Protein AF-A0A959PHL7-F1 (afdb_monomer)

Nearest PDB structures (foldseek):
  4g2v-assembly1_A  TM=7.981E-01  e=1.294E-05  Mus musculus
  4wne-assembly1_A  TM=5.535E-01  e=2.690E-06  Homo sapiens
  4jhr-assembly1_B  TM=7.362E-01  e=8.518E-05  Mus musculus
  3sf4-assembly1_A  TM=5.519E-01  e=1.548E-05  Homo sapiens
  6hc2-assembly1_C  TM=5.380E-01  e=1.183E-05  Homo sapiens

Foldseek 3Di:
DDDDDDPDDDPDQPPPPADKDKDKFKFWWDFDPDDDAQTKIKTPADFARPPFQWKFFKFFADDPPDPCRPDGQWMKTFDDTDDGITMIGIGGDPDPVSCVRVVVGIIMTITIHMAHPDDDQDLVNLCRRQQFFAAQPVVRHTLDGPVCCRPPDDPVSVLVSLVVLLVSLLVVLVVCVVVVHFADAQCAFQRHRDGLSVCSNPDDSLLSVQLSVVCSVVVSVRGPDHHHSNVSSSVCVSVHVDGDLVSLVVLLQVCLPPVPSVVVNLVRHDLVCLVVSLVSLLVVLVVQVVVLPRLVVSLSSLVVSLVSCVVSVPLQSVLSSLQSNLVSCVSVVVLVSSLVSLVSSLVSCVVNVPLVSNLLSLQVNLQSLLVVLDLVSLVVSLVSLVVSVVSLCSLPDDLVSLLSVLSSLQSNLSSCVSVVVLVVSLVSLVVSLVSLPDLDLSSLQSNLSSLQSNLVSCVVVVNNVSNVVSPVVSVVSVVSSVVVVVVVVVD

Solvent-accessible surface area (backbone atoms only — not comparable to full-atom values): 25732 Å² total; per-residue (Å²): 134,84,91,88,80,85,80,83,73,82,86,62,82,81,69,72,95,58,65,66,39,79,45,75,29,33,42,25,41,45,7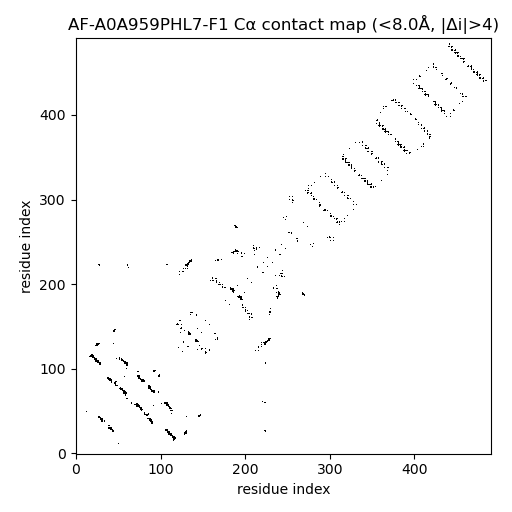5,49,97,61,93,55,84,62,31,43,27,37,54,77,72,60,52,72,65,88,87,58,80,27,62,26,47,24,29,60,51,78,48,100,86,51,92,63,68,84,52,70,40,26,40,34,34,48,76,46,74,53,99,74,43,29,35,32,38,36,44,66,43,92,49,77,60,38,54,56,50,55,77,76,38,60,32,33,36,43,30,60,41,81,40,69,59,73,77,69,74,56,76,63,48,60,29,41,33,44,26,37,43,46,28,37,83,88,76,77,42,55,73,65,51,53,67,55,46,76,75,61,48,40,75,69,52,54,51,51,45,38,48,51,52,49,51,49,32,26,49,52,27,52,52,41,51,72,72,66,54,84,63,62,61,17,80,33,40,68,50,45,77,32,41,44,44,58,41,45,57,69,56,53,58,67,55,48,51,34,50,51,51,41,46,62,75,42,42,70,83,47,36,59,44,89,41,46,42,52,61,58,50,49,51,39,43,55,71,14,50,67,72,42,73,65,50,53,47,50,53,45,66,76,24,50,91,36,62,71,65,40,49,61,56,54,70,34,48,56,71,86,50,37,64,57,52,32,50,54,34,47,52,52,26,53,58,30,52,75,66,67,84,33,52,70,60,22,48,30,36,27,54,49,22,27,53,45,16,59,75,53,70,35,43,55,50,30,11,49,19,26,39,51,43,13,53,47,28,44,78,68,68,38,52,74,59,13,49,55,27,23,52,51,13,38,53,24,14,58,75,51,66,40,55,53,60,32,30,51,33,24,35,52,42,18,42,60,27,36,72,63,77,37,71,69,29,22,58,52,14,46,57,33,33,51,53,20,59,78,46,53,76,61,52,52,98,46,71,70,31,26,39,51,51,23,50,43,24,39,46,50,13,50,24,30,40,75,69,66,38,42,74,58,12,47,59,33,30,55,56,16,48,72,42,32,77,57,88,44,59,66,22,23,50,52,38,17,54,41,25,42,55,47,13,57,45,25,49,77,67,72,35,59,70,60,14,53,52,25,41,51,52,11,54,55,34,40,52,54,26,53,59,51,52,64,54,63,78,76,111

Structure (mmCIF, N/CA/C/O backbone):
data_AF-A0A959PHL7-F1
#
_entry.id   AF-A0A959PHL7-F1
#
loop_
_atom_site.group_PDB
_atom_site.id
_atom_site.type_symbol
_atom_site.label_atom_id
_atom_site.label_alt_id
_atom_site.label_comp_id
_atom_site.label_asym_id
_atom_site.label_entity_id
_atom_site.label_seq_id
_atom_site.pdbx_PDB_ins_code
_atom_site.Cartn_x
_atom_site.Cartn_y
_atom_site.Cartn_z
_atom_site.occupancy
_atom_site.B_iso_or_equiv
_atom_site.auth_seq_id
_atom_site.auth_comp_id
_atom_site.auth_asym_id
_atom_site.auth_atom_id
_atom_site.pdbx_PDB_model_num
ATOM 1 N N . MET A 1 1 ? 60.013 35.811 -33.326 1.00 30.19 1 MET A N 1
ATOM 2 C CA . MET A 1 1 ? 59.634 37.235 -33.236 1.00 30.19 1 MET A CA 1
ATOM 3 C C . MET A 1 1 ? 58.129 37.274 -33.018 1.00 30.19 1 MET A C 1
ATOM 5 O O . MET A 1 1 ? 57.437 36.744 -33.868 1.00 30.19 1 MET A O 1
ATOM 9 N N . LEU A 1 2 ? 57.723 37.768 -31.841 1.00 27.52 2 LEU A N 1
ATOM 10 C CA . LEU A 1 2 ? 56.394 38.168 -31.330 1.00 27.52 2 LEU A CA 1
ATOM 11 C C . LEU A 1 2 ? 55.120 37.385 -31.741 1.00 27.52 2 LEU A C 1
ATOM 13 O O . LEU A 1 2 ? 54.817 37.285 -32.918 1.00 27.52 2 LEU A O 1
ATOM 17 N N . THR A 1 3 ? 54.388 36.736 -30.821 1.00 27.31 3 THR A N 1
ATOM 18 C CA . THR A 1 3 ? 53.443 37.237 -29.776 1.00 27.31 3 THR A CA 1
ATOM 19 C C . THR A 1 3 ? 52.013 37.435 -30.292 1.00 27.31 3 THR A C 1
ATOM 21 O O . THR A 1 3 ? 51.805 38.267 -31.162 1.00 27.31 3 THR A O 1
ATOM 24 N N . LEU A 1 4 ? 51.060 36.712 -29.683 1.00 25.81 4 LEU A N 1
ATOM 25 C CA . LEU A 1 4 ? 49.713 37.096 -29.191 1.00 25.81 4 LEU A CA 1
ATOM 26 C C . LEU A 1 4 ? 48.866 35.797 -29.125 1.00 25.81 4 LEU A C 1
ATOM 28 O O . LEU A 1 4 ? 48.901 35.022 -30.068 1.00 25.81 4 LEU A O 1
ATOM 32 N N . LEU A 1 5 ? 48.055 35.456 -28.124 1.00 24.77 5 LEU A N 1
ATOM 33 C CA . LEU A 1 5 ? 47.766 35.980 -26.788 1.00 24.77 5 LEU A CA 1
ATOM 34 C C . LEU A 1 5 ? 46.795 34.929 -26.193 1.00 24.77 5 LEU A C 1
ATOM 36 O O . LEU A 1 5 ? 45.617 34.921 -26.540 1.00 24.77 5 LEU A O 1
ATOM 40 N N . LEU A 1 6 ? 47.285 33.970 -25.397 1.00 25.75 6 LEU A N 1
ATOM 41 C CA . LEU A 1 6 ? 46.413 33.054 -24.652 1.00 25.75 6 LEU A CA 1
ATOM 42 C C . LEU A 1 6 ? 45.752 33.868 -23.538 1.00 25.75 6 LEU A C 1
ATOM 44 O O . LEU A 1 6 ? 46.428 34.323 -22.614 1.00 25.75 6 LEU A O 1
ATOM 48 N N . ILE A 1 7 ? 44.444 34.086 -23.651 1.00 26.94 7 ILE A N 1
ATOM 49 C CA . ILE A 1 7 ? 43.637 34.575 -22.537 1.00 26.94 7 ILE A CA 1
ATOM 50 C C . ILE A 1 7 ? 43.532 33.407 -21.559 1.00 26.94 7 ILE A C 1
ATOM 52 O O . ILE A 1 7 ? 42.797 32.449 -21.782 1.00 26.94 7 ILE A O 1
ATOM 56 N N . PHE A 1 8 ? 44.322 33.491 -20.493 1.00 31.22 8 PHE A N 1
ATOM 57 C CA . PHE A 1 8 ? 44.069 32.766 -19.261 1.00 31.22 8 PHE A CA 1
ATOM 58 C C . PHE A 1 8 ? 42.667 33.138 -18.775 1.00 31.22 8 PHE A C 1
ATOM 60 O O . PHE A 1 8 ? 42.375 34.314 -18.554 1.00 31.22 8 PHE A O 1
ATOM 67 N N . SER A 1 9 ? 41.819 32.136 -18.578 1.00 27.30 9 SER A N 1
ATOM 68 C CA . SER A 1 9 ? 40.786 32.225 -17.556 1.00 27.30 9 SER A CA 1
ATOM 69 C C . SER A 1 9 ? 41.048 31.101 -16.568 1.00 27.30 9 SER A C 1
ATOM 71 O O . SER A 1 9 ? 41.059 29.926 -16.927 1.00 27.30 9 SER A O 1
ATOM 73 N N . ASP A 1 10 ? 41.371 31.519 -15.347 1.00 27.66 10 ASP A N 1
ATOM 74 C CA . ASP A 1 10 ? 41.341 30.715 -14.137 1.00 27.66 10 ASP A CA 1
ATOM 75 C C . ASP A 1 10 ? 40.086 29.838 -14.136 1.00 27.66 10 ASP A C 1
ATOM 77 O O . ASP A 1 10 ? 38.976 30.337 -13.927 1.00 27.66 10 ASP A O 1
ATOM 81 N N . VAL A 1 11 ? 40.250 28.520 -14.264 1.00 35.59 11 VAL A N 1
ATOM 82 C CA . VAL A 1 11 ? 39.269 27.577 -13.712 1.00 35.59 11 VAL A CA 1
ATOM 83 C C . VAL A 1 11 ? 39.518 27.537 -12.206 1.00 35.59 11 VAL A C 1
ATOM 85 O O . VAL A 1 11 ? 40.033 26.582 -11.634 1.00 35.59 11 VAL A O 1
ATOM 88 N N . SER A 1 12 ? 39.226 28.672 -11.574 1.00 30.95 12 SER A N 1
ATOM 89 C CA . SER A 1 12 ? 39.033 28.750 -10.138 1.00 30.95 12 SER A CA 1
ATOM 90 C C . SER A 1 12 ? 37.903 27.793 -9.772 1.00 30.95 12 SER A C 1
ATOM 92 O O . SER A 1 12 ? 36.880 27.738 -10.455 1.00 30.95 12 SER A O 1
ATOM 94 N N . ALA A 1 13 ? 38.132 27.011 -8.719 1.00 36.06 13 ALA A N 1
ATOM 95 C CA . ALA A 1 13 ? 37.160 26.143 -8.080 1.00 36.06 13 ALA A CA 1
ATOM 96 C C . ALA A 1 13 ? 35.750 26.752 -8.122 1.00 36.06 13 ALA A C 1
ATOM 98 O O . ALA A 1 13 ? 35.489 27.775 -7.477 1.00 36.06 13 ALA A O 1
ATOM 99 N N . GLN A 1 14 ? 34.837 26.131 -8.874 1.00 36.97 14 GLN A N 1
ATOM 100 C CA . GLN A 1 14 ? 33.417 26.432 -8.754 1.00 36.97 14 GLN A CA 1
ATOM 101 C C . GLN A 1 14 ? 32.965 25.938 -7.379 1.00 36.97 14 GLN A C 1
ATOM 103 O O . GLN A 1 14 ? 32.484 24.823 -7.209 1.00 36.97 14 GLN A O 1
ATOM 108 N N . ARG A 1 15 ? 33.119 26.797 -6.368 1.00 41.12 15 ARG A N 1
ATOM 109 C CA . ARG A 1 15 ? 32.323 26.700 -5.149 1.00 41.12 15 ARG A CA 1
ATOM 110 C C . ARG A 1 15 ? 30.870 26.762 -5.593 1.00 41.12 15 ARG A C 1
ATOM 112 O O . ARG A 1 15 ? 30.446 27.803 -6.089 1.00 41.12 15 ARG A O 1
ATOM 119 N N . TYR A 1 16 ? 30.126 25.671 -5.426 1.00 45.06 16 TYR A N 1
ATOM 120 C CA . TYR A 1 16 ? 28.675 25.703 -5.573 1.00 45.06 16 TYR A CA 1
ATOM 121 C C . TYR A 1 16 ? 28.141 26.860 -4.707 1.00 45.06 16 TYR A C 1
ATOM 123 O O . TYR A 1 16 ? 28.350 26.843 -3.493 1.00 45.06 16 TYR A O 1
ATOM 131 N N . PRO A 1 17 ? 27.488 27.887 -5.281 1.00 48.91 17 PRO A N 1
ATOM 132 C CA . PRO A 1 17 ? 26.965 29.020 -4.514 1.00 48.91 17 PRO A CA 1
ATOM 133 C C . PRO A 1 17 ? 25.668 28.677 -3.753 1.00 48.91 17 PRO A C 1
ATOM 135 O O . PRO A 1 17 ? 24.985 29.572 -3.262 1.00 48.91 17 PRO A O 1
ATOM 138 N N . TYR A 1 18 ? 25.335 27.387 -3.651 1.00 58.44 18 TYR A N 1
ATOM 139 C CA . TYR A 1 18 ? 24.098 26.839 -3.101 1.00 58.44 18 TYR A CA 1
ATOM 140 C C . TYR A 1 18 ? 24.404 25.733 -2.085 1.00 58.44 18 TYR A C 1
ATOM 142 O O . TYR A 1 18 ? 25.513 25.193 -2.057 1.00 58.44 18 TYR A O 1
ATOM 150 N N . GLU A 1 19 ? 23.415 25.377 -1.261 1.00 75.94 19 GLU A N 1
ATOM 151 C CA . GLU A 1 19 ? 23.518 24.217 -0.374 1.00 75.94 19 GLU A CA 1
ATOM 152 C C . GLU A 1 19 ? 23.836 22.948 -1.178 1.00 75.94 19 GLU A C 1
ATOM 154 O O . GLU A 1 19 ? 23.318 22.732 -2.276 1.00 75.94 19 GLU A O 1
ATOM 159 N N . THR A 1 20 ? 24.707 22.103 -0.626 1.00 78.94 20 THR A N 1
ATOM 160 C CA . THR A 1 20 ? 25.135 20.848 -1.253 1.00 78.94 20 THR A CA 1
ATOM 161 C C . THR A 1 20 ? 24.792 19.669 -0.359 1.00 78.94 20 THR A C 1
ATOM 163 O O . THR A 1 20 ? 24.777 19.785 0.867 1.00 78.94 20 THR A O 1
ATOM 166 N N . ARG A 1 21 ? 24.532 18.519 -0.979 1.00 81.62 21 ARG A N 1
ATOM 167 C CA . ARG A 1 21 ? 24.384 17.228 -0.302 1.00 81.62 21 ARG A CA 1
ATOM 168 C C . ARG A 1 21 ? 25.355 16.214 -0.899 1.00 81.62 21 ARG A C 1
ATOM 170 O O . ARG A 1 21 ? 25.849 16.406 -2.009 1.00 81.62 21 ARG A O 1
ATOM 177 N N . THR A 1 22 ? 25.612 15.139 -0.165 1.00 82.31 22 THR A N 1
ATOM 178 C CA . THR A 1 22 ? 26.474 14.047 -0.627 1.00 82.31 22 THR A CA 1
ATOM 179 C C . THR A 1 22 ? 25.626 12.852 -1.026 1.00 82.31 22 THR A C 1
ATOM 181 O O . THR A 1 22 ? 24.906 12.299 -0.195 1.00 82.31 22 THR A O 1
ATOM 184 N N . ASP A 1 23 ? 25.772 12.422 -2.272 1.00 84.31 23 ASP A N 1
ATOM 185 C CA . ASP A 1 23 ? 25.140 11.228 -2.822 1.00 84.31 23 ASP A CA 1
ATOM 186 C C . ASP A 1 23 ? 26.223 10.209 -3.200 1.00 84.31 23 ASP A C 1
ATOM 188 O O . ASP A 1 23 ? 27.327 10.581 -3.587 1.00 84.31 23 ASP A O 1
ATOM 192 N N . THR A 1 24 ? 25.925 8.914 -3.106 1.00 86.88 24 THR A N 1
ATOM 193 C CA . THR A 1 24 ? 26.836 7.862 -3.583 1.00 86.88 24 THR A CA 1
ATOM 194 C C . THR A 1 24 ? 26.595 7.596 -5.063 1.00 86.88 24 THR A C 1
ATOM 196 O O . THR A 1 24 ? 25.495 7.187 -5.428 1.00 86.88 24 THR A O 1
ATOM 199 N N . PHE A 1 25 ? 27.616 7.813 -5.886 1.00 85.69 25 PHE A N 1
ATOM 200 C CA . PHE A 1 25 ? 27.623 7.516 -7.316 1.00 85.69 25 PHE A CA 1
ATOM 201 C C . PHE A 1 25 ? 28.501 6.304 -7.589 1.00 85.69 25 PHE A C 1
ATOM 203 O O . PHE A 1 25 ? 29.497 6.088 -6.904 1.00 85.69 25 PHE A O 1
ATOM 210 N N . PHE A 1 26 ? 28.146 5.526 -8.597 1.00 85.56 26 PHE A N 1
ATOM 211 C CA . PHE A 1 26 ? 28.964 4.437 -9.094 1.00 85.56 26 PHE A CA 1
ATOM 212 C C . PHE A 1 26 ? 29.670 4.860 -10.374 1.00 85.56 26 PHE A C 1
ATOM 214 O O . PHE A 1 26 ? 29.129 5.653 -11.137 1.00 85.56 26 PHE A O 1
ATOM 221 N N . PHE A 1 27 ? 30.860 4.311 -10.599 1.00 82.81 27 PHE A N 1
ATOM 222 C CA . PHE A 1 27 ? 31.646 4.561 -11.802 1.00 82.81 27 PHE A CA 1
ATOM 223 C C . PHE A 1 27 ? 32.381 3.295 -12.218 1.00 82.81 27 PHE A C 1
ATOM 225 O O . PHE A 1 27 ? 33.149 2.741 -11.422 1.00 82.81 27 PHE A O 1
ATOM 232 N N . ARG A 1 28 ? 32.195 2.840 -13.457 1.00 81.12 28 ARG A N 1
ATOM 233 C CA . ARG A 1 28 ? 33.030 1.791 -14.047 1.00 81.12 28 ARG A CA 1
ATOM 234 C C . ARG A 1 28 ? 34.412 2.347 -14.324 1.00 81.12 28 ARG A C 1
ATOM 236 O O . ARG A 1 28 ? 34.549 3.440 -14.885 1.00 81.12 28 ARG A O 1
ATOM 243 N N . PHE A 1 29 ? 35.421 1.568 -13.965 1.00 76.94 29 PHE A N 1
ATOM 244 C CA . PHE A 1 29 ? 36.816 1.908 -14.187 1.00 76.94 29 PHE A CA 1
ATOM 245 C C . PHE A 1 29 ? 37.544 0.839 -15.003 1.00 76.94 29 PHE A C 1
ATOM 247 O O . PHE A 1 29 ? 37.173 -0.335 -14.993 1.00 76.94 29 PHE A O 1
ATOM 254 N N . PHE A 1 30 ? 38.629 1.259 -15.651 1.00 73.12 30 PHE A N 1
ATOM 255 C CA . PHE A 1 30 ? 39.590 0.386 -16.323 1.00 73.12 30 PHE A CA 1
ATOM 256 C C . PHE A 1 30 ? 40.961 0.520 -15.673 1.00 73.12 30 PHE A C 1
ATOM 258 O O . PHE A 1 30 ? 41.331 1.617 -15.258 1.00 73.12 30 PHE A O 1
ATOM 265 N N . PHE A 1 31 ? 41.722 -0.572 -15.614 1.00 70.38 31 PHE A N 1
ATOM 266 C CA . PHE A 1 31 ? 43.120 -0.530 -15.193 1.00 70.38 31 PHE A CA 1
ATOM 267 C C . PHE A 1 31 ? 44.005 0.060 -16.297 1.00 70.38 31 PHE A C 1
ATOM 269 O O . PHE A 1 31 ? 43.807 -0.229 -17.477 1.00 70.38 31 PHE A O 1
ATOM 276 N N . SER A 1 32 ? 45.006 0.854 -15.917 1.00 65.62 32 SER A N 1
ATOM 277 C CA . SER A 1 32 ? 46.165 1.088 -16.778 1.00 65.62 32 SER A CA 1
ATOM 278 C C . SER A 1 32 ? 47.000 -0.198 -16.848 1.00 65.62 32 SER A C 1
ATOM 280 O O . SER A 1 32 ? 46.929 -1.039 -15.953 1.00 65.62 32 SER A O 1
ATOM 282 N N . GLU A 1 33 ? 47.813 -0.374 -17.891 1.00 59.50 33 GLU A N 1
ATOM 283 C CA . GLU A 1 33 ? 48.640 -1.579 -18.101 1.00 59.50 33 GLU A CA 1
ATOM 284 C C . GLU A 1 33 ? 49.724 -1.826 -17.013 1.00 59.50 33 GLU A C 1
ATOM 286 O O . GLU A 1 33 ? 50.586 -2.693 -17.168 1.00 59.50 33 GLU A O 1
ATOM 291 N N . GLU A 1 34 ? 49.719 -1.092 -15.895 1.00 56.88 34 GLU A N 1
ATOM 292 C CA . GLU A 1 34 ? 50.729 -1.185 -14.840 1.00 56.88 34 GLU A CA 1
ATOM 293 C C . GLU A 1 34 ? 50.478 -2.350 -13.862 1.00 56.88 34 GLU A C 1
ATOM 295 O O . GLU A 1 34 ? 49.425 -2.490 -13.241 1.00 56.88 34 GLU A O 1
ATOM 300 N N . ALA A 1 35 ? 51.501 -3.191 -13.683 1.00 53.06 35 ALA A N 1
ATOM 301 C CA . ALA A 1 35 ? 51.399 -4.498 -13.031 1.00 53.06 35 ALA A CA 1
ATOM 302 C C . ALA A 1 35 ? 51.577 -4.508 -11.492 1.00 53.06 35 ALA A C 1
ATOM 304 O O . ALA A 1 35 ? 51.733 -5.588 -10.914 1.00 53.06 35 ALA A O 1
ATOM 305 N N . SER A 1 36 ? 51.577 -3.361 -10.802 1.00 62.41 36 SER A N 1
ATOM 306 C CA . SER A 1 36 ? 51.836 -3.308 -9.349 1.00 62.41 36 SER A CA 1
ATOM 307 C C . SER A 1 36 ? 50.868 -2.418 -8.570 1.00 62.41 36 SER A C 1
ATOM 309 O O . SER A 1 36 ? 50.607 -1.288 -8.962 1.00 62.41 36 SER A O 1
ATOM 311 N N . GLU A 1 37 ? 50.391 -2.920 -7.425 1.00 61.16 37 GLU A N 1
ATOM 312 C CA . GLU A 1 37 ? 49.524 -2.191 -6.488 1.00 61.16 37 GLU A CA 1
ATOM 313 C C . GLU A 1 37 ? 50.210 -0.934 -5.893 1.00 61.16 37 GLU A C 1
ATOM 315 O O . GLU A 1 37 ? 51.387 -1.009 -5.527 1.00 61.16 37 GLU A O 1
ATOM 320 N N . PRO A 1 38 ? 49.479 0.190 -5.698 1.00 60.88 38 PRO A N 1
ATOM 321 C CA . PRO A 1 38 ? 48.072 0.394 -6.050 1.00 60.88 38 PRO A CA 1
ATOM 322 C C . PRO A 1 38 ? 47.892 0.540 -7.566 1.00 60.88 38 PRO A C 1
ATOM 324 O O . PRO A 1 38 ? 48.576 1.341 -8.203 1.00 60.88 38 PRO A O 1
ATOM 327 N N . TYR A 1 39 ? 46.952 -0.222 -8.124 1.00 69.19 39 TYR A N 1
ATOM 328 C CA . TYR A 1 39 ? 46.688 -0.195 -9.557 1.00 69.19 39 TYR A CA 1
ATOM 329 C C . TYR A 1 39 ? 46.153 1.177 -9.960 1.00 69.19 39 TYR A C 1
ATOM 331 O O . TYR A 1 39 ? 45.297 1.725 -9.258 1.00 69.19 39 TYR A O 1
ATOM 339 N N . GLN A 1 40 ? 46.634 1.719 -11.076 1.00 69.88 40 GLN A N 1
ATOM 340 C CA . GLN A 1 40 ? 46.086 2.955 -11.626 1.00 69.88 40 GLN A CA 1
ATOM 341 C C . GLN A 1 40 ? 44.913 2.643 -12.551 1.00 69.88 40 GLN A C 1
ATOM 343 O O . GLN A 1 40 ? 44.882 1.595 -13.197 1.00 69.88 40 GLN A O 1
ATOM 348 N N . GLY A 1 41 ? 43.938 3.543 -12.612 1.00 69.19 41 GLY A N 1
ATOM 349 C CA . GLY A 1 41 ? 42.801 3.387 -13.508 1.00 69.19 41 GLY A CA 1
ATOM 350 C C . GLY A 1 41 ? 42.092 4.687 -13.842 1.00 69.19 41 GLY A C 1
ATOM 351 O O . GLY A 1 41 ? 42.405 5.735 -13.279 1.00 69.19 41 GLY A O 1
ATOM 352 N N . TYR A 1 42 ? 41.130 4.603 -14.755 1.00 70.00 42 TYR A N 1
ATOM 353 C CA . TYR A 1 42 ? 40.349 5.744 -15.240 1.00 70.00 42 TYR A CA 1
ATOM 354 C C . TYR A 1 42 ? 38.872 5.382 -15.329 1.00 70.00 42 TYR A C 1
ATOM 356 O O . TYR A 1 42 ? 38.539 4.222 -15.582 1.00 70.00 42 TYR A O 1
ATOM 364 N N . PHE A 1 43 ? 37.989 6.365 -15.151 1.00 72.94 43 PHE A N 1
ATOM 365 C CA . PHE A 1 43 ? 36.560 6.158 -15.381 1.00 72.94 43 PHE A CA 1
ATOM 366 C C . PHE A 1 43 ? 36.226 6.029 -16.862 1.00 72.94 43 PHE A C 1
ATOM 368 O O . PHE A 1 43 ? 36.820 6.683 -17.716 1.00 72.94 43 PHE A O 1
ATOM 375 N N . SER A 1 44 ? 35.231 5.193 -17.136 1.00 62.62 44 SER A N 1
ATOM 376 C CA . SER A 1 44 ? 34.676 4.982 -18.473 1.00 62.62 44 SER A CA 1
ATOM 377 C C . SER A 1 44 ? 33.797 6.137 -18.961 1.00 62.62 44 SER A C 1
ATOM 379 O O . SER A 1 44 ? 33.766 6.415 -20.158 1.00 62.62 44 SER A O 1
ATOM 381 N N . HIS A 1 45 ? 33.106 6.818 -18.041 1.00 64.06 45 HIS A N 1
ATOM 382 C CA . HIS A 1 45 ? 32.145 7.869 -18.350 1.00 64.06 45 HIS A CA 1
ATOM 383 C C . HIS A 1 45 ? 32.246 9.021 -17.346 1.00 64.06 45 HIS A C 1
ATOM 385 O O . HIS A 1 45 ? 32.261 8.804 -16.135 1.00 64.06 45 HIS A O 1
ATOM 391 N N . GLY A 1 46 ? 32.249 10.251 -17.868 1.00 58.59 46 GLY A N 1
ATOM 392 C CA . GLY A 1 46 ? 32.254 11.479 -17.074 1.00 58.59 46 GLY A CA 1
ATOM 393 C C . GLY A 1 46 ? 33.589 11.786 -16.388 1.00 58.59 46 GLY A C 1
ATOM 394 O O . GLY A 1 46 ? 34.469 10.940 -16.240 1.00 58.59 46 GLY A O 1
ATOM 395 N N . SER A 1 47 ? 33.744 13.040 -15.968 1.00 58.06 47 SER A N 1
ATOM 396 C CA . SER A 1 47 ? 34.792 13.457 -15.033 1.00 58.06 47 SER A CA 1
ATOM 397 C C . SER A 1 47 ? 34.155 13.791 -13.697 1.00 58.06 47 SER A C 1
ATOM 399 O O . SER A 1 47 ? 33.088 14.399 -13.653 1.00 58.06 47 SER A O 1
ATOM 401 N N . LEU A 1 48 ? 34.800 13.414 -12.595 1.00 60.91 48 LEU A N 1
ATOM 402 C CA . LEU A 1 48 ? 34.361 13.904 -11.294 1.00 60.91 48 LEU A CA 1
ATOM 403 C C . LEU A 1 48 ? 34.571 15.416 -11.212 1.00 60.91 48 LEU A C 1
ATOM 405 O O . LEU A 1 48 ? 35.537 15.958 -11.751 1.00 60.91 48 LEU A O 1
ATOM 409 N N . VAL A 1 49 ? 33.681 16.089 -10.484 1.00 55.97 49 VAL A N 1
ATOM 410 C CA . VAL A 1 49 ? 33.829 17.517 -10.193 1.00 55.97 49 VAL A CA 1
ATOM 411 C C . VAL A 1 49 ? 35.163 17.712 -9.443 1.00 55.97 49 VAL A C 1
ATOM 413 O O . VAL A 1 49 ? 35.454 16.945 -8.510 1.00 55.97 49 VAL A O 1
ATOM 416 N N . PRO A 1 50 ? 35.987 18.710 -9.818 1.00 43.78 50 PRO A N 1
ATOM 417 C CA . PRO A 1 50 ? 37.187 19.067 -9.067 1.00 43.78 50 PRO A CA 1
ATOM 418 C C . PRO A 1 50 ? 36.819 19.307 -7.595 1.00 43.78 50 PRO A C 1
ATOM 420 O O . PRO A 1 50 ? 35.823 19.970 -7.339 1.00 43.78 50 PRO A O 1
ATOM 423 N N . GLU A 1 51 ? 37.608 18.771 -6.653 1.00 51.31 51 GLU A N 1
ATOM 424 C CA . GLU A 1 51 ? 37.396 18.720 -5.179 1.00 51.31 51 GLU A CA 1
ATOM 425 C C . GLU A 1 51 ? 36.866 17.391 -4.602 1.00 51.31 51 GLU A C 1
ATOM 427 O O . GLU A 1 51 ? 36.788 17.241 -3.379 1.00 51.31 51 GLU A O 1
ATOM 432 N N . THR A 1 52 ? 36.587 16.383 -5.432 1.00 54.09 52 THR A N 1
ATOM 433 C CA . THR A 1 52 ? 36.158 15.060 -4.943 1.00 54.09 52 THR A CA 1
ATOM 434 C C . THR A 1 52 ? 37.360 14.146 -4.646 1.00 54.09 52 THR A C 1
ATOM 436 O O . THR A 1 52 ? 37.641 13.211 -5.389 1.00 54.09 52 THR A O 1
ATOM 439 N N . PHE A 1 53 ? 38.091 14.389 -3.549 1.00 57.69 53 PHE A N 1
ATOM 440 C CA . PHE A 1 53 ? 39.002 13.376 -2.982 1.00 57.69 53 PHE A CA 1
ATOM 441 C C . PHE A 1 53 ? 38.161 12.317 -2.262 1.00 57.69 53 PHE A C 1
ATOM 443 O O . PHE A 1 53 ? 37.970 12.366 -1.046 1.00 57.69 53 PHE A O 1
ATOM 450 N N . ALA A 1 54 ? 37.571 11.418 -3.043 1.00 66.12 54 ALA A N 1
ATOM 451 C CA . ALA A 1 54 ? 36.687 10.372 -2.559 1.00 66.12 54 ALA A CA 1
ATOM 452 C C . ALA A 1 54 ? 37.416 9.027 -2.509 1.00 66.12 54 ALA A C 1
ATOM 454 O O . ALA A 1 54 ? 38.119 8.655 -3.449 1.00 66.12 54 ALA A O 1
ATOM 455 N N . GLU A 1 55 ? 37.213 8.297 -1.413 1.00 77.88 55 GLU A N 1
ATOM 456 C CA . GLU A 1 55 ? 37.522 6.873 -1.307 1.00 77.88 55 GLU A CA 1
ATOM 457 C C . GLU A 1 55 ? 36.210 6.102 -1.187 1.00 77.88 55 GLU A C 1
ATOM 459 O O . GLU A 1 55 ? 35.269 6.557 -0.527 1.00 77.88 55 GLU A O 1
ATOM 464 N N . GLY A 1 56 ? 36.147 4.930 -1.805 1.00 79.94 56 GLY A N 1
ATOM 465 C CA . GLY A 1 56 ? 34.991 4.070 -1.652 1.00 79.94 56 GLY A CA 1
ATOM 466 C C . GLY A 1 56 ? 35.217 2.622 -2.066 1.00 79.94 56 GLY A C 1
ATOM 467 O O . GLY A 1 56 ? 36.280 2.276 -2.591 1.00 79.94 56 GLY A O 1
ATOM 468 N N . PRO A 1 57 ? 34.244 1.747 -1.762 1.00 80.62 57 PRO A N 1
ATOM 469 C CA . PRO A 1 57 ? 34.349 0.321 -2.022 1.00 80.62 57 PRO A CA 1
ATOM 470 C C . PRO A 1 57 ? 34.286 0.004 -3.519 1.00 80.62 57 PRO A C 1
ATOM 472 O O . PRO A 1 57 ? 33.593 0.670 -4.292 1.00 80.62 57 PRO A O 1
ATOM 475 N N . VAL A 1 58 ? 34.998 -1.056 -3.895 1.00 76.81 58 VAL A N 1
ATOM 476 C CA . VAL A 1 58 ? 35.070 -1.578 -5.260 1.00 76.81 58 VAL A CA 1
ATOM 477 C C . VAL A 1 58 ? 34.284 -2.881 -5.359 1.00 76.81 58 VAL A C 1
ATOM 479 O O . VAL A 1 58 ? 34.469 -3.796 -4.549 1.00 76.81 58 VAL A O 1
ATOM 482 N N . TYR A 1 59 ? 33.439 -2.971 -6.382 1.00 77.31 59 TYR A N 1
ATOM 483 C CA . TYR A 1 59 ? 32.583 -4.119 -6.658 1.00 77.31 59 TYR A CA 1
ATOM 484 C C . TYR A 1 59 ? 32.871 -4.695 -8.052 1.00 77.31 59 TYR A C 1
ATOM 486 O O . TYR A 1 59 ? 33.133 -3.932 -8.988 1.00 77.31 59 TYR A O 1
ATOM 494 N N . PRO A 1 60 ? 32.824 -6.027 -8.216 1.00 71.81 60 PRO A N 1
ATOM 495 C CA . PRO A 1 60 ? 32.912 -6.654 -9.529 1.00 71.81 60 PRO A CA 1
ATOM 496 C C . PRO A 1 60 ? 31.636 -6.391 -10.341 1.00 71.81 60 PRO A C 1
ATOM 498 O O . PRO A 1 60 ? 30.544 -6.292 -9.772 1.00 71.81 60 PRO A O 1
ATOM 501 N N . LEU A 1 61 ? 31.758 -6.319 -11.670 1.00 69.69 61 LEU A N 1
ATOM 502 C CA . LEU A 1 61 ? 30.591 -6.311 -12.557 1.00 69.69 61 LEU A CA 1
ATOM 503 C C . LEU A 1 61 ? 29.848 -7.654 -12.509 1.00 69.69 61 LEU A C 1
ATOM 505 O O . LEU A 1 61 ? 30.440 -8.716 -12.292 1.00 69.69 61 LEU A O 1
ATOM 509 N N . TYR A 1 62 ? 28.534 -7.612 -12.738 1.00 65.94 62 TYR A N 1
ATOM 510 C CA . TYR A 1 62 ? 27.728 -8.823 -12.857 1.00 65.94 62 TYR A CA 1
ATOM 511 C C . TYR A 1 62 ? 28.155 -9.624 -14.096 1.00 65.94 62 TYR A C 1
ATOM 513 O O . TYR A 1 62 ? 28.189 -9.097 -15.205 1.00 65.94 62 TYR A O 1
ATOM 521 N N . SER A 1 63 ? 28.470 -10.906 -13.912 1.00 63.78 63 SER A N 1
ATOM 522 C CA . SER A 1 63 ? 28.775 -11.840 -14.999 1.00 63.78 63 SER A CA 1
ATOM 523 C C . SER A 1 63 ? 28.445 -13.271 -14.577 1.00 63.78 63 SER A C 1
ATOM 525 O O . SER A 1 63 ? 28.287 -13.552 -13.388 1.00 63.78 63 SER A O 1
ATOM 527 N N . GLU A 1 64 ? 28.401 -14.193 -15.539 1.00 54.94 64 GLU A N 1
ATOM 528 C CA . GLU A 1 64 ? 28.179 -15.629 -15.294 1.00 54.94 64 GLU A CA 1
ATOM 529 C C . GLU A 1 64 ? 29.219 -16.251 -14.340 1.00 54.94 64 GLU A C 1
ATOM 531 O O . GLU A 1 64 ? 28.982 -17.307 -13.756 1.00 54.94 64 GLU A O 1
ATOM 536 N N . PHE A 1 65 ? 30.361 -15.581 -14.151 1.00 51.41 65 PHE A N 1
ATOM 537 C CA . PHE A 1 65 ? 31.483 -16.029 -13.326 1.00 51.41 65 PHE A CA 1
ATOM 538 C C . PHE A 1 65 ? 31.517 -15.398 -11.924 1.00 51.41 65 PHE A C 1
ATOM 540 O O . PHE A 1 65 ? 32.379 -15.754 -11.121 1.00 51.41 65 PHE A O 1
ATOM 547 N N . VAL A 1 66 ? 30.601 -14.474 -11.605 1.00 58.38 66 VAL A N 1
ATOM 548 C CA . VAL A 1 66 ? 30.558 -13.759 -10.318 1.00 58.38 66 VAL A CA 1
ATOM 549 C C . VAL A 1 66 ? 29.334 -14.209 -9.522 1.00 58.38 66 VAL A C 1
ATOM 551 O O . VAL A 1 66 ? 28.214 -13.761 -9.754 1.00 58.38 66 VAL A O 1
ATOM 554 N N . THR A 1 67 ? 29.551 -15.100 -8.552 1.00 49.59 67 THR A N 1
ATOM 555 C CA . THR A 1 67 ? 28.482 -15.685 -7.722 1.00 49.59 67 THR A CA 1
ATOM 556 C C . THR A 1 67 ? 28.076 -14.814 -6.528 1.00 49.59 67 THR A C 1
ATOM 558 O O . THR A 1 67 ? 26.993 -15.011 -5.984 1.00 49.59 67 THR A O 1
ATOM 561 N N . GLU A 1 68 ? 28.901 -13.833 -6.132 1.00 53.47 68 GLU A N 1
ATOM 562 C CA . GLU A 1 68 ? 28.652 -12.951 -4.975 1.00 53.47 68 GLU A CA 1
ATOM 563 C C . GLU A 1 68 ? 28.902 -11.454 -5.284 1.00 53.47 68 GLU A C 1
ATOM 565 O O . GLU A 1 68 ? 29.786 -10.825 -4.708 1.00 53.47 68 GLU A O 1
ATOM 570 N N . PRO A 1 69 ? 28.096 -10.811 -6.150 1.00 52.78 69 PRO A N 1
ATOM 571 C CA . PRO A 1 69 ? 28.275 -9.402 -6.541 1.00 52.78 69 PRO A CA 1
ATOM 572 C C . PRO A 1 69 ? 27.983 -8.384 -5.413 1.00 52.78 69 PRO A C 1
ATOM 574 O O . PRO A 1 69 ? 27.963 -7.174 -5.641 1.00 52.78 69 PRO A O 1
ATOM 577 N N . PHE A 1 70 ? 27.681 -8.842 -4.194 1.00 56.88 70 PHE A N 1
ATOM 578 C CA . PHE A 1 70 ? 27.318 -7.999 -3.046 1.00 56.88 70 PHE A CA 1
ATOM 579 C C . PHE A 1 70 ? 28.482 -7.743 -2.086 1.00 56.88 70 PHE A C 1
ATOM 581 O O . PHE A 1 70 ? 28.336 -6.943 -1.160 1.00 56.88 70 PHE A O 1
ATOM 588 N N . GLN A 1 71 ? 29.627 -8.391 -2.297 1.00 69.31 71 GLN A N 1
ATOM 589 C CA . GLN A 1 71 ? 30.797 -8.221 -1.453 1.00 69.31 71 GLN A CA 1
ATOM 590 C C . GLN A 1 71 ? 31.749 -7.188 -2.064 1.00 69.31 71 GLN A C 1
ATOM 592 O O . GLN A 1 71 ? 32.027 -7.207 -3.260 1.00 69.31 71 GLN A O 1
ATOM 597 N N . SER A 1 72 ? 32.238 -6.258 -1.241 1.00 75.69 72 SER A N 1
ATOM 598 C CA . SER A 1 72 ? 33.341 -5.386 -1.650 1.00 75.69 72 SER A CA 1
ATOM 599 C C . SER A 1 72 ? 34.633 -6.197 -1.697 1.00 75.69 72 SER A C 1
ATOM 601 O O . SER A 1 72 ? 34.955 -6.921 -0.751 1.00 75.69 72 SER A O 1
ATOM 603 N N . HIS A 1 73 ? 35.387 -6.040 -2.778 1.00 73.12 73 HIS A N 1
ATOM 604 C CA . HIS A 1 73 ? 36.659 -6.730 -3.000 1.00 73.12 73 HIS A CA 1
ATOM 605 C C . HIS A 1 73 ? 37.860 -5.774 -2.974 1.00 73.12 73 HIS A C 1
ATOM 607 O O . HIS A 1 73 ? 38.976 -6.172 -3.303 1.00 73.12 73 HIS A O 1
ATOM 613 N N . GLY A 1 74 ? 37.661 -4.523 -2.550 1.00 76.06 74 GLY A N 1
ATOM 614 C CA . GLY A 1 74 ? 38.725 -3.530 -2.446 1.00 76.06 74 GLY A CA 1
ATOM 615 C C . GLY A 1 74 ? 38.219 -2.126 -2.130 1.00 76.06 74 GLY A C 1
ATOM 616 O O . GLY A 1 74 ? 37.022 -1.906 -1.939 1.00 76.06 74 GLY A O 1
ATOM 617 N N . THR A 1 75 ? 39.141 -1.171 -2.100 1.00 78.06 75 THR A N 1
ATOM 618 C CA . THR A 1 75 ? 38.845 0.263 -2.069 1.00 78.06 75 THR A CA 1
ATOM 619 C C . THR A 1 75 ? 39.536 0.968 -3.227 1.00 78.06 75 THR A C 1
ATOM 621 O O . THR A 1 75 ? 40.579 0.523 -3.709 1.00 78.06 75 THR A O 1
ATOM 624 N N . ALA A 1 76 ? 38.953 2.060 -3.705 1.00 76.50 76 ALA A N 1
ATOM 625 C CA . ALA A 1 76 ? 39.589 2.931 -4.680 1.00 76.50 76 ALA A CA 1
ATOM 626 C C . ALA A 1 76 ? 39.507 4.382 -4.219 1.00 76.50 76 ALA A C 1
ATOM 628 O O . ALA A 1 76 ? 38.483 4.808 -3.683 1.00 76.50 76 ALA A O 1
ATOM 629 N N . SER A 1 77 ? 40.597 5.117 -4.425 1.00 75.44 77 SER A N 1
ATOM 630 C CA . SER A 1 77 ? 40.719 6.539 -4.124 1.00 75.44 77 SER A CA 1
ATOM 631 C C . SER A 1 77 ? 40.953 7.336 -5.401 1.00 75.44 77 SER A C 1
ATOM 633 O O . SER A 1 77 ? 41.727 6.928 -6.269 1.00 75.44 77 SER A O 1
ATOM 635 N N . VAL A 1 78 ? 40.294 8.485 -5.516 1.00 70.81 78 VAL A N 1
ATOM 636 C CA . VAL A 1 78 ? 40.519 9.433 -6.615 1.00 70.81 78 VAL A CA 1
ATOM 637 C C . VAL A 1 78 ? 41.797 10.218 -6.332 1.00 70.81 78 VAL A C 1
ATOM 639 O O . VAL A 1 78 ? 41.886 10.915 -5.320 1.00 70.81 78 VAL A O 1
ATOM 642 N N . ASN A 1 79 ? 42.785 10.106 -7.219 1.00 70.25 79 ASN A N 1
ATOM 643 C CA . ASN A 1 79 ? 44.125 10.657 -7.002 1.00 70.25 79 ASN A CA 1
ATOM 644 C C . ASN A 1 79 ? 44.476 11.805 -7.959 1.00 70.25 79 ASN A C 1
ATOM 646 O O . ASN A 1 79 ? 45.372 12.593 -7.654 1.00 70.25 79 ASN A O 1
ATOM 650 N N . SER A 1 80 ? 43.772 11.933 -9.087 1.00 65.38 80 SER A N 1
ATOM 651 C CA . SER A 1 80 ? 43.878 13.079 -9.994 1.00 65.38 80 SER A CA 1
ATOM 652 C C . SER A 1 80 ? 42.560 13.333 -10.727 1.00 65.38 80 SER A C 1
ATOM 654 O O . SER A 1 80 ? 41.791 12.411 -10.990 1.00 65.38 80 SER A O 1
ATOM 656 N N . ILE A 1 81 ? 42.298 14.596 -11.059 1.00 60.78 81 ILE A N 1
ATOM 657 C CA . ILE A 1 81 ? 41.187 15.021 -11.915 1.00 60.78 81 ILE A CA 1
ATOM 658 C C . ILE A 1 81 ? 41.801 15.967 -12.952 1.00 60.78 81 ILE A C 1
ATOM 660 O O . ILE A 1 81 ? 42.272 17.042 -12.584 1.00 60.78 81 ILE A O 1
ATOM 664 N N . ASP A 1 82 ? 41.853 15.543 -14.212 1.00 55.41 82 ASP A N 1
ATOM 665 C CA . ASP A 1 82 ? 42.285 16.344 -15.363 1.00 55.41 82 ASP A CA 1
ATOM 666 C C . ASP A 1 82 ? 41.087 16.597 -16.296 1.00 55.41 82 ASP A C 1
ATOM 668 O O . ASP A 1 82 ? 40.053 15.935 -16.169 1.00 55.41 82 ASP A O 1
ATOM 672 N N . GLN A 1 83 ? 41.187 17.560 -17.217 1.00 53.12 83 GLN A N 1
ATOM 673 C CA . GLN A 1 83 ? 40.112 17.934 -18.146 1.00 53.12 83 GLN A CA 1
ATOM 674 C C . GLN A 1 83 ? 39.620 16.719 -18.955 1.00 53.12 83 GLN A C 1
ATOM 676 O O . GLN A 1 83 ? 40.182 16.376 -19.992 1.00 53.12 83 GLN A O 1
ATOM 681 N N . GLY A 1 84 ? 38.555 16.069 -18.483 1.00 51.31 84 GLY A N 1
ATOM 682 C CA . GLY A 1 84 ? 37.930 14.926 -19.147 1.00 51.31 84 GLY A CA 1
ATOM 683 C C . GLY A 1 84 ? 38.343 13.543 -18.626 1.00 51.31 84 GLY A C 1
ATOM 684 O O . GLY A 1 84 ? 37.743 12.562 -19.060 1.00 51.31 84 GLY A O 1
ATOM 685 N N . THR A 1 85 ? 39.303 13.424 -17.697 1.00 58.47 85 THR A N 1
ATOM 686 C CA . THR A 1 85 ? 39.696 12.125 -17.113 1.00 58.47 85 THR A CA 1
ATOM 687 C C . THR A 1 85 ? 39.991 12.232 -15.617 1.00 58.47 85 THR A C 1
ATOM 689 O O . THR A 1 85 ? 40.693 13.129 -15.161 1.00 58.47 85 THR A O 1
ATOM 692 N N . SER A 1 86 ? 39.463 11.302 -14.819 1.00 65.31 86 SER A N 1
ATOM 693 C CA . SER A 1 86 ? 39.823 11.174 -13.400 1.00 65.31 86 SER A CA 1
ATOM 694 C C . SER A 1 86 ? 40.659 9.915 -13.192 1.00 65.31 86 SER A C 1
ATOM 696 O O . SER A 1 86 ? 40.248 8.829 -13.601 1.00 65.31 86 SER A O 1
ATOM 698 N N . GLY A 1 87 ? 41.831 10.074 -12.580 1.00 65.94 87 GLY A N 1
ATOM 699 C CA . GLY A 1 87 ? 42.731 8.985 -12.224 1.00 65.94 87 GLY A CA 1
ATOM 700 C C . GLY A 1 87 ? 42.381 8.390 -10.862 1.00 65.94 87 GLY A C 1
ATOM 701 O O . GLY A 1 87 ? 42.181 9.107 -9.876 1.00 65.94 87 GLY A O 1
ATOM 702 N N . LEU A 1 88 ? 42.339 7.064 -10.803 1.00 69.94 88 LEU A N 1
ATOM 703 C CA . LEU A 1 88 ? 42.070 6.268 -9.611 1.00 69.94 88 LEU A CA 1
ATOM 704 C C . LEU A 1 88 ? 43.317 5.524 -9.158 1.00 69.94 88 LEU A C 1
ATOM 706 O O . LEU A 1 88 ? 44.067 5.009 -9.980 1.00 69.94 88 LEU A O 1
ATOM 710 N N . SER A 1 89 ? 43.469 5.360 -7.848 1.00 69.56 89 SER A N 1
ATOM 711 C CA . SER A 1 89 ? 44.301 4.311 -7.264 1.00 69.56 89 SER A CA 1
ATOM 712 C C . SER A 1 89 ? 43.435 3.266 -6.587 1.00 69.56 89 SER A C 1
ATOM 714 O O . SER A 1 89 ? 42.665 3.577 -5.681 1.00 69.56 89 SER A O 1
ATOM 716 N N . ILE A 1 90 ? 43.581 2.018 -7.013 1.00 70.81 90 ILE A N 1
ATOM 717 C CA . ILE A 1 90 ? 42.750 0.896 -6.583 1.00 70.81 90 ILE A CA 1
ATOM 718 C C . ILE A 1 90 ? 43.589 -0.056 -5.730 1.00 70.81 90 ILE A C 1
ATOM 720 O O . ILE A 1 90 ? 44.674 -0.497 -6.123 1.00 70.81 90 ILE A O 1
ATOM 724 N N . ARG A 1 91 ? 43.072 -0.382 -4.546 1.00 72.12 91 ARG A N 1
ATOM 725 C CA . ARG A 1 91 ? 43.631 -1.351 -3.600 1.00 72.12 91 ARG A CA 1
ATOM 726 C C . ARG A 1 91 ? 42.650 -2.503 -3.431 1.00 72.12 91 ARG A C 1
ATOM 728 O O . ARG A 1 91 ? 41.593 -2.344 -2.828 1.00 72.12 91 ARG A O 1
ATOM 735 N N . LEU A 1 92 ? 43.003 -3.671 -3.951 1.00 69.44 92 LEU A N 1
ATOM 736 C CA . LEU A 1 92 ? 42.191 -4.876 -3.795 1.00 69.44 92 LEU A CA 1
ATOM 737 C C . LEU A 1 92 ? 42.440 -5.520 -2.424 1.00 69.44 92 LEU A C 1
ATOM 739 O O . LEU A 1 92 ? 43.507 -5.360 -1.827 1.00 69.44 92 LEU A O 1
ATOM 743 N N . SER A 1 93 ? 41.451 -6.248 -1.907 1.00 65.69 93 SER A N 1
ATOM 744 C CA . SER A 1 93 ? 41.629 -7.050 -0.698 1.00 65.69 93 SER A CA 1
ATOM 745 C C . SER A 1 93 ? 42.609 -8.200 -0.973 1.00 65.69 93 SER A C 1
ATOM 747 O O . SER A 1 93 ? 42.664 -8.751 -2.070 1.00 65.69 93 SER A O 1
ATOM 749 N N . SER A 1 94 ? 43.425 -8.560 0.021 1.00 55.38 94 SER A N 1
ATOM 750 C CA . SER A 1 94 ? 44.565 -9.482 -0.121 1.00 55.38 94 SER A CA 1
ATOM 751 C C . SER A 1 94 ? 44.199 -10.952 -0.383 1.00 55.38 94 SER A C 1
ATOM 753 O O . SER A 1 94 ? 45.081 -11.814 -0.357 1.00 55.38 94 SER A O 1
ATOM 755 N N . SER A 1 95 ? 42.925 -11.273 -0.632 1.00 57.75 95 SER A N 1
ATOM 756 C CA . SER A 1 95 ? 42.528 -12.623 -1.022 1.00 57.75 95 SER A CA 1
ATOM 757 C C . SER A 1 95 ? 42.960 -12.903 -2.466 1.00 57.75 95 SER A C 1
ATOM 759 O O . SER A 1 95 ? 42.841 -12.061 -3.357 1.00 57.75 95 SER A O 1
ATOM 761 N N . SER A 1 96 ? 43.460 -14.114 -2.721 1.00 51.22 96 SER A N 1
ATOM 762 C CA . SER A 1 96 ? 43.822 -14.588 -4.067 1.00 51.22 96 SER A CA 1
ATOM 763 C C . SER A 1 96 ? 42.674 -14.464 -5.080 1.00 51.22 96 SER A C 1
ATOM 765 O O . SER A 1 96 ? 42.925 -14.327 -6.277 1.00 51.22 96 SER A O 1
ATOM 767 N N . ASP A 1 97 ? 41.432 -14.459 -4.594 1.00 54.00 97 ASP A N 1
ATOM 768 C CA . ASP A 1 97 ? 40.217 -14.329 -5.397 1.00 54.00 97 ASP A CA 1
ATOM 769 C C . ASP A 1 97 ? 39.986 -12.888 -5.873 1.00 54.00 97 ASP A C 1
ATOM 771 O O . ASP A 1 97 ? 39.630 -12.687 -7.031 1.00 54.00 97 ASP A O 1
ATOM 775 N N . GLY A 1 98 ? 40.283 -11.876 -5.045 1.00 54.03 98 GLY A N 1
ATOM 776 C CA . GLY A 1 98 ? 40.159 -10.463 -5.425 1.00 54.03 98 GLY A CA 1
ATOM 777 C C . GLY A 1 98 ? 41.061 -10.097 -6.606 1.00 54.03 98 GLY A C 1
ATOM 778 O O . GLY A 1 98 ? 40.610 -9.488 -7.571 1.00 54.03 98 GLY A O 1
ATOM 779 N N . ARG A 1 99 ? 42.319 -10.555 -6.608 1.00 55.59 99 ARG A N 1
ATOM 780 C CA . ARG A 1 99 ? 43.228 -10.323 -7.747 1.00 55.59 99 ARG A CA 1
ATOM 781 C C . ARG A 1 99 ? 42.780 -11.037 -9.019 1.00 55.59 99 ARG A C 1
ATOM 783 O O . ARG A 1 99 ? 42.872 -10.455 -10.092 1.00 55.59 99 ARG A O 1
ATOM 790 N N . ARG A 1 100 ? 42.284 -12.274 -8.923 1.00 56.75 100 ARG A N 1
ATOM 791 C CA . ARG A 1 100 ? 41.873 -13.056 -10.100 1.00 56.75 100 ARG A CA 1
ATOM 792 C C . ARG A 1 100 ? 40.584 -12.529 -10.736 1.00 56.75 100 ARG A C 1
ATOM 794 O O . ARG A 1 100 ? 40.498 -12.509 -11.959 1.00 56.75 100 ARG A O 1
ATOM 801 N N . ILE A 1 101 ? 39.627 -12.080 -9.920 1.00 58.25 101 ILE A N 1
ATOM 802 C CA . ILE A 1 101 ? 38.374 -11.469 -10.384 1.00 58.25 101 ILE A CA 1
ATOM 803 C C . ILE A 1 101 ? 38.677 -10.188 -11.171 1.00 58.25 101 ILE A C 1
ATOM 805 O O . ILE A 1 101 ? 38.220 -10.058 -12.298 1.00 58.25 101 ILE A O 1
ATOM 809 N N . PHE A 1 102 ? 39.519 -9.291 -10.649 1.00 57.97 102 PHE A N 1
ATOM 810 C CA . PHE A 1 102 ? 39.785 -7.990 -11.282 1.00 57.97 102 PHE A CA 1
ATOM 811 C C . PHE A 1 102 ? 40.864 -8.009 -12.378 1.00 57.97 102 PHE A C 1
ATOM 813 O O . PHE A 1 102 ? 40.882 -7.133 -13.232 1.00 57.97 102 PHE A O 1
ATOM 820 N N . GLN A 1 103 ? 41.747 -9.012 -12.419 1.00 55.69 103 GLN A N 1
ATOM 821 C CA . GLN A 1 103 ? 42.670 -9.197 -13.554 1.00 55.69 103 GLN A CA 1
ATOM 822 C C . GLN A 1 103 ? 41.973 -9.727 -14.817 1.00 55.69 103 GLN A C 1
ATOM 824 O O . GLN A 1 103 ? 42.562 -9.693 -15.894 1.00 55.69 103 GLN A O 1
ATOM 829 N N . GLN A 1 104 ? 40.747 -10.246 -14.687 1.00 53.56 104 GLN A N 1
ATOM 830 C CA . GLN A 1 104 ? 39.952 -10.784 -15.796 1.00 53.56 104 GLN A CA 1
ATOM 831 C C . GLN A 1 104 ? 38.665 -9.990 -16.058 1.00 53.56 104 GLN A C 1
ATOM 833 O O . GLN A 1 104 ? 38.080 -10.146 -17.127 1.00 53.56 104 GLN A O 1
ATOM 838 N N . LEU A 1 105 ? 38.220 -9.158 -15.109 1.00 54.34 105 LEU A N 1
ATOM 839 C CA . LEU A 1 105 ? 36.958 -8.424 -15.167 1.00 54.34 105 LEU A CA 1
ATOM 840 C C . LEU A 1 105 ? 37.145 -6.968 -14.741 1.00 54.34 105 LEU A C 1
ATOM 842 O O . LEU A 1 105 ? 37.851 -6.648 -13.787 1.00 54.34 105 LEU A O 1
ATOM 846 N N . GLU A 1 106 ? 36.447 -6.091 -15.446 1.00 68.88 106 GLU A N 1
ATOM 847 C CA . GLU A 1 106 ? 36.257 -4.697 -15.069 1.00 68.88 106 GLU A CA 1
ATOM 848 C C . GLU A 1 106 ? 35.312 -4.589 -13.857 1.00 68.88 106 GLU A C 1
ATOM 850 O O . GLU A 1 106 ? 34.589 -5.533 -13.515 1.00 68.88 106 GLU A O 1
ATOM 855 N N . GLY A 1 107 ? 35.310 -3.438 -13.183 1.00 75.06 107 GLY A N 1
ATOM 856 C CA . GLY A 1 107 ? 34.534 -3.233 -11.961 1.00 75.06 107 GLY A CA 1
ATOM 857 C C . GLY A 1 107 ? 33.954 -1.834 -11.841 1.00 75.06 107 GLY A C 1
ATOM 858 O O . GLY A 1 107 ? 34.242 -0.952 -12.650 1.00 75.06 107 GLY A O 1
ATOM 859 N N . VAL A 1 108 ? 33.154 -1.634 -10.794 1.00 79.12 108 VAL A N 1
ATOM 860 C CA . VAL A 1 108 ? 32.600 -0.329 -10.420 1.00 79.12 108 VAL A CA 1
ATOM 861 C C . VAL A 1 108 ? 33.083 0.093 -9.042 1.00 79.12 108 VAL A C 1
ATOM 863 O O . VAL A 1 108 ? 33.198 -0.723 -8.126 1.00 79.12 108 VAL A O 1
ATOM 866 N N . VAL A 1 109 ? 33.348 1.383 -8.878 1.00 81.31 109 VAL A N 1
ATOM 867 C CA . VAL A 1 109 ? 33.623 1.995 -7.575 1.00 81.31 109 VAL A CA 1
ATOM 868 C C . VAL A 1 109 ? 32.435 2.844 -7.151 1.00 81.31 109 VAL A C 1
ATOM 870 O O . VAL A 1 109 ? 31.907 3.608 -7.954 1.00 81.31 109 VAL A O 1
ATOM 873 N N . ALA A 1 110 ? 32.022 2.719 -5.891 1.00 84.94 110 ALA A N 1
ATOM 874 C CA . ALA A 1 110 ? 31.014 3.588 -5.294 1.00 84.94 110 ALA A CA 1
ATOM 875 C C . ALA A 1 110 ? 31.695 4.760 -4.579 1.00 84.94 110 ALA A C 1
ATOM 877 O O . ALA A 1 110 ? 32.376 4.546 -3.581 1.00 84.94 110 ALA A O 1
ATOM 878 N N . LEU A 1 111 ? 31.511 5.989 -5.053 1.00 81.00 111 LEU A N 1
ATOM 879 C CA . LEU A 1 111 ? 32.159 7.187 -4.525 1.00 81.00 111 LEU A CA 1
ATOM 880 C C . LEU A 1 111 ? 31.136 8.209 -4.013 1.00 81.00 111 LEU A C 1
ATOM 882 O O . LEU A 1 111 ? 30.115 8.441 -4.664 1.00 81.00 111 LEU A O 1
ATOM 886 N N . PRO A 1 112 ? 31.389 8.860 -2.865 1.00 80.12 112 PRO A N 1
ATOM 887 C CA . PRO A 1 112 ? 30.615 10.024 -2.451 1.00 80.12 112 PRO A CA 1
ATOM 888 C C . PRO A 1 112 ? 30.881 11.215 -3.383 1.00 80.12 112 PRO A C 1
ATOM 890 O O . PRO A 1 112 ? 32.021 11.651 -3.531 1.00 80.12 112 PRO A O 1
ATOM 893 N N . VAL A 1 113 ? 29.823 11.781 -3.959 1.00 79.56 113 VAL A N 1
ATOM 894 C CA . VAL A 1 113 ? 29.859 12.956 -4.839 1.00 79.56 113 VAL A CA 1
ATOM 895 C C . VAL A 1 113 ? 28.992 14.060 -4.244 1.00 79.56 113 VAL A C 1
ATOM 897 O O . VAL A 1 113 ? 27.859 13.824 -3.818 1.00 79.56 113 VAL A O 1
ATOM 900 N N . LYS A 1 114 ? 29.530 15.284 -4.209 1.00 78.31 114 LYS A N 1
ATOM 901 C CA . LYS A 1 114 ? 28.770 16.472 -3.809 1.00 78.31 114 LYS A CA 1
ATOM 902 C C . LYS A 1 114 ? 27.923 16.959 -4.974 1.00 78.31 114 LYS A C 1
ATOM 904 O O . LYS A 1 114 ? 28.446 17.256 -6.043 1.00 78.31 114 LYS A O 1
ATOM 909 N N . VAL A 1 115 ? 26.628 17.088 -4.729 1.00 81.12 115 VAL A N 1
ATOM 910 C CA . VAL A 1 115 ? 25.638 17.586 -5.686 1.00 81.12 115 VAL A CA 1
ATOM 911 C C . VAL A 1 115 ? 24.856 18.740 -5.061 1.00 81.12 115 VAL A C 1
ATOM 913 O O . VAL A 1 115 ? 24.825 18.879 -3.833 1.00 81.12 115 VAL A O 1
ATOM 916 N N . ALA A 1 116 ? 24.205 19.565 -5.883 1.00 80.56 116 ALA A N 1
ATOM 917 C CA . ALA A 1 116 ? 23.273 20.581 -5.390 1.00 80.56 116 ALA A CA 1
ATOM 918 C C . ALA A 1 116 ? 22.211 19.929 -4.486 1.00 80.56 116 ALA A C 1
ATOM 920 O O . ALA A 1 116 ? 21.740 18.831 -4.787 1.00 80.56 116 ALA A O 1
ATOM 921 N N . ALA A 1 117 ? 21.860 20.555 -3.359 1.00 78.88 117 ALA A N 1
ATOM 922 C CA . ALA A 1 117 ? 20.867 20.017 -2.427 1.00 78.88 117 ALA A CA 1
ATOM 923 C C . ALA A 1 117 ? 19.461 20.027 -3.048 1.00 78.88 117 ALA A C 1
ATOM 925 O O . ALA A 1 117 ? 18.748 19.019 -3.008 1.00 78.88 117 ALA A O 1
ATOM 926 N N . GLU A 1 118 ? 19.115 21.115 -3.728 1.00 76.94 118 GLU A N 1
ATOM 927 C CA . GLU A 1 118 ? 17.851 21.300 -4.438 1.00 76.94 118 GLU A CA 1
ATOM 928 C C . GLU A 1 118 ? 18.035 21.142 -5.952 1.00 76.94 118 GLU A C 1
ATOM 930 O O . GLU A 1 118 ? 19.106 21.413 -6.491 1.00 76.94 118 GLU A O 1
ATOM 935 N N . GLY A 1 119 ? 16.995 20.663 -6.634 1.00 77.19 119 GLY A N 1
ATOM 936 C CA . GLY A 1 119 ? 17.025 20.395 -8.071 1.00 77.19 119 GLY A CA 1
ATOM 937 C C . GLY A 1 119 ? 16.133 19.220 -8.457 1.00 77.19 119 GLY A C 1
ATOM 938 O O . GLY A 1 119 ? 15.879 18.324 -7.640 1.00 77.19 119 GLY A O 1
ATOM 939 N N . TYR A 1 120 ? 15.646 19.242 -9.698 1.00 86.06 120 TYR A N 1
ATOM 940 C CA . TYR A 1 120 ? 14.929 18.111 -10.279 1.00 86.06 120 TYR A CA 1
ATOM 941 C C . TYR A 1 120 ? 15.870 16.903 -10.367 1.00 86.06 120 TYR A C 1
ATOM 943 O O . TYR A 1 120 ? 17.045 17.052 -10.688 1.00 86.06 120 TYR A O 1
ATOM 951 N N . ARG A 1 121 ? 15.359 15.727 -10.000 1.00 86.94 121 ARG A N 1
ATOM 952 C CA . ARG A 1 121 ? 16.082 14.454 -10.058 1.00 86.94 121 ARG A CA 1
ATOM 953 C C . ARG A 1 121 ? 15.158 13.450 -10.704 1.00 86.94 121 ARG A C 1
ATOM 955 O O . ARG A 1 121 ? 14.328 12.840 -10.028 1.00 86.94 121 ARG A O 1
ATOM 962 N N . GLY A 1 122 ? 15.236 13.420 -12.023 1.00 87.75 122 GLY A N 1
ATOM 963 C CA . GLY A 1 122 ? 14.427 12.553 -12.852 1.00 87.75 122 GLY A CA 1
ATOM 964 C C . GLY A 1 122 ? 14.978 11.135 -12.942 1.00 87.75 122 GLY A C 1
ATOM 965 O O . GLY A 1 122 ? 15.914 10.748 -12.238 1.00 87.75 122 GLY A O 1
ATOM 966 N N . VAL A 1 123 ? 14.427 10.367 -13.877 1.00 91.50 123 VAL A N 1
ATOM 967 C CA . VAL A 1 123 ? 14.817 8.977 -14.116 1.00 91.50 123 VAL A CA 1
ATOM 968 C C . VAL A 1 123 ? 16.313 8.865 -14.442 1.00 91.50 123 VAL A C 1
ATOM 970 O O . VAL A 1 123 ? 17.021 7.976 -13.962 1.00 91.50 123 VAL A O 1
ATOM 973 N N . PHE A 1 124 ? 16.817 9.825 -15.218 1.00 94.31 124 PHE A N 1
ATOM 974 C CA . PHE A 1 124 ? 18.192 9.847 -15.697 1.00 94.31 124 PHE A CA 1
ATOM 975 C C . PHE A 1 124 ? 19.197 10.180 -14.598 1.00 94.31 124 PHE A C 1
ATOM 977 O O . PHE A 1 124 ? 20.322 9.692 -14.670 1.00 94.31 124 PHE A O 1
ATOM 984 N N . TYR A 1 125 ? 18.796 10.923 -13.558 1.00 92.31 125 TYR A N 1
ATOM 985 C CA . TYR A 1 125 ? 19.640 11.173 -12.388 1.00 92.31 125 TYR A CA 1
ATOM 986 C C . TYR A 1 125 ? 20.026 9.863 -11.696 1.00 92.31 125 TYR A C 1
ATOM 988 O O . TYR A 1 125 ? 21.204 9.628 -11.422 1.00 92.31 125 TYR A O 1
ATOM 996 N N . ASP A 1 126 ? 19.062 8.969 -11.472 1.00 91.12 126 ASP A N 1
ATOM 997 C CA . ASP A 1 126 ? 19.346 7.677 -10.841 1.00 91.12 126 ASP A CA 1
ATOM 998 C C . ASP A 1 126 ? 20.142 6.745 -11.760 1.00 91.12 126 ASP A C 1
ATOM 1000 O O . ASP A 1 126 ? 20.975 5.976 -11.275 1.00 91.12 126 ASP A O 1
ATOM 1004 N N . LEU A 1 127 ? 19.931 6.815 -13.079 1.00 93.25 127 LEU A N 1
ATOM 1005 C CA . LEU A 1 127 ? 20.703 6.017 -14.032 1.00 93.25 127 LEU A CA 1
ATOM 1006 C C . LEU A 1 127 ? 22.176 6.442 -14.058 1.00 93.25 127 LEU A C 1
ATOM 1008 O O . LEU A 1 127 ? 23.042 5.588 -13.864 1.00 93.25 127 LEU A O 1
ATOM 1012 N N . VAL A 1 128 ? 22.481 7.741 -14.198 1.00 90.56 128 VAL A N 1
ATOM 1013 C CA . VAL A 1 128 ? 23.882 8.217 -14.168 1.00 90.56 128 VAL A CA 1
ATOM 1014 C C . VAL A 1 128 ? 24.526 7.987 -12.804 1.00 90.56 128 VAL A C 1
ATOM 1016 O O . VAL A 1 128 ? 25.701 7.638 -12.731 1.00 90.56 128 VAL A O 1
ATOM 1019 N N . LYS A 1 129 ? 23.751 8.086 -11.716 1.00 88.94 129 LYS A N 1
ATOM 1020 C CA . LYS A 1 129 ? 24.216 7.753 -10.365 1.00 88.94 129 LYS A CA 1
ATOM 1021 C C . LYS A 1 129 ? 24.647 6.295 -10.230 1.00 88.94 129 LYS A C 1
ATOM 1023 O O . LYS A 1 129 ? 25.512 6.000 -9.413 1.00 88.94 129 LYS A O 1
ATOM 1028 N N . ASN A 1 130 ? 24.083 5.392 -11.026 1.00 89.38 130 ASN A N 1
ATOM 1029 C CA . ASN A 1 130 ? 24.439 3.975 -11.046 1.00 89.38 130 ASN A CA 1
ATOM 1030 C C . ASN A 1 130 ? 25.377 3.593 -12.205 1.00 89.38 130 ASN A C 1
ATOM 1032 O O . ASN A 1 130 ? 25.564 2.401 -12.439 1.00 89.38 130 ASN A O 1
ATOM 1036 N N . ASP A 1 131 ? 25.996 4.555 -12.894 1.00 88.38 131 ASP A N 1
ATOM 1037 C CA . ASP A 1 131 ? 26.837 4.323 -14.081 1.00 88.38 131 ASP A CA 1
ATOM 1038 C C . ASP A 1 131 ? 26.111 3.571 -15.210 1.00 88.38 131 ASP A C 1
ATOM 1040 O O . ASP A 1 131 ? 26.646 2.647 -15.827 1.00 88.38 131 ASP A O 1
ATOM 1044 N N . ILE A 1 132 ? 24.844 3.916 -15.444 1.00 91.94 132 ILE A N 1
ATOM 1045 C CA . ILE A 1 132 ? 24.019 3.315 -16.494 1.00 91.94 132 ILE A CA 1
ATOM 1046 C C . ILE A 1 132 ? 23.839 4.330 -17.617 1.00 91.94 132 ILE A C 1
ATOM 1048 O O . ILE A 1 132 ? 23.156 5.343 -17.442 1.00 91.94 132 ILE A O 1
ATOM 1052 N N . TYR A 1 133 ? 24.393 4.015 -18.788 1.00 91.88 133 TYR A N 1
ATOM 1053 C CA . TYR A 1 133 ? 24.267 4.812 -20.006 1.00 91.88 133 TYR A CA 1
ATOM 1054 C C . TYR A 1 133 ? 23.643 3.982 -21.125 1.00 91.88 133 TYR A C 1
ATOM 1056 O O . TYR A 1 133 ? 24.067 2.859 -21.403 1.00 91.88 133 TYR A O 1
ATOM 1064 N N . LEU A 1 134 ? 22.633 4.559 -21.774 1.00 94.69 134 LEU A N 1
ATOM 1065 C CA . LEU A 1 134 ? 22.003 3.997 -22.962 1.00 94.69 134 LEU A CA 1
ATOM 1066 C C . LEU A 1 134 ? 22.534 4.730 -24.189 1.00 94.69 134 LEU A C 1
ATOM 1068 O O . LEU A 1 134 ? 22.498 5.962 -24.245 1.00 94.69 134 LEU A O 1
ATOM 1072 N N . PHE A 1 135 ? 23.041 3.965 -25.146 1.00 93.38 135 PHE A N 1
ATOM 1073 C CA . PHE A 1 135 ? 23.695 4.464 -26.345 1.00 93.38 135 PHE A CA 1
ATOM 1074 C C . PHE A 1 135 ? 22.732 4.519 -27.523 1.00 93.38 135 PHE A C 1
ATOM 1076 O O . PHE A 1 135 ? 21.92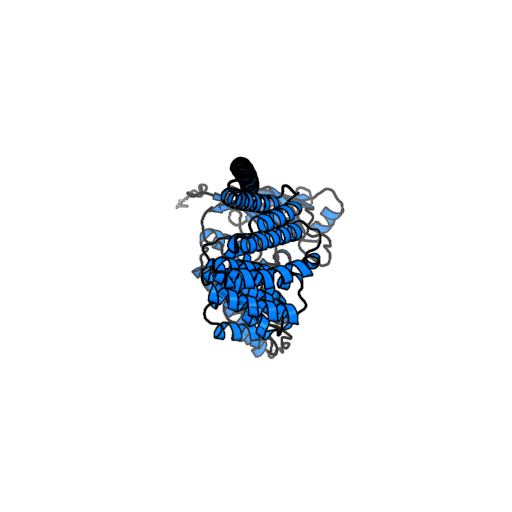3 3.612 -27.735 1.00 93.38 135 PHE A O 1
ATOM 1083 N N . ASP A 1 136 ? 22.856 5.605 -28.277 1.00 89.88 136 ASP A N 1
ATOM 1084 C CA . ASP A 1 136 ? 22.236 5.793 -29.577 1.00 89.88 136 ASP A CA 1
ATOM 1085 C C . ASP A 1 136 ? 23.087 5.086 -30.634 1.00 89.88 136 ASP A C 1
ATOM 1087 O O . ASP A 1 136 ? 24.222 5.497 -30.907 1.00 89.88 136 ASP A O 1
ATOM 1091 N N . ILE A 1 137 ? 22.537 4.037 -31.249 1.00 85.69 137 ILE A N 1
ATOM 1092 C CA . ILE A 1 137 ? 23.245 3.248 -32.262 1.00 85.69 137 ILE A CA 1
ATOM 1093 C C . ILE A 1 137 ? 23.579 4.065 -33.520 1.00 85.69 137 ILE A C 1
ATOM 1095 O O . ILE A 1 137 ? 24.519 3.732 -34.241 1.00 85.69 137 ILE A O 1
ATOM 1099 N N . LEU A 1 138 ? 22.838 5.145 -33.793 1.00 79.69 138 LEU A N 1
ATOM 1100 C CA . LEU A 1 138 ? 23.016 5.976 -34.986 1.00 79.69 138 LEU A CA 1
ATOM 1101 C C . LEU A 1 138 ? 24.194 6.934 -34.841 1.00 79.69 138 LEU A C 1
ATOM 1103 O O . LEU A 1 138 ? 24.897 7.204 -35.814 1.00 79.69 138 LEU A O 1
ATOM 1107 N N . ASN A 1 139 ? 24.402 7.444 -33.628 1.00 80.75 139 ASN A N 1
ATOM 1108 C CA . ASN A 1 139 ? 25.417 8.454 -33.338 1.00 80.75 139 ASN A CA 1
ATOM 1109 C C . ASN A 1 139 ? 26.635 7.882 -32.596 1.00 80.75 139 ASN A C 1
ATOM 1111 O O . ASN A 1 139 ? 27.672 8.541 -32.524 1.00 80.75 139 ASN A O 1
ATOM 1115 N N . GLY A 1 140 ? 26.529 6.672 -32.038 1.00 83.31 140 GLY A N 1
ATOM 1116 C CA . GLY A 1 140 ? 27.585 6.034 -31.249 1.00 83.31 140 GLY A CA 1
ATOM 1117 C C . GLY A 1 140 ? 27.887 6.761 -29.935 1.00 83.31 140 GLY A C 1
ATOM 1118 O O . GLY A 1 140 ? 28.990 6.634 -29.408 1.00 83.31 140 GLY A O 1
ATOM 1119 N N . GLN A 1 141 ? 26.940 7.555 -29.430 1.00 87.88 141 GLN A N 1
ATOM 1120 C CA . GLN A 1 141 ? 27.065 8.372 -28.219 1.00 87.88 141 GLN A CA 1
ATOM 1121 C C . GLN A 1 141 ? 25.925 8.052 -27.245 1.00 87.88 141 GLN A C 1
ATOM 1123 O O . GLN A 1 141 ? 24.857 7.615 -27.685 1.00 87.88 141 GLN A O 1
ATOM 1128 N N . PRO A 1 142 ? 26.114 8.254 -25.930 1.00 91.94 142 PRO A N 1
ATOM 1129 C CA . PRO A 1 142 ? 25.033 8.077 -24.974 1.00 91.94 142 PRO A CA 1
ATOM 1130 C C . PRO A 1 142 ? 23.962 9.163 -25.152 1.00 91.94 142 PRO A C 1
ATOM 1132 O O . PRO A 1 142 ? 24.272 10.315 -25.456 1.00 91.94 142 PRO A O 1
ATOM 1135 N N . PHE A 1 143 ? 22.697 8.811 -24.917 1.00 94.56 143 PHE A N 1
ATOM 1136 C CA . PHE A 1 143 ? 21.567 9.753 -24.988 1.00 94.56 143 PHE A CA 1
ATOM 1137 C C . PHE A 1 143 ? 21.634 10.877 -23.941 1.00 94.56 143 PHE A C 1
ATOM 1139 O O . PHE A 1 143 ? 20.961 11.897 -24.075 1.00 94.56 143 PHE A O 1
ATOM 1146 N N . TYR A 1 144 ? 22.408 10.671 -22.879 1.00 92.94 144 TYR A N 1
ATOM 1147 C CA . TYR A 1 144 ? 22.586 11.593 -21.766 1.00 92.94 144 TYR A CA 1
ATOM 1148 C C . TYR A 1 144 ? 23.970 11.386 -21.144 1.00 92.94 144 TYR A C 1
ATOM 1150 O O . TYR A 1 144 ? 24.546 10.302 -21.236 1.00 92.94 144 TYR A O 1
ATOM 1158 N N . THR A 1 145 ? 24.507 12.417 -20.493 1.00 88.94 145 THR A N 1
ATOM 1159 C CA . THR A 1 145 ? 25.804 12.360 -19.801 1.00 88.94 145 THR A CA 1
ATOM 1160 C C . THR A 1 145 ? 25.661 12.809 -18.351 1.00 88.94 145 THR A C 1
ATOM 1162 O O . THR A 1 145 ? 24.729 13.538 -18.011 1.00 88.94 145 THR A O 1
ATOM 1165 N N . LEU A 1 146 ? 26.591 12.387 -17.487 1.00 85.38 146 LEU A N 1
ATOM 1166 C CA . LEU A 1 146 ? 26.615 12.792 -16.079 1.00 85.38 146 LEU A CA 1
ATOM 1167 C C . LEU A 1 146 ? 26.581 14.316 -15.922 1.00 85.38 146 LEU A C 1
ATOM 1169 O O . LEU A 1 146 ? 25.725 14.833 -15.212 1.00 85.38 146 LEU A O 1
ATOM 1173 N N . ASP A 1 147 ? 27.477 15.025 -16.611 1.00 83.38 147 ASP A N 1
ATOM 1174 C CA . ASP A 1 147 ? 27.601 16.482 -16.500 1.00 83.38 147 ASP A CA 1
ATOM 1175 C C . ASP A 1 147 ? 26.313 17.193 -16.909 1.00 83.38 147 ASP A C 1
ATOM 1177 O O . ASP A 1 147 ? 25.865 18.130 -16.248 1.00 83.38 147 ASP A O 1
ATOM 1181 N N . ASP A 1 148 ? 25.687 16.716 -17.981 1.00 86.69 148 ASP A N 1
ATOM 1182 C CA . ASP A 1 148 ? 24.490 17.334 -18.522 1.00 86.69 148 ASP A CA 1
ATOM 1183 C C . ASP A 1 148 ? 23.264 17.122 -17.620 1.00 86.69 148 ASP A C 1
ATOM 1185 O O . ASP A 1 148 ? 22.467 18.044 -17.430 1.00 86.69 148 ASP A O 1
ATOM 1189 N N . ILE A 1 149 ? 23.144 15.940 -17.005 1.00 90.31 149 ILE A N 1
ATOM 1190 C CA . ILE A 1 149 ? 22.104 15.649 -16.011 1.00 90.31 149 ILE A CA 1
ATOM 1191 C C . ILE A 1 149 ? 22.362 16.415 -14.706 1.00 90.31 149 ILE A C 1
ATOM 1193 O O . ILE A 1 149 ? 21.447 17.008 -14.145 1.00 90.31 149 ILE A O 1
ATOM 1197 N N . LEU A 1 150 ? 23.598 16.494 -14.216 1.00 84.62 150 LEU A N 1
ATOM 1198 C CA . LEU A 1 150 ? 23.868 17.220 -12.970 1.00 84.62 150 LEU A CA 1
ATOM 1199 C C . LEU A 1 150 ? 23.644 18.735 -13.086 1.00 84.62 150 LEU A C 1
ATOM 1201 O O . LEU A 1 150 ? 23.297 19.368 -12.089 1.00 84.62 150 LEU A O 1
ATOM 1205 N N . GLN A 1 151 ? 23.843 19.320 -14.270 1.00 82.50 151 GLN A N 1
ATOM 1206 C CA . GLN A 1 151 ? 23.760 20.772 -14.466 1.00 82.50 151 GLN A CA 1
ATOM 1207 C C . GLN A 1 151 ? 22.418 21.249 -15.030 1.00 82.50 151 GLN A C 1
ATOM 1209 O O . GLN A 1 151 ? 21.992 22.363 -14.723 1.00 82.50 151 GLN A O 1
ATOM 1214 N N . HIS A 1 152 ? 21.757 20.441 -15.864 1.00 84.69 152 HIS A N 1
ATOM 1215 C CA . HIS A 1 152 ? 20.639 20.902 -16.694 1.00 84.69 152 HIS A CA 1
ATOM 1216 C C . HIS A 1 152 ? 19.406 19.985 -16.650 1.00 84.69 152 HIS A C 1
ATOM 1218 O O . HIS A 1 152 ? 18.540 20.105 -17.525 1.00 84.69 152 HIS A O 1
ATOM 1224 N N . ASP A 1 153 ? 19.306 19.061 -15.687 1.00 88.94 153 ASP A N 1
ATOM 1225 C CA . ASP A 1 153 ? 18.147 18.167 -15.589 1.00 88.94 153 ASP A CA 1
ATOM 1226 C C . ASP A 1 153 ? 16.841 18.940 -15.338 1.00 88.94 153 ASP A C 1
ATOM 1228 O O . ASP A 1 153 ? 16.776 19.922 -14.592 1.00 88.94 153 ASP A O 1
ATOM 1232 N N . SER A 1 154 ? 15.785 18.517 -16.027 1.00 92.38 154 SER A N 1
ATOM 1233 C CA . SER A 1 154 ? 14.448 19.107 -15.945 1.00 92.38 154 SER A CA 1
ATOM 1234 C C . SER A 1 154 ? 13.400 18.166 -16.547 1.00 92.38 154 SER A C 1
ATOM 1236 O O . SER A 1 154 ? 13.728 17.384 -17.442 1.00 92.38 154 SER A O 1
ATOM 1238 N N . PRO A 1 155 ? 12.112 18.285 -16.163 1.00 92.06 155 PRO A N 1
ATOM 1239 C CA . PRO A 1 155 ? 11.053 17.450 -16.733 1.00 92.06 155 PRO A CA 1
ATOM 1240 C C . PRO A 1 155 ? 10.938 17.549 -18.263 1.00 92.06 155 PRO A C 1
ATOM 1242 O O . PRO A 1 155 ? 10.677 16.558 -18.942 1.00 92.06 155 PRO A O 1
ATOM 1245 N N . SER A 1 156 ? 11.143 18.745 -18.829 1.00 93.56 156 SER A N 1
ATOM 1246 C CA . SER A 1 156 ? 11.107 18.956 -20.282 1.00 93.56 156 SER A CA 1
ATOM 1247 C C . SER A 1 156 ? 12.277 18.275 -20.986 1.00 93.56 156 SER A C 1
ATOM 1249 O O . SER A 1 156 ? 12.095 17.709 -22.064 1.00 93.56 156 SER A O 1
ATOM 1251 N N . LYS A 1 157 ? 13.466 18.303 -20.377 1.00 93.56 157 LYS A N 1
ATOM 1252 C CA . LYS A 1 157 ? 14.653 17.627 -20.899 1.00 93.56 157 LYS A CA 1
ATOM 1253 C C . LYS A 1 157 ? 14.517 16.114 -20.829 1.00 93.56 157 LYS A C 1
ATOM 1255 O O . LYS A 1 157 ? 14.781 15.449 -21.825 1.00 93.56 157 LYS A O 1
ATOM 1260 N N . GLU A 1 158 ? 14.058 15.589 -19.698 1.00 94.69 158 GLU A N 1
ATOM 1261 C CA . GLU A 1 158 ? 13.778 14.164 -19.535 1.00 94.69 158 GLU A CA 1
ATOM 1262 C C . GLU A 1 158 ? 12.841 13.664 -20.645 1.00 94.69 158 GLU A C 1
ATOM 1264 O O . GLU A 1 158 ? 13.157 12.696 -21.339 1.00 94.69 158 GLU A O 1
ATOM 1269 N N . ASN A 1 159 ? 11.736 14.374 -20.889 1.00 94.56 159 ASN A N 1
ATOM 1270 C CA . ASN A 1 159 ? 10.804 14.009 -21.953 1.00 94.56 159 ASN A CA 1
ATOM 1271 C C . ASN A 1 159 ? 11.442 14.090 -23.353 1.00 94.56 159 ASN A C 1
ATOM 1273 O O . ASN A 1 159 ? 11.229 13.196 -24.167 1.00 94.56 159 ASN A O 1
ATOM 1277 N N . ALA A 1 160 ? 12.262 15.109 -23.630 1.00 96.88 160 ALA A N 1
ATOM 1278 C CA . ALA A 1 160 ? 12.964 15.237 -24.910 1.00 96.88 160 ALA A CA 1
ATOM 1279 C C . ALA A 1 160 ? 13.963 14.090 -25.155 1.00 96.88 160 ALA A C 1
ATOM 1281 O O . ALA A 1 160 ? 14.057 13.582 -26.274 1.00 96.88 160 ALA A O 1
ATOM 1282 N N . ILE A 1 161 ? 14.677 13.644 -24.113 1.00 97.00 161 ILE A N 1
ATOM 1283 C CA . ILE A 1 161 ? 15.563 12.474 -24.196 1.00 97.00 161 ILE A CA 1
ATOM 1284 C C . ILE A 1 161 ? 14.731 11.223 -24.504 1.00 97.00 161 ILE A C 1
ATOM 1286 O O . ILE A 1 161 ? 15.059 10.493 -25.437 1.00 97.00 161 ILE A O 1
ATOM 1290 N N . MET A 1 162 ? 13.617 10.997 -23.796 1.00 97.88 162 MET A N 1
ATOM 1291 C CA . MET A 1 162 ? 12.736 9.847 -24.052 1.00 97.88 162 MET A CA 1
ATOM 1292 C C . MET A 1 162 ? 12.130 9.859 -25.467 1.00 97.88 162 MET A C 1
ATOM 1294 O O . MET A 1 162 ? 11.977 8.804 -26.080 1.00 97.88 162 MET A O 1
ATOM 1298 N N . GLU A 1 163 ? 11.800 11.030 -26.016 1.00 98.00 163 GLU A N 1
ATOM 1299 C CA . GLU A 1 163 ? 11.332 11.169 -27.401 1.00 98.00 163 GLU A CA 1
ATOM 1300 C C . GLU A 1 163 ? 12.421 10.805 -28.419 1.00 98.00 163 GLU A C 1
ATOM 1302 O O . GLU A 1 163 ? 12.139 10.117 -29.405 1.00 98.00 163 GLU A O 1
ATOM 1307 N N . ALA A 1 164 ? 13.668 11.220 -28.176 1.00 97.19 164 ALA A N 1
ATOM 1308 C CA . ALA A 1 164 ? 14.808 10.843 -29.011 1.00 97.19 164 ALA A CA 1
ATOM 1309 C C . ALA A 1 164 ? 15.066 9.329 -28.960 1.00 97.19 164 ALA A C 1
ATOM 1311 O O . ALA A 1 164 ? 15.226 8.697 -30.005 1.00 97.19 164 ALA A O 1
ATOM 1312 N N . MET A 1 165 ? 15.014 8.746 -27.761 1.00 98.12 165 MET A N 1
ATOM 1313 C CA . MET A 1 165 ? 15.098 7.303 -27.534 1.00 98.12 165 MET A CA 1
ATOM 1314 C C . MET A 1 165 ? 14.004 6.540 -28.294 1.00 98.12 165 MET A C 1
ATOM 1316 O O . MET A 1 165 ? 14.284 5.597 -29.031 1.00 98.12 165 MET A O 1
ATOM 1320 N N . LEU A 1 166 ? 12.746 6.982 -28.185 1.00 98.12 166 LEU A N 1
ATOM 1321 C CA . LEU A 1 166 ? 11.630 6.370 -28.908 1.00 98.12 166 LEU A CA 1
ATOM 1322 C C . LEU A 1 166 ? 11.842 6.425 -30.425 1.00 98.12 166 LEU A C 1
ATOM 1324 O O . LEU A 1 166 ? 11.556 5.458 -31.131 1.00 98.12 166 LEU A O 1
ATOM 1328 N N . LYS A 1 167 ? 12.323 7.561 -30.937 1.00 97.38 167 LYS A N 1
ATOM 1329 C CA . LYS A 1 167 ? 12.590 7.740 -32.365 1.00 97.38 167 LYS A CA 1
ATOM 1330 C C . LYS A 1 167 ? 13.653 6.760 -32.868 1.00 97.38 167 LYS A C 1
ATOM 1332 O O . LYS A 1 167 ? 13.468 6.202 -33.948 1.00 97.38 167 LYS A O 1
ATOM 1337 N N . GLU A 1 168 ? 14.723 6.543 -32.105 1.00 96.69 168 GLU A N 1
ATOM 1338 C CA . GLU A 1 168 ? 15.766 5.563 -32.432 1.00 96.69 168 GLU A CA 1
ATOM 1339 C C . GLU A 1 168 ? 15.206 4.138 -32.448 1.00 96.69 168 GLU A C 1
ATOM 1341 O O . GLU A 1 168 ? 15.338 3.454 -33.464 1.00 96.69 168 GLU A O 1
ATOM 1346 N N . ALA A 1 169 ? 14.466 3.734 -31.413 1.00 97.06 169 ALA A N 1
ATOM 1347 C CA . ALA A 1 169 ? 13.867 2.403 -31.350 1.00 97.06 169 ALA A CA 1
ATOM 1348 C C . ALA A 1 169 ? 12.946 2.131 -32.555 1.00 97.06 169 ALA A C 1
ATOM 1350 O O . ALA A 1 169 ? 13.003 1.064 -33.174 1.00 97.06 169 ALA A O 1
ATOM 1351 N N . LYS A 1 170 ? 12.124 3.115 -32.946 1.00 97.81 170 LYS A N 1
ATOM 1352 C CA . LYS A 1 170 ? 11.263 3.008 -34.136 1.00 97.81 170 LYS A CA 1
ATOM 1353 C C . LYS A 1 170 ? 12.070 2.903 -35.424 1.00 97.81 170 LYS A C 1
ATOM 1355 O O . LYS A 1 170 ? 11.757 2.058 -36.260 1.00 97.81 170 LYS A O 1
ATOM 1360 N N . PHE A 1 171 ? 13.105 3.728 -35.571 1.00 96.69 171 PHE A N 1
ATOM 1361 C CA . PHE A 1 171 ? 13.977 3.708 -36.742 1.00 96.69 171 PHE A CA 1
ATOM 1362 C C . PHE A 1 171 ? 14.670 2.350 -36.908 1.00 96.69 171 PHE A C 1
ATOM 1364 O O . PHE A 1 171 ? 14.647 1.781 -37.998 1.00 96.69 171 PHE A O 1
ATOM 1371 N N . VAL A 1 172 ? 15.235 1.802 -35.828 1.00 95.56 172 VAL A N 1
ATOM 1372 C CA . VAL A 1 172 ? 15.894 0.490 -35.849 1.00 95.56 172 VAL A CA 1
ATOM 1373 C C . VAL A 1 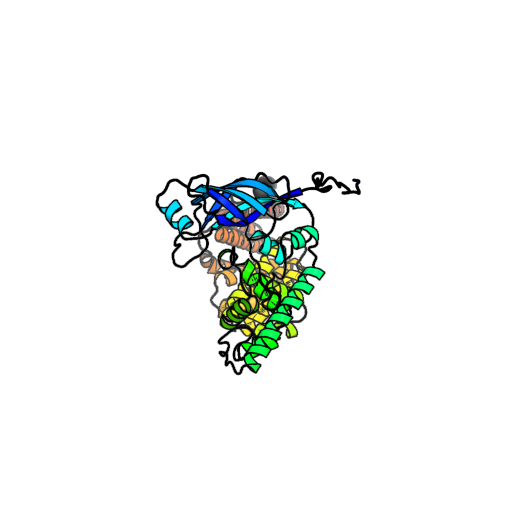172 ? 14.910 -0.597 -36.272 1.00 95.56 172 VAL A C 1
ATOM 1375 O O . VAL A 1 172 ? 15.210 -1.369 -37.178 1.00 95.56 172 VAL A O 1
ATOM 1378 N N . ALA A 1 173 ? 13.705 -0.623 -35.697 1.00 96.56 173 ALA A N 1
ATOM 1379 C CA . ALA A 1 173 ? 12.678 -1.592 -36.074 1.00 96.56 173 ALA A CA 1
ATOM 1380 C C . ALA A 1 173 ? 12.269 -1.488 -37.557 1.00 96.56 173 ALA A C 1
ATOM 1382 O O . ALA A 1 173 ? 12.083 -2.507 -38.224 1.00 96.56 173 ALA A O 1
ATOM 1383 N N . GLU A 1 174 ? 12.141 -0.274 -38.099 1.00 96.31 174 GLU A N 1
ATOM 1384 C CA . GLU A 1 174 ? 11.859 -0.057 -39.524 1.00 96.31 174 GLU A CA 1
ATOM 1385 C C . GLU A 1 174 ? 12.984 -0.566 -40.426 1.00 96.31 174 GLU A C 1
ATOM 1387 O O . GLU A 1 174 ? 12.714 -1.185 -41.459 1.00 96.31 174 GLU A O 1
ATOM 1392 N N . GLU A 1 175 ? 14.233 -0.325 -40.040 1.00 95.94 175 GLU A N 1
ATOM 1393 C CA . GLU A 1 175 ? 15.399 -0.753 -40.802 1.00 95.94 175 GLU A CA 1
ATOM 1394 C C . GLU A 1 175 ? 15.559 -2.280 -40.775 1.00 95.94 175 GLU A C 1
ATOM 1396 O O . GLU A 1 175 ? 15.785 -2.887 -41.821 1.00 95.94 175 GLU A O 1
ATOM 1401 N N . MET A 1 176 ? 15.314 -2.927 -39.632 1.00 95.12 176 MET A N 1
ATOM 1402 C CA . MET A 1 176 ? 15.333 -4.391 -39.537 1.00 95.12 176 MET A CA 1
ATOM 1403 C C . MET A 1 176 ? 14.265 -5.037 -40.428 1.00 95.12 176 MET A C 1
ATOM 1405 O O . MET A 1 176 ? 14.552 -5.989 -41.158 1.00 95.12 176 MET A O 1
ATOM 1409 N N . VAL A 1 177 ? 13.054 -4.468 -40.458 1.00 95.19 177 VAL A N 1
ATOM 1410 C CA . VAL A 1 177 ? 11.992 -4.907 -41.378 1.00 95.19 177 VAL A CA 1
ATOM 1411 C C . VAL A 1 177 ? 12.390 -4.675 -42.840 1.00 95.19 177 VAL A C 1
ATOM 1413 O O . VAL A 1 177 ? 12.152 -5.539 -43.685 1.00 95.19 177 VAL A O 1
ATOM 1416 N N . ARG A 1 178 ? 13.017 -3.536 -43.165 1.00 95.62 178 ARG A N 1
ATOM 1417 C CA . ARG A 1 178 ? 13.483 -3.218 -44.528 1.00 95.62 178 ARG A CA 1
ATOM 1418 C C . ARG A 1 178 ? 14.534 -4.210 -45.024 1.00 95.62 178 ARG A C 1
ATOM 1420 O O . ARG A 1 178 ? 14.529 -4.552 -46.204 1.00 95.62 178 ARG A O 1
ATOM 1427 N N . GLN A 1 179 ? 15.396 -4.687 -44.132 1.00 95.81 179 GLN A N 1
ATOM 1428 C CA . GLN A 1 179 ? 16.409 -5.702 -44.427 1.00 95.81 179 GLN A CA 1
ATOM 1429 C C . GLN A 1 179 ? 15.833 -7.123 -44.532 1.00 95.81 179 GLN A C 1
ATOM 1431 O O . GLN A 1 179 ? 16.573 -8.066 -44.808 1.00 95.81 179 GLN A O 1
ATOM 1436 N N . GLY A 1 180 ? 14.520 -7.290 -44.354 1.00 94.19 180 GLY A N 1
ATOM 1437 C CA . GLY A 1 180 ? 13.853 -8.586 -44.433 1.00 94.19 180 GLY A CA 1
ATOM 1438 C C . GLY A 1 180 ? 14.110 -9.473 -43.218 1.00 94.19 180 GLY A C 1
ATOM 1439 O O . GLY A 1 180 ? 13.967 -10.689 -43.327 1.00 94.19 180 GLY A O 1
ATOM 1440 N N . MET A 1 181 ? 14.502 -8.894 -42.077 1.00 94.06 181 MET A N 1
ATOM 1441 C CA . MET A 1 181 ? 14.641 -9.658 -40.842 1.00 94.06 181 MET A CA 1
ATOM 1442 C C . MET A 1 181 ? 13.273 -9.956 -40.240 1.00 94.06 181 MET A C 1
ATOM 1444 O O . MET A 1 181 ? 12.432 -9.070 -40.079 1.00 94.06 181 MET A O 1
ATOM 1448 N N . GLU A 1 182 ? 13.068 -11.219 -39.887 1.00 91.31 182 GLU A N 1
ATOM 1449 C CA . GLU A 1 182 ? 11.899 -11.663 -39.138 1.00 91.31 182 GLU A CA 1
ATOM 1450 C C . GLU A 1 182 ? 12.123 -11.448 -37.639 1.00 91.31 182 GLU A C 1
ATOM 1452 O O . GLU A 1 182 ? 13.253 -11.512 -37.150 1.00 91.31 182 GLU A O 1
ATOM 1457 N N . SER A 1 183 ? 11.040 -11.209 -36.899 1.00 92.50 183 SER A N 1
ATOM 1458 C CA . SER A 1 183 ? 11.090 -11.040 -35.450 1.00 92.50 183 SER A CA 1
ATOM 1459 C C . SER A 1 183 ? 10.071 -11.948 -34.756 1.00 92.50 183 SER A C 1
ATOM 1461 O O . SER A 1 183 ? 9.070 -12.342 -35.366 1.00 92.50 183 SER A O 1
ATOM 1463 N N . PRO A 1 184 ? 10.326 -12.359 -33.503 1.00 92.88 184 PRO A N 1
ATOM 1464 C CA . PRO A 1 184 ? 9.402 -13.219 -32.784 1.00 92.88 184 PRO A CA 1
ATOM 1465 C C . PRO A 1 184 ? 8.098 -12.481 -32.466 1.00 92.88 184 PRO A C 1
ATOM 1467 O O . PRO A 1 184 ? 8.033 -11.251 -32.402 1.00 92.88 184 PRO A O 1
ATOM 1470 N N . LYS A 1 185 ? 7.037 -13.255 -32.216 1.00 94.62 185 LYS A N 1
ATOM 1471 C CA . LYS A 1 185 ? 5.819 -12.710 -31.615 1.00 94.62 185 LYS A CA 1
ATOM 1472 C C . LYS A 1 185 ? 6.005 -12.575 -30.114 1.00 94.62 185 LYS A C 1
ATOM 1474 O O . LYS A 1 185 ? 6.361 -13.546 -29.450 1.00 94.62 185 LYS A O 1
ATOM 1479 N N . VAL A 1 186 ? 5.651 -11.412 -29.586 1.00 90.44 186 VAL A N 1
ATOM 1480 C CA . VAL A 1 186 ? 5.655 -11.152 -28.150 1.00 90.44 186 VAL A CA 1
ATOM 1481 C C . VAL A 1 186 ? 4.631 -12.061 -27.475 1.00 90.44 186 VAL A C 1
ATOM 1483 O O . VAL A 1 186 ? 3.448 -12.080 -27.828 1.00 90.44 186 VAL A O 1
ATOM 1486 N N . VAL A 1 187 ? 5.088 -12.834 -26.495 1.00 84.50 187 VAL A N 1
ATOM 1487 C CA . VAL A 1 187 ? 4.286 -13.890 -25.859 1.00 84.50 187 VAL A CA 1
ATOM 1488 C C . VAL A 1 187 ? 3.293 -13.322 -24.841 1.00 84.50 187 VAL A C 1
ATOM 1490 O O . VAL A 1 187 ? 2.223 -13.893 -24.621 1.00 84.50 187 VAL A O 1
ATOM 1493 N N . SER A 1 188 ? 3.636 -12.212 -24.187 1.00 78.25 188 SER A N 1
ATOM 1494 C CA . SER A 1 188 ? 2.910 -11.728 -23.013 1.00 78.25 188 SER A CA 1
ATOM 1495 C C . SER A 1 188 ? 2.992 -10.225 -22.794 1.00 78.25 188 SER A C 1
ATOM 1497 O O . SER A 1 188 ? 3.812 -9.547 -23.395 1.00 78.25 188 SER A O 1
ATOM 1499 N N . GLY A 1 189 ? 2.144 -9.727 -21.892 1.00 75.94 189 GLY A N 1
ATOM 1500 C CA . GLY A 1 189 ? 2.141 -8.334 -21.465 1.00 75.94 189 GLY A CA 1
ATOM 1501 C C . GLY A 1 189 ? 1.616 -7.385 -22.532 1.00 75.94 189 GLY A C 1
ATOM 1502 O O . GLY A 1 189 ? 0.829 -7.777 -23.397 1.00 75.94 189 GLY A O 1
ATOM 1503 N N . ARG A 1 190 ? 2.046 -6.125 -22.459 1.00 77.88 190 ARG A N 1
ATOM 1504 C CA . ARG A 1 190 ? 1.419 -5.015 -23.190 1.00 77.88 190 ARG A CA 1
ATOM 1505 C C . ARG A 1 190 ? 1.356 -5.211 -24.707 1.00 77.88 190 ARG A C 1
ATOM 1507 O O . ARG A 1 190 ? 0.384 -4.794 -25.331 1.00 77.88 190 ARG A O 1
ATOM 1514 N N . PHE A 1 191 ? 2.363 -5.864 -25.282 1.00 87.31 191 PHE A N 1
ATOM 1515 C CA . PHE A 1 191 ? 2.486 -6.079 -26.725 1.00 87.31 191 PHE A CA 1
ATOM 1516 C C . PHE A 1 191 ? 2.140 -7.514 -27.160 1.00 87.31 191 PHE A C 1
ATOM 1518 O O . PHE A 1 191 ? 2.458 -7.907 -28.280 1.00 87.31 191 PHE A O 1
ATOM 1525 N N . ALA A 1 192 ? 1.490 -8.310 -26.301 1.00 85.69 192 ALA A N 1
ATOM 1526 C CA . ALA A 1 192 ? 1.194 -9.716 -26.573 1.00 85.69 192 ALA A CA 1
ATOM 1527 C C . ALA A 1 192 ? 0.502 -9.937 -27.931 1.00 85.69 192 ALA A C 1
ATOM 1529 O O . ALA A 1 192 ? -0.482 -9.281 -28.279 1.00 85.69 192 ALA A O 1
ATOM 1530 N N . GLY A 1 193 ? 1.009 -10.905 -28.695 1.00 87.69 193 GLY A N 1
ATOM 1531 C CA . GLY A 1 193 ? 0.508 -11.271 -30.019 1.00 87.69 193 GLY A CA 1
ATOM 1532 C C . GLY A 1 193 ? 1.017 -10.394 -31.166 1.00 87.69 193 GLY A C 1
ATOM 1533 O O . GLY A 1 193 ? 0.841 -10.783 -32.326 1.00 87.69 193 GLY A O 1
ATOM 1534 N N . MET A 1 194 ? 1.663 -9.260 -30.875 1.00 92.81 194 MET A N 1
ATOM 1535 C CA . MET A 1 194 ? 2.339 -8.443 -31.882 1.00 92.81 194 MET A CA 1
ATOM 1536 C C . MET A 1 194 ? 3.693 -9.049 -32.256 1.00 92.81 194 MET A C 1
ATOM 1538 O O . MET A 1 194 ? 4.346 -9.705 -31.449 1.00 92.81 194 MET A O 1
ATOM 1542 N N . ASP A 1 195 ? 4.107 -8.816 -33.496 1.00 95.94 195 ASP A N 1
ATOM 1543 C CA . ASP A 1 195 ? 5.500 -8.959 -33.923 1.00 95.94 195 ASP A CA 1
ATOM 1544 C C . ASP A 1 195 ? 6.379 -7.936 -33.173 1.00 95.94 195 ASP A C 1
ATOM 1546 O O . ASP A 1 195 ? 5.937 -6.806 -32.949 1.00 95.94 195 ASP A O 1
ATOM 1550 N N . LEU A 1 196 ? 7.589 -8.322 -32.758 1.00 96.94 196 LEU A N 1
ATOM 1551 C CA . LEU A 1 196 ? 8.475 -7.496 -31.928 1.00 96.94 196 LEU A CA 1
ATOM 1552 C C . LEU A 1 196 ? 8.837 -6.158 -32.596 1.00 96.94 196 LEU A C 1
ATOM 1554 O O . LEU A 1 196 ? 8.730 -5.106 -31.961 1.00 96.94 196 LEU A O 1
ATOM 1558 N N . PHE A 1 197 ? 9.197 -6.152 -33.881 1.00 97.50 197 PHE A N 1
ATOM 1559 C CA . PHE A 1 197 ? 9.478 -4.897 -34.590 1.00 97.50 197 PHE A CA 1
ATOM 1560 C C . PHE A 1 197 ? 8.212 -4.058 -34.774 1.00 97.50 197 PHE A C 1
ATOM 1562 O O . PHE A 1 197 ? 8.252 -2.827 -34.695 1.00 97.50 197 PHE A O 1
ATOM 1569 N N . GLN A 1 198 ? 7.056 -4.693 -34.974 1.00 95.75 198 GLN A N 1
ATOM 1570 C CA . GLN A 1 198 ? 5.783 -3.978 -34.968 1.00 95.75 198 GLN A CA 1
ATOM 1571 C C . GLN A 1 198 ? 5.476 -3.342 -33.605 1.00 95.75 198 GLN A C 1
ATOM 1573 O O . GLN A 1 198 ? 5.009 -2.202 -33.588 1.00 95.75 198 GLN A O 1
ATOM 1578 N N . ALA A 1 199 ? 5.763 -4.031 -32.498 1.00 96.12 199 ALA A N 1
ATOM 1579 C CA . ALA A 1 199 ? 5.605 -3.510 -31.143 1.00 96.12 199 ALA A CA 1
ATOM 1580 C C . ALA A 1 199 ? 6.456 -2.248 -30.934 1.00 96.12 199 ALA A C 1
ATOM 1582 O O . ALA A 1 199 ? 5.911 -1.205 -30.582 1.00 96.12 199 ALA A O 1
ATOM 1583 N N . MET A 1 200 ? 7.746 -2.294 -31.289 1.00 97.56 200 MET A N 1
ATOM 1584 C CA . MET A 1 200 ? 8.645 -1.131 -31.220 1.00 97.56 200 MET A CA 1
ATOM 1585 C C . MET A 1 200 ? 8.124 0.070 -32.029 1.00 97.56 200 MET A C 1
ATOM 1587 O O . MET A 1 200 ? 8.180 1.208 -31.565 1.00 97.56 200 MET A O 1
ATOM 1591 N N . LYS A 1 201 ? 7.559 -0.162 -33.224 1.00 96.62 201 LYS A N 1
ATOM 1592 C CA . LYS A 1 201 ? 6.992 0.909 -34.069 1.00 96.62 201 LYS A CA 1
ATOM 1593 C C . LYS A 1 201 ? 5.763 1.585 -33.450 1.00 96.62 201 LYS A C 1
ATOM 1595 O O . LYS A 1 201 ? 5.579 2.795 -33.626 1.00 96.62 201 LYS A O 1
ATOM 1600 N N . VAL A 1 202 ? 4.914 0.831 -32.747 1.00 94.75 202 VAL A N 1
ATOM 1601 C CA . VAL A 1 202 ? 3.690 1.368 -32.120 1.00 94.75 202 VAL A CA 1
ATOM 1602 C C . VAL A 1 202 ? 3.912 1.911 -30.710 1.00 94.75 202 VAL A C 1
ATOM 1604 O O . VAL A 1 202 ? 3.011 2.569 -30.200 1.00 94.75 202 VAL A O 1
ATOM 1607 N N . SER A 1 203 ? 5.088 1.694 -30.115 1.00 94.56 203 SER A N 1
ATOM 1608 C CA . SER A 1 203 ? 5.445 2.232 -28.801 1.00 94.56 203 SER A CA 1
ATOM 1609 C C . SER A 1 203 ? 5.245 3.747 -28.693 1.00 94.56 203 SER A C 1
ATOM 1611 O O . SER A 1 203 ? 5.408 4.506 -29.660 1.00 94.56 203 SER A O 1
ATOM 1613 N N . GLU A 1 204 ? 4.930 4.189 -27.485 1.00 92.50 204 GLU A N 1
ATOM 1614 C CA . GLU A 1 204 ? 4.762 5.585 -27.089 1.00 92.50 204 GLU A CA 1
ATOM 1615 C C . GLU A 1 204 ? 5.873 6.010 -26.111 1.00 92.50 204 GLU A C 1
ATOM 1617 O O . GLU A 1 204 ? 6.643 5.193 -25.610 1.00 92.50 204 GLU A O 1
ATOM 1622 N N . VAL A 1 205 ? 5.964 7.308 -25.801 1.00 92.56 205 VAL A N 1
ATOM 1623 C CA . VAL A 1 205 ? 6.961 7.832 -24.841 1.00 92.56 205 VAL A CA 1
ATOM 1624 C C . VAL A 1 205 ? 6.761 7.231 -23.443 1.00 92.56 205 VAL A C 1
ATOM 1626 O O . VAL A 1 205 ? 7.726 6.992 -22.719 1.00 92.56 205 VAL A O 1
ATOM 1629 N N . SER A 1 206 ? 5.513 6.929 -23.078 1.00 85.62 206 SER A N 1
ATOM 1630 C CA . SER A 1 206 ? 5.167 6.220 -21.842 1.00 85.62 206 SER A CA 1
ATOM 1631 C C . SER A 1 206 ? 5.821 4.836 -21.758 1.00 85.62 206 SER A C 1
ATOM 1633 O O . SER A 1 206 ? 6.249 4.441 -20.679 1.00 85.62 206 SER A O 1
ATOM 1635 N N . ASP A 1 207 ? 5.988 4.138 -22.885 1.00 90.94 207 ASP A N 1
ATOM 1636 C CA . ASP A 1 207 ? 6.644 2.829 -22.926 1.00 90.94 207 ASP A CA 1
ATOM 1637 C C . ASP A 1 207 ? 8.155 2.936 -22.680 1.00 90.94 207 ASP A C 1
ATOM 1639 O O . ASP A 1 207 ? 8.725 2.094 -21.987 1.00 90.94 207 ASP A O 1
ATOM 1643 N N . ILE A 1 208 ? 8.806 3.988 -23.196 1.00 96.12 208 ILE A N 1
ATOM 1644 C CA . ILE A 1 208 ? 10.212 4.286 -22.875 1.00 96.12 208 ILE A CA 1
ATOM 1645 C C . ILE A 1 208 ? 10.357 4.610 -21.388 1.00 96.12 208 ILE A C 1
ATOM 1647 O O . ILE A 1 208 ? 11.275 4.115 -20.741 1.00 96.12 208 ILE A O 1
ATOM 1651 N N . ARG A 1 209 ? 9.433 5.388 -20.816 1.00 92.75 209 ARG A N 1
ATOM 1652 C CA . ARG A 1 209 ? 9.447 5.700 -19.381 1.00 92.75 209 ARG A CA 1
ATOM 1653 C C . ARG A 1 209 ? 9.361 4.439 -18.518 1.00 92.75 209 ARG A C 1
ATOM 1655 O O . ARG A 1 209 ? 10.174 4.289 -17.607 1.00 92.75 209 ARG A O 1
ATOM 1662 N N . SER A 1 210 ? 8.434 3.529 -18.819 1.00 89.31 210 SER A N 1
ATOM 1663 C CA . SER A 1 210 ? 8.305 2.259 -18.089 1.00 89.31 210 SER A CA 1
ATOM 1664 C C . SER A 1 210 ? 9.535 1.368 -18.248 1.00 89.31 210 SER A C 1
ATOM 1666 O O . SER A 1 210 ? 10.019 0.793 -17.274 1.00 89.31 210 SER A O 1
ATOM 1668 N N . PHE A 1 211 ? 10.117 1.317 -19.448 1.00 94.81 211 PHE A N 1
ATOM 1669 C CA . PHE A 1 211 ? 11.394 0.641 -19.660 1.00 94.81 211 PHE A CA 1
ATOM 1670 C C . PHE A 1 211 ? 12.516 1.226 -18.783 1.00 94.81 211 PHE A C 1
ATOM 1672 O O . PHE A 1 211 ? 13.225 0.477 -18.112 1.00 94.81 211 PHE A O 1
ATOM 1679 N N . LEU A 1 212 ? 12.665 2.552 -18.728 1.00 95.06 212 LEU A N 1
ATOM 1680 C CA . LEU A 1 212 ? 13.707 3.194 -17.922 1.00 95.06 212 LEU A CA 1
ATOM 1681 C C . LEU A 1 212 ? 13.506 2.946 -16.420 1.00 95.06 212 LEU A C 1
ATOM 1683 O O . LEU A 1 212 ? 14.476 2.675 -15.716 1.00 95.06 212 LEU A O 1
ATOM 1687 N N . ARG A 1 213 ? 12.263 2.945 -15.929 1.00 90.12 213 ARG A N 1
ATOM 1688 C CA . ARG A 1 213 ? 11.952 2.553 -14.541 1.00 90.12 213 ARG A CA 1
ATOM 1689 C C . ARG A 1 213 ? 12.290 1.099 -14.252 1.00 90.12 213 ARG A C 1
ATOM 1691 O O . ARG A 1 213 ? 12.818 0.787 -13.188 1.00 90.12 213 ARG A O 1
ATOM 1698 N N . TYR A 1 214 ? 12.042 0.204 -15.202 1.00 90.12 214 TYR A N 1
ATOM 1699 C CA . TYR A 1 214 ? 12.466 -1.186 -15.081 1.00 90.12 214 TYR A CA 1
ATOM 1700 C C . TYR A 1 214 ? 13.998 -1.309 -14.979 1.00 90.12 214 TYR A C 1
ATOM 1702 O O . TYR A 1 214 ? 14.505 -2.062 -14.145 1.00 90.12 214 TYR A O 1
ATOM 1710 N N . VAL A 1 215 ? 14.743 -0.525 -15.766 1.00 92.62 215 VAL A N 1
ATOM 1711 C CA . VAL A 1 215 ? 16.212 -0.438 -15.674 1.00 92.62 215 VAL A CA 1
ATOM 1712 C C . VAL A 1 215 ? 16.649 0.087 -14.302 1.00 92.62 215 VAL A C 1
ATOM 1714 O O . VAL A 1 215 ? 17.534 -0.504 -13.680 1.00 92.62 215 VAL A O 1
ATOM 1717 N N . GLN A 1 216 ? 16.000 1.137 -13.790 1.00 89.31 216 GLN A N 1
ATOM 1718 C CA . GLN A 1 216 ? 16.260 1.676 -12.450 1.00 89.31 216 GLN A CA 1
ATOM 1719 C C . GLN A 1 216 ? 15.981 0.676 -11.328 1.00 89.31 216 GLN A C 1
ATOM 1721 O O . GLN A 1 216 ? 16.690 0.680 -10.326 1.00 89.31 216 GLN A O 1
ATOM 1726 N N . TYR A 1 217 ? 14.957 -0.168 -11.477 1.00 83.62 217 TYR A N 1
ATOM 1727 C CA . TYR A 1 217 ? 14.623 -1.206 -10.501 1.00 83.62 217 TYR A CA 1
ATOM 1728 C C . TYR A 1 217 ? 15.691 -2.312 -10.449 1.00 83.62 217 TYR A C 1
ATOM 1730 O O . TYR A 1 217 ? 15.895 -2.940 -9.408 1.00 83.62 217 TYR A O 1
ATOM 1738 N N . LEU A 1 218 ? 16.417 -2.529 -11.551 1.00 85.44 218 LEU A N 1
ATOM 1739 C CA . LEU A 1 218 ? 17.458 -3.551 -11.685 1.00 85.44 218 LEU A CA 1
ATOM 1740 C C . LEU A 1 218 ? 18.830 -2.947 -12.032 1.00 85.44 218 LEU A C 1
ATOM 1742 O O . LEU A 1 218 ? 19.477 -3.419 -12.972 1.00 85.44 218 LEU A O 1
ATOM 1746 N N . PRO A 1 219 ? 19.345 -1.962 -11.273 1.00 84.19 219 PRO A N 1
ATOM 1747 C CA . PRO A 1 219 ? 20.480 -1.1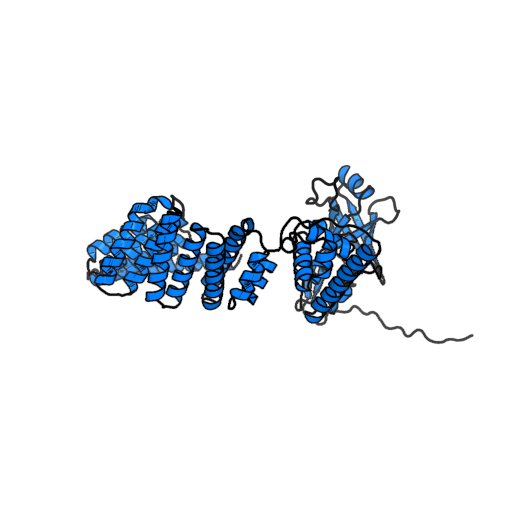55 -11.716 1.00 84.19 219 PRO A CA 1
ATOM 1748 C C . PRO A 1 219 ? 21.736 -2.010 -11.926 1.00 84.19 219 PRO A C 1
ATOM 1750 O O . PRO A 1 219 ? 22.465 -1.828 -12.894 1.00 84.19 219 PRO A O 1
ATOM 1753 N N . ARG A 1 220 ? 21.925 -3.045 -11.099 1.00 78.62 220 ARG A N 1
ATOM 1754 C CA . ARG A 1 220 ? 23.053 -3.988 -11.183 1.00 78.62 220 ARG A CA 1
ATOM 1755 C C . ARG A 1 220 ? 23.130 -4.766 -12.496 1.00 78.62 220 ARG A C 1
ATOM 1757 O O . ARG A 1 220 ? 24.219 -5.175 -12.877 1.00 78.62 220 ARG A O 1
ATOM 1764 N N . LYS A 1 221 ? 21.997 -5.003 -13.167 1.00 82.50 221 LYS A N 1
ATOM 1765 C CA . LYS A 1 221 ? 21.978 -5.691 -14.467 1.00 82.50 221 LYS A CA 1
ATOM 1766 C C . LYS A 1 221 ? 22.575 -4.808 -15.565 1.00 82.50 221 LYS A C 1
ATOM 1768 O O . LYS A 1 221 ? 23.126 -5.336 -16.524 1.00 82.50 221 LYS A O 1
ATOM 1773 N N . TYR A 1 222 ? 22.445 -3.490 -15.425 1.00 86.44 222 TYR A N 1
ATOM 1774 C CA . TYR A 1 222 ? 22.771 -2.528 -16.475 1.00 86.44 222 TYR A CA 1
ATOM 1775 C C . TYR A 1 222 ? 24.032 -1.703 -16.193 1.00 86.44 222 TYR A C 1
ATOM 1777 O O . TYR A 1 222 ? 24.616 -1.134 -17.110 1.00 86.44 222 TYR A O 1
ATOM 1785 N N . GLN A 1 223 ? 24.445 -1.644 -14.933 1.00 85.00 223 GLN A N 1
ATOM 1786 C CA . GLN A 1 223 ? 25.539 -0.828 -14.430 1.00 85.00 223 GLN A CA 1
ATOM 1787 C C . GLN A 1 223 ? 26.885 -1.145 -15.089 1.00 85.00 223 GLN A C 1
ATOM 1789 O O . GLN A 1 223 ? 27.276 -2.307 -15.201 1.00 85.00 223 GLN A O 1
ATOM 1794 N N . GLY A 1 224 ? 27.610 -0.089 -15.467 1.00 74.00 224 GLY A N 1
ATOM 1795 C CA . GLY A 1 224 ? 28.980 -0.178 -15.955 1.00 74.00 224 GLY A CA 1
ATOM 1796 C C . GLY A 1 224 ? 29.120 -0.898 -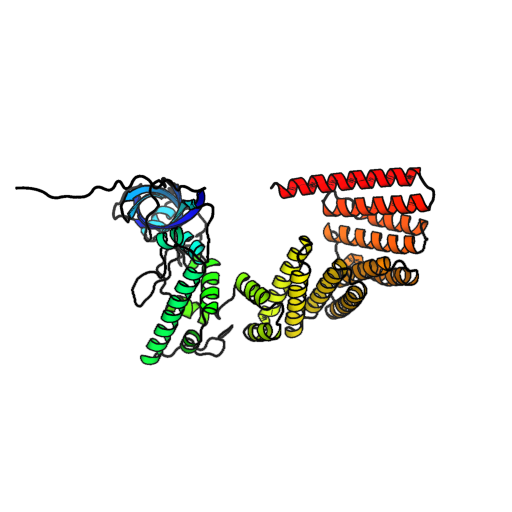17.291 1.00 74.00 224 GLY A C 1
ATOM 1797 O O . GLY A 1 224 ? 30.164 -1.477 -17.558 1.00 74.00 224 GLY A O 1
ATOM 1798 N N . LEU A 1 225 ? 28.087 -0.891 -18.133 1.00 79.06 225 LEU A N 1
ATOM 1799 C CA . LEU A 1 225 ? 28.091 -1.519 -19.455 1.00 79.06 225 LEU A CA 1
ATOM 1800 C C . LEU A 1 225 ? 27.500 -0.563 -20.500 1.00 79.06 225 LEU A C 1
ATOM 1802 O O . LEU A 1 225 ? 26.671 0.288 -20.185 1.00 79.06 225 LEU A O 1
ATOM 1806 N N . ASN A 1 226 ? 27.932 -0.713 -21.755 1.00 83.62 226 ASN A N 1
ATOM 1807 C CA . ASN A 1 226 ? 27.512 0.158 -22.855 1.00 83.62 226 ASN A CA 1
ATOM 1808 C C . ASN A 1 226 ? 26.339 -0.490 -23.591 1.00 83.62 226 ASN A C 1
ATOM 1810 O O . ASN A 1 226 ? 26.538 -1.255 -24.535 1.00 83.62 226 ASN A O 1
ATOM 1814 N N . TRP A 1 227 ? 25.120 -0.212 -23.139 1.00 89.88 227 TRP A N 1
ATOM 1815 C CA . TRP A 1 227 ? 23.915 -0.818 -23.700 1.00 89.88 227 TRP A CA 1
ATOM 1816 C C . TRP A 1 227 ? 23.388 -0.023 -24.887 1.00 89.88 227 TRP A C 1
ATOM 1818 O O . TRP A 1 227 ? 23.133 1.174 -24.767 1.00 89.88 227 TRP A O 1
ATOM 1828 N N . GLN A 1 228 ? 23.163 -0.696 -26.014 1.00 94.44 228 GLN A N 1
ATOM 1829 C CA . GLN A 1 228 ? 22.446 -0.108 -27.146 1.00 94.44 228 GLN A CA 1
ATOM 1830 C C . GLN A 1 228 ? 20.958 -0.054 -26.822 1.00 94.44 228 GLN A C 1
ATOM 1832 O O . GLN A 1 228 ? 20.364 -1.094 -26.527 1.00 94.44 228 GLN A O 1
ATOM 1837 N N . LEU A 1 229 ? 20.355 1.137 -26.879 1.00 95.62 229 LEU A N 1
ATOM 1838 C CA . LEU A 1 229 ? 18.963 1.341 -26.472 1.00 95.62 229 LEU A CA 1
ATOM 1839 C C . LEU A 1 229 ? 18.008 0.362 -27.165 1.00 95.62 229 LEU A C 1
ATOM 1841 O O . LEU A 1 229 ? 17.274 -0.347 -26.474 1.00 95.62 229 LEU A O 1
ATOM 1845 N N . ALA A 1 230 ? 18.019 0.309 -28.501 1.00 94.69 230 ALA A N 1
ATOM 1846 C CA . ALA A 1 230 ? 17.087 -0.525 -29.255 1.00 94.69 230 ALA A CA 1
ATOM 1847 C C . ALA A 1 230 ? 17.169 -2.013 -28.880 1.00 94.69 230 ALA A C 1
ATOM 1849 O O . ALA A 1 230 ? 16.139 -2.682 -28.830 1.00 94.69 230 ALA A O 1
ATOM 1850 N N . GLU A 1 231 ? 18.361 -2.528 -28.567 1.00 93.38 231 GLU A N 1
ATOM 1851 C CA . GLU A 1 231 ? 18.569 -3.933 -28.199 1.00 93.38 231 GLU A CA 1
ATOM 1852 C C . GLU A 1 231 ? 17.955 -4.261 -26.832 1.00 93.38 231 GLU A C 1
ATOM 1854 O O . GLU A 1 231 ? 17.164 -5.203 -26.692 1.00 93.38 231 GLU A O 1
ATOM 1859 N N . VAL A 1 232 ? 18.275 -3.460 -25.811 1.00 95.19 232 VAL A N 1
ATOM 1860 C CA . VAL A 1 232 ? 17.746 -3.694 -24.459 1.00 95.19 232 VAL A CA 1
ATOM 1861 C C . VAL A 1 232 ? 16.258 -3.374 -24.360 1.00 95.19 232 VAL A C 1
ATOM 1863 O O . VAL A 1 232 ? 15.547 -4.032 -23.598 1.00 95.19 232 VAL A O 1
ATOM 1866 N N . TYR A 1 233 ? 15.768 -2.426 -25.163 1.00 97.44 233 TYR A N 1
ATOM 1867 C CA . TYR A 1 233 ? 14.348 -2.118 -25.269 1.00 97.44 233 TYR A CA 1
ATOM 1868 C C . TYR A 1 233 ? 13.572 -3.250 -25.953 1.00 97.44 233 TYR A C 1
ATOM 1870 O O . TYR A 1 233 ? 12.546 -3.689 -25.433 1.00 97.44 233 TYR A O 1
ATOM 1878 N N . ALA A 1 234 ? 14.092 -3.799 -27.057 1.00 96.50 234 ALA A N 1
ATOM 1879 C CA . ALA A 1 234 ? 13.515 -4.972 -27.711 1.00 96.50 234 ALA A CA 1
ATOM 1880 C C . ALA A 1 234 ? 13.479 -6.184 -26.765 1.00 96.50 234 ALA A C 1
ATOM 1882 O O . ALA A 1 234 ? 12.457 -6.858 -26.668 1.00 96.50 234 ALA A O 1
ATOM 1883 N N . THR A 1 235 ? 14.548 -6.407 -25.996 1.00 94.56 235 THR A N 1
ATOM 1884 C CA . THR A 1 235 ? 14.604 -7.475 -24.982 1.00 94.56 235 THR A CA 1
ATOM 1885 C C . THR A 1 235 ? 13.562 -7.275 -23.878 1.00 94.56 235 THR A C 1
ATOM 1887 O O . THR A 1 235 ? 12.948 -8.235 -23.415 1.00 94.56 235 THR A O 1
ATOM 1890 N N . TRP A 1 236 ? 13.337 -6.032 -23.443 1.00 94.69 236 TRP A N 1
ATOM 1891 C CA . TRP A 1 236 ? 12.289 -5.719 -22.470 1.00 94.69 236 TRP A CA 1
ATOM 1892 C C . TRP A 1 236 ? 10.887 -5.990 -23.033 1.00 94.69 236 TRP A C 1
ATOM 1894 O O . TRP A 1 236 ? 10.071 -6.593 -22.334 1.00 94.69 236 TRP A O 1
ATOM 1904 N N . ILE A 1 237 ? 10.620 -5.631 -24.295 1.00 94.62 237 ILE A N 1
ATOM 1905 C CA . ILE A 1 237 ? 9.357 -5.956 -24.980 1.00 94.62 237 ILE A CA 1
ATOM 1906 C C . ILE A 1 237 ? 9.172 -7.472 -25.106 1.00 94.62 237 ILE A C 1
ATOM 1908 O O . ILE A 1 237 ? 8.102 -7.977 -24.766 1.00 94.62 237 ILE A O 1
ATOM 1912 N N . ASP A 1 238 ? 10.196 -8.195 -25.558 1.00 91.88 238 ASP A N 1
ATOM 1913 C CA . ASP A 1 238 ? 10.162 -9.655 -25.717 1.00 91.88 238 ASP A CA 1
ATOM 1914 C C . ASP A 1 238 ? 9.908 -10.366 -24.377 1.00 91.88 238 ASP A C 1
ATOM 1916 O O . ASP A 1 238 ? 9.067 -11.262 -24.282 1.00 91.88 238 ASP A O 1
ATOM 1920 N N . GLY A 1 239 ? 10.513 -9.854 -23.297 1.00 87.12 239 GLY A N 1
ATOM 1921 C CA . GLY A 1 239 ? 10.247 -10.252 -21.911 1.00 87.12 239 GLY A CA 1
ATOM 1922 C C . GLY A 1 239 ? 8.846 -9.898 -21.388 1.00 87.12 239 GLY A C 1
ATOM 1923 O O . GLY A 1 239 ? 8.546 -10.137 -20.218 1.00 87.12 239 GLY A O 1
ATOM 1924 N N . GLY A 1 240 ? 7.981 -9.339 -22.232 1.00 84.00 240 GLY A N 1
ATOM 1925 C CA . GLY A 1 240 ? 6.595 -9.005 -21.933 1.00 84.00 240 GLY A CA 1
ATOM 1926 C C . GLY A 1 240 ? 6.375 -7.599 -21.387 1.00 84.00 240 GLY A C 1
ATOM 1927 O O . GLY A 1 240 ? 5.314 -7.345 -20.822 1.00 84.00 240 GLY A O 1
ATOM 1928 N N . ALA A 1 241 ? 7.347 -6.697 -21.546 1.00 87.69 241 ALA A N 1
ATOM 1929 C CA . ALA A 1 241 ? 7.283 -5.309 -21.092 1.00 87.69 241 ALA A CA 1
ATOM 1930 C C . ALA A 1 241 ? 6.806 -5.178 -19.626 1.00 87.69 241 ALA A C 1
ATOM 1932 O O . ALA A 1 241 ? 5.768 -4.558 -19.368 1.00 87.69 241 ALA A O 1
ATOM 1933 N N . PRO A 1 242 ? 7.509 -5.804 -18.657 1.00 81.62 242 PRO A N 1
ATOM 1934 C CA . PRO A 1 242 ? 7.104 -5.776 -17.256 1.00 81.62 242 PRO A CA 1
ATOM 1935 C C . PRO A 1 242 ? 7.041 -4.338 -16.731 1.00 81.62 242 PRO A C 1
ATOM 1937 O O . PRO A 1 242 ? 7.977 -3.560 -16.919 1.00 81.62 242 PRO A O 1
ATOM 1940 N N . SER A 1 243 ? 5.941 -4.009 -16.054 1.00 74.50 243 SER A N 1
ATOM 1941 C CA . SER A 1 243 ? 5.707 -2.702 -15.428 1.00 74.50 243 SER A CA 1
ATOM 1942 C C . SER A 1 243 ? 6.210 -2.679 -13.985 1.00 74.50 243 SER A C 1
ATOM 1944 O O . SER A 1 243 ? 6.121 -3.692 -13.281 1.00 74.50 243 SER A O 1
ATOM 1946 N N . THR A 1 244 ? 6.712 -1.533 -13.522 1.00 73.06 244 THR A N 1
ATOM 1947 C CA . THR A 1 244 ? 7.087 -1.352 -12.111 1.00 73.06 244 THR A CA 1
ATOM 1948 C C . THR A 1 244 ? 5.891 -0.942 -11.249 1.00 73.06 244 THR A C 1
ATOM 1950 O O . THR A 1 244 ? 4.790 -0.685 -11.746 1.00 73.06 244 THR A O 1
ATOM 1953 N N . LYS A 1 245 ? 6.094 -0.868 -9.927 1.00 68.88 245 LYS A N 1
ATOM 1954 C CA . LYS A 1 245 ? 5.068 -0.362 -9.008 1.00 68.88 245 LYS A CA 1
ATOM 1955 C C . LYS A 1 245 ? 4.686 1.078 -9.346 1.00 68.88 245 LYS A C 1
ATOM 1957 O O . LYS A 1 245 ? 3.505 1.403 -9.364 1.00 68.88 245 LYS A O 1
ATOM 1962 N N . GLU A 1 246 ? 5.675 1.893 -9.675 1.00 71.75 246 GLU A N 1
ATOM 1963 C CA . GLU A 1 246 ? 5.544 3.306 -10.017 1.00 71.75 246 GLU A CA 1
ATOM 1964 C C . GLU A 1 246 ? 4.789 3.495 -11.338 1.00 71.75 246 GLU A C 1
ATOM 1966 O O . GLU A 1 246 ? 3.984 4.414 -11.449 1.00 71.75 246 GLU A O 1
ATOM 1971 N N . ASP A 1 247 ? 4.984 2.605 -12.318 1.00 69.25 247 ASP A N 1
ATOM 1972 C CA . ASP A 1 247 ? 4.209 2.614 -13.567 1.00 69.25 247 ASP A CA 1
ATOM 1973 C C . ASP A 1 247 ? 2.729 2.365 -13.313 1.00 69.25 247 ASP A C 1
ATOM 1975 O O . ASP A 1 247 ? 1.864 3.090 -13.807 1.00 69.25 247 ASP A O 1
ATOM 1979 N N . VAL A 1 248 ? 2.438 1.340 -12.512 1.00 68.56 248 VAL A N 1
ATOM 1980 C CA . VAL A 1 248 ? 1.070 1.013 -12.122 1.00 68.56 248 VAL A CA 1
ATOM 1981 C C . VAL A 1 248 ? 0.479 2.175 -11.323 1.00 68.56 248 VAL A C 1
ATOM 1983 O O . VAL A 1 248 ? -0.632 2.598 -11.618 1.00 68.56 248 VAL A O 1
ATOM 1986 N N . GLU A 1 249 ? 1.214 2.752 -10.372 1.00 68.25 249 GLU A N 1
ATOM 1987 C CA . GLU A 1 249 ? 0.767 3.900 -9.574 1.00 68.25 249 GLU A CA 1
ATOM 1988 C C . GLU A 1 249 ? 0.516 5.162 -10.403 1.00 68.25 249 GLU A C 1
ATOM 1990 O O . GLU A 1 249 ? -0.522 5.794 -10.225 1.00 68.25 249 GLU A O 1
ATOM 1995 N N . GLU A 1 250 ? 1.401 5.532 -11.326 1.00 72.19 250 GLU A N 1
ATOM 1996 C CA . GLU A 1 250 ? 1.198 6.691 -12.204 1.00 72.19 250 GLU A CA 1
ATOM 1997 C C . GLU A 1 250 ? -0.021 6.486 -13.111 1.00 72.19 250 GLU A C 1
ATOM 1999 O O . GLU A 1 250 ? -0.850 7.391 -13.265 1.00 72.19 250 GLU A O 1
ATOM 2004 N N . LEU A 1 251 ? -0.178 5.283 -13.672 1.00 66.75 251 LEU A N 1
ATOM 2005 C CA . LEU A 1 251 ? -1.358 4.920 -14.457 1.00 66.75 251 LEU A CA 1
ATOM 2006 C C . LEU A 1 251 ? -2.633 4.985 -13.611 1.00 66.75 251 LEU A C 1
ATOM 2008 O O . LEU A 1 251 ? -3.656 5.480 -14.082 1.00 66.75 251 LEU A O 1
ATOM 2012 N N . LEU A 1 252 ? -2.586 4.532 -12.360 1.00 66.56 252 LEU A N 1
ATOM 2013 C CA . LEU A 1 252 ? -3.711 4.623 -11.432 1.00 66.56 252 LEU A CA 1
ATOM 2014 C C . LEU A 1 252 ? -4.051 6.081 -11.114 1.00 66.56 252 LEU A C 1
ATOM 2016 O O . LEU A 1 252 ? -5.201 6.479 -11.280 1.00 66.56 252 LEU A O 1
ATOM 2020 N N . LEU A 1 253 ? -3.059 6.882 -10.715 1.00 68.06 253 LEU A N 1
ATOM 2021 C CA . LEU A 1 253 ? -3.207 8.291 -10.338 1.00 68.06 253 LEU A CA 1
ATOM 2022 C C . LEU A 1 253 ? -3.788 9.132 -11.475 1.00 68.06 253 LEU A C 1
ATOM 2024 O O . LEU A 1 253 ? -4.722 9.906 -11.267 1.00 68.06 253 LEU A O 1
ATOM 2028 N N . SER A 1 254 ? -3.262 8.952 -12.684 1.00 69.62 254 SER A N 1
ATOM 2029 C CA . SER A 1 254 ? -3.715 9.684 -13.871 1.00 69.62 254 SER A CA 1
ATOM 2030 C C . SER A 1 254 ? -5.137 9.317 -14.302 1.00 69.62 254 SER A C 1
ATOM 2032 O O . SER A 1 254 ? -5.791 10.119 -14.966 1.00 69.62 254 SER A O 1
ATOM 2034 N N . ASN A 1 255 ? -5.646 8.148 -13.892 1.00 67.75 255 ASN A N 1
ATOM 2035 C CA . ASN A 1 255 ? -6.955 7.638 -14.302 1.00 67.75 255 ASN A CA 1
ATOM 2036 C C . ASN A 1 255 ? -7.943 7.427 -13.139 1.00 67.75 255 ASN A C 1
ATOM 2038 O O . ASN A 1 255 ? -8.992 6.818 -13.353 1.00 67.75 255 ASN A O 1
ATOM 2042 N N . LEU A 1 256 ? -7.681 7.954 -11.931 1.00 67.38 256 LEU A N 1
ATOM 2043 C CA . LEU A 1 256 ? -8.567 7.781 -10.760 1.00 67.38 256 LEU A CA 1
ATOM 2044 C C . LEU A 1 256 ? -10.027 8.171 -11.044 1.00 67.38 256 LEU A C 1
ATOM 2046 O O . LEU A 1 256 ? -10.949 7.565 -10.503 1.00 67.38 256 LEU A O 1
ATOM 2050 N N . ASN A 1 257 ? -10.231 9.172 -11.905 1.00 66.62 257 ASN A N 1
ATOM 2051 C CA . ASN A 1 257 ? -11.551 9.696 -12.257 1.00 66.62 257 ASN A CA 1
ATOM 2052 C C . ASN A 1 257 ? -12.133 9.098 -13.551 1.00 66.62 257 ASN A C 1
ATOM 2054 O O . ASN A 1 257 ? -13.300 9.342 -13.852 1.00 66.62 257 ASN A O 1
ATOM 2058 N N . ASP A 1 258 ? -11.353 8.327 -14.316 1.00 71.50 258 ASP A N 1
ATOM 2059 C CA . ASP A 1 258 ? -11.774 7.736 -15.588 1.00 71.50 258 ASP A CA 1
ATOM 2060 C C . ASP A 1 258 ? -11.416 6.247 -15.658 1.00 71.50 258 ASP A C 1
ATOM 2062 O O . ASP A 1 258 ? -10.408 5.814 -16.228 1.00 71.50 258 ASP A O 1
ATOM 2066 N N . PHE A 1 259 ? -12.325 5.436 -15.118 1.00 66.25 259 PHE A N 1
ATOM 2067 C CA . PHE A 1 259 ? -12.191 3.988 -15.173 1.00 66.25 259 PHE A CA 1
ATOM 2068 C C . PHE A 1 259 ? -12.227 3.437 -16.611 1.00 66.25 259 PHE A C 1
ATOM 2070 O O . PHE A 1 259 ? -11.717 2.346 -16.857 1.00 66.25 259 PHE A O 1
ATOM 2077 N N . SER A 1 260 ? -12.815 4.150 -17.580 1.00 68.75 260 SER A N 1
ATOM 2078 C CA . SER A 1 260 ? -12.885 3.666 -18.964 1.00 68.75 260 SER A CA 1
ATOM 2079 C C . SER A 1 260 ? -11.507 3.669 -19.625 1.00 68.75 260 SER A C 1
ATOM 2081 O O . SER A 1 260 ? -11.111 2.658 -20.218 1.00 68.75 260 SER A O 1
ATOM 2083 N N . SER A 1 261 ? -10.741 4.742 -19.416 1.00 66.38 261 SER A N 1
ATOM 2084 C CA . SER A 1 261 ? -9.337 4.828 -19.812 1.00 66.38 261 SER A CA 1
ATOM 2085 C C . SER A 1 261 ? -8.504 3.791 -19.066 1.00 66.38 261 SER A C 1
ATOM 2087 O O . SER A 1 261 ? -7.802 3.004 -19.703 1.00 66.38 261 SER A O 1
ATOM 2089 N N . PHE A 1 262 ? -8.675 3.673 -17.745 1.00 67.00 262 PHE A N 1
ATOM 2090 C CA . PHE A 1 262 ? -7.972 2.666 -16.945 1.00 67.00 262 PHE A CA 1
ATOM 2091 C C . PHE A 1 262 ? -8.254 1.220 -17.391 1.00 67.00 262 PHE A C 1
ATOM 2093 O O . PHE A 1 262 ? -7.335 0.408 -17.481 1.00 67.00 262 PHE A O 1
ATOM 2100 N N . ARG A 1 263 ? -9.499 0.883 -17.752 1.00 65.88 263 ARG A N 1
ATOM 2101 C CA . ARG A 1 263 ? -9.873 -0.457 -18.234 1.00 65.88 263 ARG A CA 1
ATOM 2102 C C . ARG A 1 263 ? -9.127 -0.844 -19.510 1.00 65.88 263 ARG A C 1
ATOM 2104 O O . ARG A 1 263 ? -8.777 -2.010 -19.674 1.00 65.88 263 ARG A O 1
ATOM 2111 N N . LYS A 1 264 ? -8.869 0.110 -20.412 1.00 66.75 264 LYS A N 1
ATOM 2112 C CA . LYS A 1 264 ? -8.069 -0.139 -21.622 1.00 66.75 264 LYS A CA 1
ATOM 2113 C C . LYS A 1 264 ? -6.647 -0.572 -21.256 1.00 66.75 264 LYS A C 1
ATOM 2115 O O . LYS A 1 264 ? -6.141 -1.510 -21.863 1.00 66.75 264 LYS A O 1
ATOM 2120 N N . TYR A 1 265 ? -6.056 0.058 -20.242 1.00 63.28 265 TYR A N 1
ATOM 2121 C CA . TYR A 1 265 ? -4.750 -0.326 -19.709 1.00 63.28 265 TYR A CA 1
ATOM 2122 C C . TYR A 1 265 ? -4.804 -1.662 -18.961 1.00 63.28 265 TYR A C 1
ATOM 2124 O O . TYR A 1 265 ? -3.960 -2.512 -19.197 1.00 63.28 265 TYR A O 1
ATOM 2132 N N . LEU A 1 266 ? -5.822 -1.925 -18.137 1.00 64.81 266 LEU A N 1
ATOM 2133 C CA . LEU A 1 266 ? -5.977 -3.235 -17.486 1.00 64.81 266 LEU A CA 1
ATOM 2134 C C . LEU A 1 266 ? -6.072 -4.391 -18.481 1.00 64.81 266 LEU A C 1
ATOM 2136 O O . LEU A 1 266 ? -5.531 -5.460 -18.226 1.00 64.81 266 LEU A O 1
ATOM 2140 N N . ASN A 1 267 ? -6.725 -4.180 -19.623 1.00 62.22 267 ASN A N 1
ATOM 2141 C CA . ASN A 1 267 ? -6.820 -5.197 -20.666 1.00 62.22 267 ASN A CA 1
ATOM 2142 C C . ASN A 1 267 ? -5.459 -5.540 -21.303 1.00 62.22 267 ASN A C 1
ATOM 2144 O O . ASN A 1 267 ? -5.366 -6.575 -21.959 1.00 62.22 267 ASN A O 1
ATOM 2148 N N . SER A 1 268 ? -4.424 -4.703 -21.136 1.00 59.44 268 SER A N 1
ATOM 2149 C CA . SER A 1 268 ? -3.056 -5.019 -21.570 1.00 59.44 268 SER A CA 1
ATOM 2150 C C . SER A 1 268 ? -2.259 -5.822 -20.534 1.00 59.44 268 SER A C 1
ATOM 2152 O O . SER A 1 268 ? -1.178 -6.312 -20.852 1.00 59.44 268 SER A O 1
ATOM 2154 N N . TYR A 1 269 ? -2.773 -5.972 -19.309 1.00 59.00 269 TYR A N 1
ATOM 2155 C CA . TYR A 1 269 ? -2.210 -6.861 -18.291 1.00 59.00 269 TYR A CA 1
ATOM 2156 C C . TYR A 1 269 ? -2.836 -8.252 -18.395 1.00 59.00 269 TYR A C 1
ATOM 2158 O O . TYR A 1 269 ? -4.003 -8.417 -18.765 1.00 59.00 269 TYR A O 1
ATOM 2166 N N . LYS A 1 270 ? -2.074 -9.284 -18.026 1.00 59.22 270 LYS A N 1
ATOM 2167 C CA . LYS A 1 270 ? -2.646 -10.620 -17.859 1.00 59.22 270 LYS A CA 1
ATOM 2168 C C . LYS A 1 270 ? -3.544 -10.622 -16.625 1.00 59.22 270 LYS A C 1
ATOM 2170 O O . LYS A 1 270 ? -3.202 -10.027 -15.607 1.00 59.22 270 LYS A O 1
ATOM 2175 N N . LYS A 1 271 ? -4.652 -11.373 -16.672 1.00 64.38 271 LYS A N 1
ATOM 2176 C CA . LYS A 1 271 ? -5.520 -11.592 -15.496 1.00 64.38 271 LYS A CA 1
ATOM 2177 C C . LYS A 1 271 ? -4.733 -12.074 -14.265 1.00 64.38 271 LYS A C 1
ATOM 2179 O O . LYS A 1 271 ? -5.097 -11.757 -13.141 1.00 64.38 271 LYS A O 1
ATOM 2184 N N . GLU A 1 272 ? -3.641 -12.803 -14.492 1.00 62.56 272 GLU A N 1
ATOM 2185 C CA . GLU A 1 272 ? -2.708 -13.310 -13.475 1.00 62.56 272 GLU A CA 1
ATOM 2186 C C . GLU A 1 272 ? -2.027 -12.203 -12.646 1.00 62.56 272 GLU A C 1
ATOM 2188 O O . GLU A 1 272 ? -1.632 -12.452 -11.507 1.00 62.56 272 GLU A O 1
ATOM 2193 N N . ASP A 1 273 ? -1.923 -10.979 -13.174 1.00 67.69 273 ASP A N 1
ATOM 2194 C CA . ASP A 1 273 ? -1.285 -9.846 -12.495 1.00 67.69 273 ASP A CA 1
ATOM 2195 C C . ASP A 1 273 ? -2.274 -9.004 -11.673 1.00 67.69 273 ASP A C 1
ATOM 2197 O O . ASP A 1 273 ? -1.862 -8.237 -10.799 1.00 67.69 273 ASP A O 1
ATOM 2201 N N . PHE A 1 274 ? -3.585 -9.169 -11.886 1.00 71.88 274 PHE A N 1
ATOM 2202 C CA . PHE A 1 274 ? -4.616 -8.393 -11.188 1.00 71.88 274 PHE A CA 1
ATOM 2203 C C . PHE A 1 274 ? -4.572 -8.517 -9.660 1.00 71.88 274 PHE A C 1
ATOM 2205 O O . PHE A 1 274 ? -4.720 -7.484 -9.004 1.00 71.88 274 PHE A O 1
ATOM 2212 N N . PRO A 1 275 ? -4.301 -9.693 -9.055 1.00 71.00 275 PRO A N 1
ATOM 2213 C CA . PRO A 1 275 ? -4.153 -9.782 -7.603 1.00 71.00 275 PRO A CA 1
ATOM 2214 C C . PRO A 1 275 ? -3.005 -8.922 -7.059 1.00 71.00 275 PRO A C 1
ATOM 2216 O O . PRO A 1 275 ? -3.143 -8.323 -5.994 1.00 71.00 275 PRO A O 1
ATOM 2219 N N . LYS A 1 276 ? -1.885 -8.813 -7.792 1.00 71.88 276 LYS A N 1
ATOM 2220 C CA . LYS A 1 276 ? -0.753 -7.960 -7.389 1.00 71.88 276 LYS A CA 1
ATOM 2221 C C . LYS A 1 276 ? -1.137 -6.486 -7.457 1.00 71.88 276 LYS A C 1
ATOM 2223 O O . LYS A 1 276 ? -0.874 -5.750 -6.513 1.00 71.88 276 LYS A O 1
ATOM 2228 N N . VAL A 1 277 ? -1.811 -6.079 -8.535 1.00 73.19 277 VAL A N 1
ATOM 2229 C CA . VAL A 1 277 ? -2.317 -4.708 -8.697 1.00 73.19 277 VAL A CA 1
ATOM 2230 C C . VAL A 1 277 ? -3.304 -4.363 -7.578 1.00 73.19 277 VAL A C 1
ATOM 2232 O O . VAL A 1 277 ? -3.176 -3.309 -6.963 1.00 73.19 277 VAL A O 1
ATOM 2235 N N . ALA A 1 278 ? -4.248 -5.255 -7.264 1.00 76.56 278 ALA A N 1
ATOM 2236 C CA . ALA A 1 278 ? -5.220 -5.046 -6.193 1.00 76.56 278 ALA A CA 1
ATOM 2237 C C . ALA A 1 278 ? -4.545 -4.859 -4.824 1.00 76.56 278 ALA A C 1
ATOM 2239 O O . ALA A 1 278 ? -4.903 -3.931 -4.098 1.00 76.56 278 ALA A O 1
ATOM 2240 N N . GLU A 1 279 ? -3.539 -5.679 -4.499 1.00 76.69 279 GLU A N 1
ATOM 2241 C CA . GLU A 1 279 ? -2.773 -5.556 -3.252 1.00 76.69 279 GLU A CA 1
ATOM 2242 C C . GLU A 1 279 ? -1.972 -4.246 -3.196 1.00 76.69 279 GLU A C 1
ATOM 2244 O O . GLU A 1 279 ? -2.007 -3.541 -2.190 1.00 76.69 279 GLU A O 1
ATOM 2249 N N . MET A 1 280 ? -1.302 -3.864 -4.286 1.00 75.75 280 MET A N 1
ATOM 2250 C CA . MET A 1 280 ? -0.565 -2.596 -4.364 1.00 75.75 280 MET A CA 1
ATOM 2251 C C . MET A 1 280 ? -1.483 -1.389 -4.144 1.00 75.75 280 MET A C 1
ATOM 2253 O O . MET A 1 280 ? -1.180 -0.516 -3.330 1.00 75.75 280 MET A O 1
ATOM 2257 N N . VAL A 1 281 ? -2.632 -1.364 -4.828 1.00 79.38 281 VAL A N 1
ATOM 2258 C CA . VAL A 1 281 ? -3.649 -0.314 -4.672 1.00 79.38 281 VAL A CA 1
ATOM 2259 C C . VAL A 1 281 ? -4.148 -0.268 -3.233 1.00 79.38 281 VAL A C 1
ATOM 2261 O O . VAL A 1 281 ? -4.315 0.809 -2.663 1.00 79.38 281 VAL A O 1
ATOM 2264 N N . ARG A 1 282 ? -4.372 -1.433 -2.625 1.00 83.62 282 ARG A N 1
ATOM 2265 C CA . ARG A 1 282 ? -4.841 -1.532 -1.249 1.00 83.62 282 ARG A CA 1
ATOM 2266 C C . ARG A 1 282 ? -3.845 -0.924 -0.261 1.00 83.62 282 ARG A C 1
ATOM 2268 O O . ARG A 1 282 ? -4.257 -0.136 0.586 1.00 83.62 282 ARG A O 1
ATOM 2275 N N . GLN A 1 283 ? -2.554 -1.229 -0.386 1.00 83.69 283 GLN A N 1
ATOM 2276 C CA . GLN A 1 283 ? -1.528 -0.613 0.465 1.00 83.69 283 GLN A CA 1
ATOM 2277 C C . GLN A 1 283 ? -1.541 0.912 0.337 1.00 83.69 283 GLN A C 1
ATOM 2279 O O . GLN A 1 283 ? -1.529 1.623 1.339 1.00 83.69 283 GLN A O 1
ATOM 2284 N N . ARG A 1 284 ? -1.707 1.426 -0.885 1.00 83.06 284 ARG A N 1
ATOM 2285 C CA . ARG A 1 284 ? -1.819 2.868 -1.108 1.00 83.06 284 ARG A CA 1
ATOM 2286 C C . ARG A 1 284 ? -3.040 3.487 -0.420 1.00 83.06 284 ARG A C 1
ATOM 2288 O O . ARG A 1 284 ? -2.939 4.585 0.124 1.00 83.06 284 ARG A O 1
ATOM 2295 N N . VAL A 1 285 ? -4.181 2.797 -0.413 1.00 87.19 285 VAL A N 1
ATOM 2296 C CA . VAL A 1 285 ? -5.375 3.237 0.331 1.00 87.19 285 VAL A CA 1
ATOM 2297 C C . VAL A 1 285 ? -5.077 3.347 1.827 1.00 87.19 285 VAL A C 1
ATOM 2299 O O . VAL A 1 285 ? -5.433 4.354 2.442 1.00 87.19 285 VAL A O 1
ATOM 2302 N N . LEU A 1 286 ? -4.397 2.352 2.405 1.00 85.94 286 LEU A N 1
ATOM 2303 C CA . LEU A 1 286 ? -4.019 2.357 3.821 1.00 85.94 286 LEU A CA 1
ATOM 2304 C C . LEU A 1 286 ? -3.091 3.534 4.157 1.00 85.94 286 LEU A C 1
ATOM 2306 O O . LEU A 1 286 ? -3.364 4.263 5.114 1.00 85.94 286 LEU A O 1
ATOM 2310 N N . ASP A 1 287 ? -2.069 3.776 3.334 1.00 84.69 287 ASP A N 1
ATOM 2311 C CA . ASP A 1 287 ? -1.128 4.891 3.509 1.00 84.69 287 ASP A CA 1
ATOM 2312 C C . ASP A 1 287 ? -1.834 6.255 3.462 1.00 84.69 287 ASP A C 1
ATOM 2314 O O . ASP A 1 287 ? -1.590 7.134 4.291 1.00 84.69 287 ASP A O 1
ATOM 2318 N N . LEU A 1 288 ? -2.748 6.438 2.504 1.00 84.62 288 LEU A N 1
ATOM 2319 C CA . LEU A 1 288 ? -3.490 7.690 2.334 1.00 84.62 288 LEU A CA 1
ATOM 2320 C C . LEU A 1 288 ? -4.472 7.950 3.481 1.00 84.62 288 LEU A C 1
ATOM 2322 O O . LEU A 1 288 ? -4.630 9.098 3.901 1.00 84.62 288 LEU A O 1
ATOM 2326 N N . LYS A 1 289 ? -5.104 6.897 4.012 1.00 83.25 289 LYS A N 1
ATOM 2327 C CA . LYS A 1 289 ? -6.004 6.991 5.173 1.00 83.25 289 LYS A CA 1
ATOM 2328 C C . LYS A 1 289 ? -5.252 7.325 6.456 1.00 83.25 289 LYS A C 1
ATOM 2330 O O . LYS A 1 289 ? -5.765 8.089 7.269 1.00 83.25 289 LYS A O 1
ATOM 2335 N N . ALA A 1 290 ? -4.042 6.794 6.637 1.00 78.00 290 ALA A N 1
ATOM 2336 C CA . ALA A 1 290 ? -3.230 7.081 7.819 1.00 78.00 290 ALA A CA 1
ATOM 2337 C C . ALA A 1 290 ? -2.897 8.581 7.960 1.00 78.00 290 ALA A C 1
ATOM 2339 O O . ALA A 1 290 ? -2.741 9.066 9.079 1.00 78.00 290 ALA A O 1
ATOM 2340 N N . GLY A 1 291 ? -2.831 9.314 6.842 1.00 69.38 291 GLY A N 1
ATOM 2341 C CA . GLY A 1 291 ? -2.553 10.752 6.808 1.00 69.38 291 GLY A CA 1
ATOM 2342 C C . GLY A 1 291 ? -3.760 11.684 6.995 1.00 69.38 291 GLY A C 1
ATOM 2343 O O . GLY A 1 291 ? -3.547 12.884 7.107 1.00 69.38 291 GLY A O 1
ATOM 2344 N N . GLY A 1 292 ? -5.003 11.184 7.008 1.00 63.84 292 GLY A N 1
ATOM 2345 C CA . GLY A 1 292 ? -6.232 11.962 7.268 1.00 63.84 292 GLY A CA 1
ATOM 2346 C C . GLY A 1 292 ? -6.671 12.966 6.183 1.00 63.84 292 GLY A C 1
ATOM 2347 O O . GLY A 1 292 ? -7.862 13.077 5.908 1.00 63.84 292 GLY A O 1
ATOM 2348 N N . ASP A 1 293 ? -5.743 13.637 5.495 1.00 72.25 293 ASP A N 1
ATOM 2349 C CA . ASP A 1 293 ? -6.044 14.748 4.569 1.00 72.25 293 ASP A CA 1
ATOM 2350 C C . ASP A 1 293 ? -6.335 14.315 3.119 1.00 72.25 293 ASP A C 1
ATOM 2352 O O . ASP A 1 293 ? -6.629 15.139 2.251 1.00 72.25 293 ASP A O 1
ATOM 2356 N N . LYS A 1 294 ? -6.249 13.013 2.819 1.00 84.81 294 LYS A N 1
ATOM 2357 C CA . LYS A 1 294 ? -6.292 12.485 1.442 1.00 84.81 294 LYS A CA 1
ATOM 2358 C C . LYS A 1 294 ? -7.403 11.464 1.196 1.00 84.81 294 LYS A C 1
ATOM 2360 O O . LYS A 1 294 ? -7.275 10.596 0.335 1.00 84.81 294 LYS A O 1
ATOM 2365 N N . LEU A 1 295 ? -8.528 11.588 1.903 1.00 87.19 295 LEU A N 1
ATOM 2366 C CA . LEU A 1 295 ? -9.656 10.649 1.792 1.00 87.19 295 LEU A CA 1
ATOM 2367 C C . LEU A 1 295 ? -10.248 10.561 0.377 1.00 87.19 295 LEU A C 1
ATOM 2369 O O . LEU A 1 295 ? -10.654 9.484 -0.047 1.00 87.19 295 LEU A O 1
ATOM 2373 N N . ASN A 1 296 ? -10.253 11.658 -0.386 1.00 87.12 296 ASN A N 1
ATOM 2374 C CA . ASN A 1 296 ? -10.724 11.637 -1.777 1.00 87.12 296 ASN A CA 1
ATOM 2375 C C . ASN A 1 296 ? -9.777 10.855 -2.702 1.00 87.12 296 ASN A C 1
ATOM 2377 O O . ASN A 1 296 ? -10.241 10.095 -3.549 1.00 87.12 296 ASN A O 1
ATOM 2381 N N . GLU A 1 297 ? -8.461 10.998 -2.516 1.00 84.94 297 GLU A N 1
ATOM 2382 C CA . GLU A 1 297 ? -7.457 10.210 -3.244 1.00 84.94 297 GLU A CA 1
ATOM 2383 C C . GLU A 1 297 ? -7.585 8.727 -2.859 1.00 84.94 297 GLU A C 1
ATOM 2385 O O . GLU A 1 297 ? -7.680 7.866 -3.735 1.00 84.94 297 GLU A O 1
ATOM 2390 N N . ALA A 1 298 ? -7.711 8.434 -1.558 1.00 89.38 298 ALA A N 1
ATOM 2391 C CA . ALA A 1 298 ? -7.936 7.082 -1.046 1.00 89.38 298 ALA A CA 1
ATOM 2392 C C . ALA A 1 298 ? -9.210 6.451 -1.631 1.00 89.38 298 ALA A C 1
ATOM 2394 O O . ALA A 1 298 ? -9.192 5.288 -2.028 1.00 89.38 298 ALA A O 1
ATOM 2395 N N . MET A 1 299 ? -10.301 7.217 -1.743 1.00 90.56 299 MET A N 1
ATOM 2396 C CA . MET A 1 299 ? -11.549 6.765 -2.364 1.00 90.56 299 MET A CA 1
ATOM 2397 C C . MET A 1 299 ? -11.353 6.426 -3.844 1.00 90.56 299 MET A C 1
ATOM 2399 O O . MET A 1 299 ? -11.878 5.418 -4.318 1.00 90.56 299 MET A O 1
ATOM 2403 N N . GLY A 1 300 ? -10.585 7.236 -4.578 1.00 85.75 300 GLY A N 1
ATOM 2404 C CA . GLY A 1 300 ? -10.216 6.944 -5.963 1.00 85.75 300 GLY A CA 1
ATOM 2405 C C . GLY A 1 300 ? -9.518 5.587 -6.075 1.00 85.75 300 GLY A C 1
ATOM 2406 O O . GLY A 1 300 ? -9.973 4.715 -6.814 1.00 85.75 300 GLY A O 1
ATOM 2407 N N . PHE A 1 301 ? -8.470 5.369 -5.277 1.00 85.75 301 PHE A N 1
ATOM 2408 C CA . PHE A 1 301 ? -7.740 4.099 -5.268 1.00 85.75 301 PHE A CA 1
ATOM 2409 C C . PHE A 1 301 ? -8.619 2.920 -4.831 1.00 85.75 301 PHE A C 1
ATOM 2411 O O . PHE A 1 301 ? -8.601 1.876 -5.479 1.00 85.75 301 PHE A O 1
ATOM 2418 N N . ALA A 1 302 ? -9.447 3.074 -3.797 1.00 90.19 302 ALA A N 1
ATOM 2419 C CA . ALA A 1 302 ? -10.336 2.009 -3.335 1.00 90.19 302 ALA A CA 1
ATOM 2420 C C . ALA A 1 302 ? -11.354 1.594 -4.418 1.00 90.19 302 ALA A C 1
ATOM 2422 O O . ALA A 1 302 ? -11.587 0.401 -4.627 1.00 90.19 302 ALA A O 1
ATOM 2423 N N . ASN A 1 303 ? -11.894 2.555 -5.179 1.00 88.69 303 ASN A N 1
ATOM 2424 C CA . ASN A 1 303 ? -12.762 2.269 -6.326 1.00 88.69 303 ASN A CA 1
ATOM 2425 C C . ASN A 1 303 ? -12.022 1.544 -7.452 1.00 88.69 303 ASN A C 1
ATOM 2427 O O . ASN A 1 303 ? -12.584 0.638 -8.072 1.00 88.69 303 ASN A O 1
ATOM 2431 N N . VAL A 1 304 ? -10.763 1.902 -7.708 1.00 83.25 304 VAL A N 1
ATOM 2432 C CA . VAL A 1 304 ? -9.952 1.170 -8.680 1.00 83.25 304 VAL A CA 1
ATOM 2433 C C . VAL A 1 304 ? -9.700 -0.265 -8.210 1.00 83.25 304 VAL A C 1
ATOM 2435 O O . VAL A 1 304 ? -9.923 -1.191 -8.987 1.00 83.25 304 VAL A O 1
ATOM 2438 N N . SER A 1 305 ? -9.326 -0.472 -6.943 1.00 86.19 305 SER A N 1
ATOM 2439 C CA . SER A 1 305 ? -9.143 -1.814 -6.366 1.00 86.19 305 SER A CA 1
ATOM 2440 C C . SER A 1 305 ? -10.394 -2.674 -6.534 1.00 86.19 305 SER A C 1
ATOM 2442 O O . SER A 1 305 ? -10.303 -3.811 -7.003 1.00 86.19 305 SER A O 1
ATOM 2444 N N . LEU A 1 306 ? -11.575 -2.110 -6.254 1.00 89.94 306 LEU A N 1
ATOM 2445 C CA . LEU A 1 306 ? -12.852 -2.792 -6.452 1.00 89.94 306 LEU A CA 1
ATOM 2446 C C . LEU A 1 306 ? -13.007 -3.253 -7.901 1.00 89.94 306 LEU A C 1
ATOM 2448 O O . LEU A 1 306 ? -13.282 -4.421 -8.159 1.00 89.94 306 LEU A O 1
ATOM 2452 N N . LYS A 1 307 ? -12.786 -2.353 -8.856 1.00 85.69 307 LYS A N 1
ATOM 2453 C CA . LYS A 1 307 ? -12.992 -2.644 -10.273 1.00 85.69 307 LYS A CA 1
ATOM 2454 C C . LYS A 1 307 ? -11.981 -3.639 -10.850 1.00 85.69 307 LYS A C 1
ATOM 2456 O O . LYS A 1 307 ? -12.355 -4.468 -11.679 1.00 85.69 307 LYS A O 1
ATOM 2461 N N . VAL A 1 308 ? -10.719 -3.572 -10.419 1.00 80.06 308 VAL A N 1
ATOM 2462 C CA . VAL A 1 308 ? -9.686 -4.569 -10.759 1.00 80.06 308 VAL A CA 1
ATOM 2463 C C . VAL A 1 308 ? -10.105 -5.938 -10.237 1.00 80.06 308 VAL A C 1
ATOM 2465 O O . VAL A 1 308 ? -10.063 -6.920 -10.973 1.00 80.06 308 VAL A O 1
ATOM 2468 N N . SER A 1 309 ? -10.563 -5.993 -8.988 1.00 87.00 309 SER A N 1
ATOM 2469 C CA . SER A 1 309 ? -10.967 -7.238 -8.334 1.00 87.00 309 SER A CA 1
ATOM 2470 C C . SER A 1 309 ? -12.235 -7.834 -8.956 1.00 87.00 309 SER A C 1
ATOM 2472 O O . SER A 1 309 ? -12.311 -9.046 -9.135 1.00 87.00 309 SER A O 1
ATOM 2474 N N . GLU A 1 310 ? -13.193 -6.995 -9.372 1.00 87.38 310 GLU A N 1
ATOM 2475 C CA . GLU A 1 310 ? -14.365 -7.398 -10.166 1.00 87.38 310 GLU A CA 1
ATOM 2476 C C . GLU A 1 310 ? -13.943 -8.014 -11.510 1.00 87.38 310 GLU A C 1
ATOM 2478 O O . GLU A 1 310 ? -14.445 -9.070 -11.889 1.00 87.38 310 GLU A O 1
ATOM 2483 N N . ALA A 1 311 ? -12.990 -7.399 -12.220 1.00 80.56 311 ALA A N 1
ATOM 2484 C CA . ALA A 1 311 ? -12.472 -7.927 -13.486 1.00 80.56 311 ALA A CA 1
ATOM 2485 C C . ALA A 1 311 ? -11.661 -9.227 -13.315 1.00 80.56 311 ALA A C 1
ATOM 2487 O O . ALA A 1 311 ? -11.599 -10.045 -14.240 1.00 80.56 311 ALA A O 1
ATOM 2488 N N . ALA A 1 312 ? -11.041 -9.406 -12.147 1.00 81.69 312 ALA A N 1
ATOM 2489 C CA . ALA A 1 312 ? -10.323 -10.614 -11.755 1.00 81.69 312 ALA A CA 1
ATOM 2490 C C . ALA A 1 312 ? -11.243 -11.736 -11.250 1.00 81.69 312 ALA A C 1
ATOM 2492 O O . ALA A 1 312 ? -10.766 -12.855 -11.081 1.00 81.69 312 ALA A O 1
ATOM 2493 N N . GLU A 1 313 ? -12.524 -11.444 -10.996 1.00 88.88 313 GLU A N 1
ATOM 2494 C CA . GLU A 1 313 ? -13.463 -12.347 -10.314 1.00 88.88 313 GLU A CA 1
ATOM 2495 C C . GLU A 1 313 ? -12.936 -12.804 -8.932 1.00 88.88 313 GLU A C 1
ATOM 2497 O O . GLU A 1 313 ? -13.203 -13.912 -8.462 1.00 88.88 313 GLU A O 1
ATOM 2502 N N . ASP A 1 314 ? -12.178 -11.933 -8.257 1.00 90.12 314 ASP A N 1
ATOM 2503 C CA . ASP A 1 314 ? -11.551 -12.211 -6.964 1.00 90.12 314 ASP A CA 1
ATOM 2504 C C . ASP A 1 314 ? -12.431 -11.710 -5.815 1.00 90.12 314 ASP A C 1
ATOM 2506 O O . ASP A 1 314 ? -12.296 -10.583 -5.330 1.00 90.12 314 ASP A O 1
ATOM 2510 N N . ASN A 1 315 ? -13.326 -12.578 -5.341 1.00 94.88 315 ASN A N 1
ATOM 2511 C CA . ASN A 1 315 ? -14.242 -12.263 -4.241 1.00 94.88 315 ASN A CA 1
ATOM 2512 C C . ASN A 1 315 ? -13.531 -11.764 -2.975 1.00 94.88 315 ASN A C 1
ATOM 2514 O O . ASN A 1 315 ? -14.084 -10.928 -2.262 1.00 94.88 315 ASN A O 1
ATOM 2518 N N . LYS A 1 316 ? -12.315 -12.246 -2.680 1.00 94.19 316 LYS A N 1
ATOM 2519 C CA . LYS A 1 316 ? -11.579 -11.821 -1.484 1.00 94.19 316 LYS A CA 1
ATOM 2520 C C . LYS A 1 316 ? -11.164 -10.358 -1.614 1.00 94.19 316 LYS A C 1
ATOM 2522 O O . LYS A 1 316 ? -11.355 -9.583 -0.677 1.00 94.19 316 LYS A O 1
ATOM 2527 N N . ASN A 1 317 ? -10.607 -9.975 -2.759 1.00 92.19 317 ASN A N 1
ATOM 2528 C CA . ASN A 1 317 ? -10.173 -8.599 -2.986 1.00 92.19 317 ASN A CA 1
ATOM 2529 C C . ASN A 1 317 ? -11.352 -7.644 -3.234 1.00 92.19 317 ASN A C 1
ATOM 2531 O O . ASN A 1 317 ? -11.301 -6.502 -2.779 1.00 92.19 317 ASN A O 1
ATOM 2535 N N . ILE A 1 318 ? -12.463 -8.120 -3.810 1.00 95.12 318 ILE A N 1
ATOM 2536 C CA . ILE A 1 318 ? -13.726 -7.362 -3.858 1.00 95.12 318 ILE A CA 1
ATOM 2537 C C . ILE A 1 318 ? -14.211 -7.034 -2.436 1.00 95.12 318 ILE A C 1
ATOM 2539 O O . ILE A 1 318 ? -14.562 -5.886 -2.155 1.00 95.12 318 ILE A O 1
ATOM 2543 N N . ALA A 1 319 ? -14.199 -8.015 -1.525 1.00 97.12 319 ALA A N 1
ATOM 2544 C CA . ALA A 1 319 ? -14.621 -7.815 -0.139 1.00 97.12 319 ALA A CA 1
ATOM 2545 C C . ALA A 1 319 ? -13.787 -6.744 0.569 1.00 97.12 319 ALA A C 1
ATOM 2547 O O . ALA A 1 319 ? -14.329 -5.830 1.194 1.00 97.12 319 ALA A O 1
ATOM 2548 N N . TRP A 1 320 ? -12.465 -6.828 0.422 1.00 95.31 320 TRP A N 1
ATOM 2549 C CA . TRP A 1 320 ? -11.559 -5.843 0.990 1.00 95.31 320 TRP A CA 1
ATOM 2550 C C . TRP A 1 320 ? -11.733 -4.460 0.372 1.00 95.31 320 TRP A C 1
ATOM 2552 O O . TRP A 1 320 ? -11.767 -3.488 1.115 1.00 95.31 320 TRP A O 1
ATOM 2562 N N . ALA A 1 321 ? -11.930 -4.345 -0.941 1.00 94.56 321 ALA A N 1
ATOM 2563 C CA . ALA A 1 321 ? -12.185 -3.050 -1.562 1.00 94.56 321 ALA A CA 1
ATOM 2564 C C . ALA A 1 321 ? -13.470 -2.394 -1.023 1.00 94.56 321 ALA A C 1
ATOM 2566 O O . ALA A 1 321 ? -13.457 -1.211 -0.686 1.00 94.56 321 ALA A O 1
ATOM 2567 N N . TYR A 1 322 ? -14.559 -3.154 -0.852 1.00 98.12 322 TYR A N 1
ATOM 2568 C CA . TYR A 1 322 ? -15.771 -2.638 -0.202 1.00 98.12 322 TYR A CA 1
ATOM 2569 C C . TYR A 1 322 ? -15.546 -2.244 1.259 1.00 98.12 322 TYR A C 1
ATOM 2571 O O . TYR A 1 322 ? -16.087 -1.230 1.699 1.00 98.12 322 TYR A O 1
ATOM 2579 N N . PHE A 1 323 ? -14.746 -3.012 2.000 1.00 97.81 323 PHE A N 1
ATOM 2580 C CA . PHE A 1 323 ? -14.377 -2.684 3.376 1.00 97.81 323 PHE A CA 1
ATOM 2581 C C . PHE A 1 323 ? -13.606 -1.359 3.453 1.00 97.81 323 PHE A C 1
ATOM 2583 O O . PHE A 1 323 ? -13.959 -0.492 4.248 1.00 97.81 323 PHE A O 1
ATOM 2590 N N . GLU A 1 324 ? -12.611 -1.158 2.586 1.00 95.75 324 GLU A N 1
ATOM 2591 C CA . GLU A 1 324 ? -11.841 0.089 2.537 1.00 95.75 324 GLU A CA 1
ATOM 2592 C C . GLU A 1 324 ? -12.720 1.284 2.132 1.00 95.75 324 GLU A C 1
ATOM 2594 O O . GLU A 1 324 ? -12.646 2.343 2.756 1.00 95.75 324 GLU A O 1
ATOM 2599 N N . ILE A 1 325 ? -13.606 1.115 1.139 1.00 96.56 325 ILE A N 1
ATOM 2600 C CA . ILE A 1 325 ? -14.597 2.137 0.755 1.00 96.56 325 ILE A CA 1
ATOM 2601 C C . ILE A 1 325 ? -15.482 2.505 1.952 1.00 96.56 325 ILE A C 1
ATOM 2603 O O . ILE A 1 325 ? -15.743 3.688 2.177 1.00 96.56 325 ILE A O 1
ATOM 2607 N N . ALA A 1 326 ? -15.931 1.514 2.725 1.00 98.00 326 ALA A N 1
ATOM 2608 C CA . ALA A 1 326 ? -16.766 1.732 3.899 1.00 98.00 326 ALA A CA 1
ATOM 2609 C C . ALA A 1 326 ? -16.026 2.504 5.002 1.00 98.00 326 ALA A C 1
ATOM 2611 O O . ALA A 1 326 ? -16.589 3.442 5.564 1.00 98.00 326 ALA A O 1
ATOM 2612 N N . GLU A 1 327 ? -14.761 2.170 5.275 1.00 95.62 327 GLU A N 1
ATOM 2613 C CA . GLU A 1 327 ? -13.934 2.908 6.238 1.00 95.62 327 GLU A CA 1
ATOM 2614 C C . GLU A 1 327 ? -13.692 4.355 5.798 1.00 95.62 327 GLU A C 1
ATOM 2616 O O . GLU A 1 327 ? -13.785 5.265 6.620 1.00 95.62 327 GLU A O 1
ATOM 2621 N N . ILE A 1 328 ? -13.439 4.598 4.508 1.00 95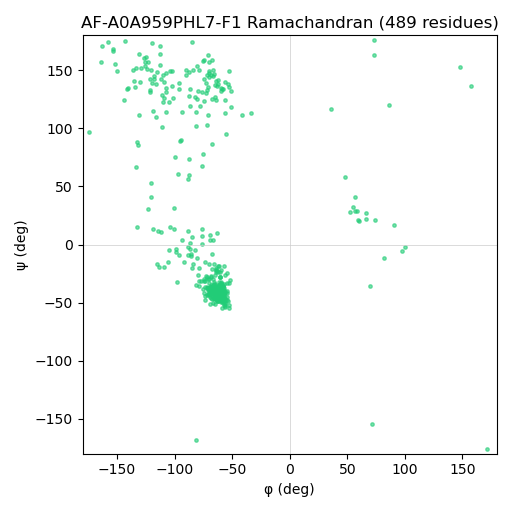.44 328 ILE A N 1
ATOM 2622 C CA . ILE A 1 328 ? -13.273 5.963 3.989 1.00 95.44 328 ILE A CA 1
ATOM 2623 C C . ILE A 1 328 ? -14.586 6.744 4.109 1.00 95.44 328 ILE A C 1
ATOM 2625 O O . ILE A 1 328 ? -14.581 7.878 4.575 1.00 95.44 328 ILE A O 1
ATOM 2629 N N . GLN A 1 329 ? -15.720 6.145 3.734 1.00 96.00 329 GLN A N 1
ATOM 2630 C CA . GLN A 1 329 ? -17.037 6.779 3.873 1.00 96.00 329 GLN A CA 1
ATOM 2631 C C . GLN A 1 329 ? -17.369 7.094 5.331 1.00 96.00 329 GLN A C 1
ATOM 2633 O O . GLN A 1 329 ? -17.939 8.145 5.607 1.00 96.00 329 GLN A O 1
ATOM 2638 N N . HIS A 1 330 ? -16.997 6.208 6.257 1.00 94.56 330 HIS A N 1
ATOM 2639 C CA . HIS A 1 330 ? -17.162 6.425 7.691 1.00 94.56 330 HIS A CA 1
ATOM 2640 C C . HIS A 1 330 ? -16.324 7.613 8.180 1.00 94.56 330 HIS A C 1
ATOM 2642 O O . HIS A 1 330 ? -16.863 8.496 8.839 1.00 94.56 330 HIS A O 1
ATOM 2648 N N . GLN A 1 331 ? -15.056 7.710 7.765 1.00 92.25 331 GLN A N 1
ATOM 2649 C CA . GLN A 1 331 ? -14.192 8.866 8.060 1.00 92.25 331 GLN A CA 1
ATOM 2650 C C . GLN A 1 331 ? -14.680 10.173 7.413 1.00 92.25 331 GLN A C 1
ATOM 2652 O O . GLN A 1 331 ? -14.399 11.251 7.922 1.00 92.25 331 GLN A O 1
ATOM 2657 N N . GLN A 1 332 ? -15.420 10.084 6.306 1.00 92.81 332 GLN A N 1
ATOM 2658 C CA . GLN A 1 332 ? -16.086 11.216 5.649 1.00 92.81 332 GLN A CA 1
ATOM 2659 C C . GLN A 1 332 ? -17.464 11.550 6.250 1.00 92.81 332 GLN A C 1
ATOM 2661 O O . GLN A 1 332 ? -18.190 12.353 5.667 1.00 92.81 332 GLN A O 1
ATOM 2666 N N . GLU A 1 333 ? -17.859 10.911 7.357 1.00 92.38 333 GLU A N 1
ATOM 2667 C CA . GLU A 1 333 ? -19.170 11.079 8.009 1.00 92.38 333 GLU A CA 1
ATOM 2668 C C . GLU A 1 333 ? -20.371 10.702 7.108 1.00 92.38 333 GLU A C 1
ATOM 2670 O O . GLU A 1 333 ? -21.521 11.061 7.358 1.00 92.38 333 GLU A O 1
ATOM 2675 N N . LEU A 1 334 ? -20.140 9.907 6.057 1.00 95.38 334 LEU A N 1
ATOM 2676 C CA . LEU A 1 334 ? -21.168 9.395 5.143 1.00 95.38 334 LEU A CA 1
ATOM 2677 C C . LEU A 1 334 ? -21.759 8.078 5.668 1.00 95.38 334 LEU A C 1
ATOM 2679 O O . LEU A 1 334 ? -21.690 7.035 5.010 1.00 95.38 334 LEU A O 1
ATOM 2683 N N . GLN A 1 335 ? -22.348 8.130 6.861 1.00 93.62 335 GLN A N 1
ATOM 2684 C CA . GLN A 1 335 ? -22.710 6.962 7.672 1.00 93.62 335 GLN A CA 1
ATOM 2685 C C . GLN A 1 335 ? -23.593 5.931 6.944 1.00 93.62 335 GLN A C 1
ATOM 2687 O O . GLN A 1 335 ? -23.274 4.742 6.931 1.00 93.62 335 GLN A O 1
ATOM 2692 N N . ASP A 1 336 ? -24.664 6.360 6.266 1.00 95.81 336 ASP A N 1
ATOM 2693 C CA . ASP A 1 336 ? -25.556 5.435 5.548 1.00 95.81 336 ASP A CA 1
ATOM 2694 C C . ASP A 1 336 ? -24.866 4.737 4.367 1.00 95.81 336 ASP A C 1
ATOM 2696 O O . ASP A 1 336 ? -25.146 3.570 4.083 1.00 95.81 336 ASP A O 1
ATOM 2700 N N . LYS A 1 337 ? -23.934 5.422 3.689 1.00 97.81 337 LYS A N 1
ATOM 2701 C CA . LYS A 1 337 ? -23.143 4.812 2.611 1.00 97.81 337 LYS A CA 1
ATOM 2702 C C . LYS A 1 337 ? -22.142 3.811 3.179 1.00 97.81 337 LYS A C 1
ATOM 2704 O O . LYS A 1 337 ? -22.037 2.711 2.642 1.00 97.81 337 LYS A O 1
ATOM 2709 N N . ALA A 1 338 ? -21.479 4.160 4.284 1.00 98.00 338 ALA A N 1
ATOM 2710 C CA . ALA A 1 338 ? -20.546 3.268 4.964 1.00 98.00 338 ALA A CA 1
ATOM 2711 C C . ALA A 1 338 ? -21.231 1.956 5.369 1.00 98.00 338 ALA A C 1
ATOM 2713 O O . ALA A 1 338 ? -20.725 0.879 5.065 1.00 98.00 338 ALA A O 1
ATOM 2714 N N . ILE A 1 339 ? -22.431 2.031 5.957 1.00 98.12 339 ILE A N 1
ATOM 2715 C CA . ILE A 1 339 ? -23.238 0.857 6.324 1.00 98.12 339 ILE A CA 1
ATOM 2716 C C . ILE A 1 339 ? -23.538 -0.024 5.101 1.00 98.12 339 ILE A C 1
ATOM 2718 O O . ILE A 1 339 ? -23.311 -1.234 5.143 1.00 98.12 339 ILE A O 1
ATOM 2722 N N . GLN A 1 340 ? -23.988 0.565 3.987 1.00 98.44 340 GLN A N 1
ATOM 2723 C CA . GLN A 1 340 ? -24.242 -0.184 2.748 1.00 98.44 340 GLN A CA 1
ATOM 2724 C C . GLN A 1 340 ? -22.975 -0.870 2.217 1.00 98.44 340 GLN A C 1
ATOM 2726 O O . GLN A 1 340 ? -23.020 -2.032 1.809 1.00 98.44 340 GLN A O 1
ATOM 2731 N N . SER A 1 341 ? -21.839 -0.172 2.242 1.00 98.62 341 SER A N 1
ATOM 2732 C CA . SER A 1 341 ? -20.551 -0.707 1.796 1.00 98.62 341 SER A CA 1
ATOM 2733 C C . SER A 1 341 ? -20.046 -1.827 2.714 1.00 98.62 341 SER A C 1
ATOM 2735 O O . SER A 1 341 ? -19.584 -2.850 2.210 1.00 98.62 341 SER A O 1
ATOM 2737 N N . TYR A 1 342 ? -20.216 -1.718 4.038 1.00 98.62 342 TYR A N 1
ATOM 2738 C CA . TYR A 1 342 ? -19.896 -2.808 4.967 1.00 98.62 342 TYR A CA 1
ATOM 2739 C C . TYR A 1 342 ? -20.760 -4.048 4.731 1.00 98.62 342 TYR A C 1
ATOM 2741 O O . TYR A 1 342 ? -20.232 -5.158 4.774 1.00 98.62 342 TYR A O 1
ATOM 2749 N N . HIS A 1 343 ? -22.055 -3.900 4.430 1.00 98.69 343 HIS A N 1
ATOM 2750 C CA . HIS A 1 343 ? -22.897 -5.047 4.072 1.00 98.69 343 HIS A CA 1
ATOM 2751 C C . HIS A 1 343 ? -22.393 -5.774 2.823 1.00 98.69 343 HIS A C 1
ATOM 2753 O O . HIS A 1 343 ? -22.334 -7.003 2.823 1.00 98.69 343 HIS A O 1
ATOM 2759 N N . LYS A 1 344 ? -21.964 -5.034 1.794 1.00 98.69 344 LYS A N 1
ATOM 2760 C CA . LYS A 1 344 ? -21.331 -5.639 0.614 1.00 98.69 344 LYS A CA 1
ATOM 2761 C C . LYS A 1 344 ? -20.017 -6.328 0.968 1.00 98.69 344 LYS A C 1
ATOM 2763 O O . LYS A 1 344 ? -19.785 -7.451 0.535 1.00 98.69 344 LYS A O 1
ATOM 2768 N N . ALA A 1 345 ? -19.173 -5.699 1.787 1.00 98.56 345 ALA A N 1
ATOM 2769 C CA . ALA A 1 345 ? -17.930 -6.318 2.242 1.00 98.56 345 ALA A CA 1
ATOM 2770 C C . ALA A 1 345 ? -18.198 -7.655 2.955 1.00 98.56 345 ALA A C 1
ATOM 2772 O O . ALA A 1 345 ? -17.553 -8.654 2.655 1.00 98.56 345 ALA A O 1
ATOM 2773 N N . ILE A 1 346 ? -19.197 -7.692 3.844 1.00 98.75 346 ILE A N 1
ATOM 2774 C CA . ILE A 1 346 ? -19.642 -8.898 4.558 1.00 98.75 346 ILE A CA 1
ATOM 2775 C C . ILE A 1 346 ? -20.065 -10.004 3.586 1.00 98.75 346 ILE A C 1
ATOM 2777 O O . ILE A 1 346 ? -19.632 -11.141 3.754 1.00 98.75 346 ILE A O 1
ATOM 2781 N N . GLU A 1 347 ? -20.886 -9.682 2.582 1.00 98.50 347 GLU A N 1
ATOM 2782 C CA . GLU A 1 347 ? -21.339 -10.639 1.563 1.00 98.50 347 GLU A CA 1
ATOM 2783 C C . GLU A 1 347 ? -20.146 -11.303 0.858 1.00 98.50 347 GLU A C 1
ATOM 2785 O O . GLU A 1 347 ? -20.039 -12.529 0.820 1.00 98.50 347 GLU A O 1
ATOM 2790 N N . TYR A 1 348 ? -19.195 -10.504 0.371 1.00 98.31 348 TYR A N 1
ATOM 2791 C CA . TYR A 1 348 ? -18.029 -11.027 -0.342 1.00 98.31 348 TYR A CA 1
ATOM 2792 C C . TYR A 1 348 ? -17.003 -11.714 0.576 1.00 98.31 348 TYR A C 1
ATOM 2794 O O . TYR A 1 348 ? -16.350 -12.677 0.155 1.00 98.31 348 TYR A O 1
ATOM 2802 N N . PHE A 1 349 ? -16.857 -11.287 1.835 1.00 98.25 349 PHE A N 1
ATOM 2803 C CA . PHE A 1 349 ? -16.025 -12.002 2.809 1.00 98.25 349 PHE A CA 1
ATOM 2804 C C . PHE A 1 349 ? -16.588 -13.387 3.124 1.00 98.25 349 PHE A C 1
ATOM 2806 O O . PHE A 1 349 ? -15.818 -14.342 3.236 1.00 98.25 349 PHE A O 1
ATOM 2813 N N . ASP A 1 350 ? -17.913 -13.519 3.209 1.00 97.38 350 ASP A N 1
ATOM 2814 C CA . ASP A 1 350 ? -18.566 -14.815 3.390 1.00 97.38 350 ASP A CA 1
ATOM 2815 C C . ASP A 1 350 ? -18.351 -15.720 2.164 1.00 97.38 350 ASP A C 1
ATOM 2817 O O . ASP A 1 350 ? -17.875 -16.851 2.304 1.00 97.38 350 ASP A O 1
ATOM 2821 N N . LEU A 1 351 ? -18.557 -15.187 0.950 1.00 97.44 351 LEU A N 1
ATOM 2822 C CA . LEU A 1 351 ? -18.296 -15.900 -0.312 1.00 97.44 351 LEU A CA 1
ATOM 2823 C C . LEU A 1 351 ? -16.843 -16.384 -0.436 1.00 97.44 351 LEU A C 1
ATOM 2825 O O . LEU A 1 351 ? -16.590 -17.496 -0.905 1.00 97.44 351 LEU A O 1
ATOM 2829 N N . SER A 1 352 ? -15.881 -15.563 -0.013 1.00 96.25 352 SER A N 1
ATOM 2830 C CA . SER A 1 352 ? -14.447 -15.881 -0.060 1.00 96.25 352 SER A CA 1
ATOM 2831 C C . SER A 1 352 ? -13.936 -16.655 1.159 1.00 96.25 352 SER A C 1
ATOM 2833 O O . SER A 1 352 ? -12.773 -17.064 1.178 1.00 96.25 352 SER A O 1
ATOM 2835 N N . LYS A 1 353 ? -14.789 -16.897 2.164 1.00 97.12 353 LYS A N 1
ATOM 2836 C CA . LYS A 1 353 ? -14.447 -17.548 3.441 1.00 97.12 353 LYS A CA 1
ATOM 2837 C C . LYS A 1 353 ? -13.311 -16.845 4.201 1.00 97.12 353 LYS A C 1
ATOM 2839 O O . LYS A 1 353 ? -12.586 -17.484 4.969 1.00 97.12 353 LYS A O 1
ATOM 2844 N N . GLU A 1 354 ? -13.163 -15.534 4.025 1.00 96.38 354 GLU A N 1
ATOM 2845 C CA . GLU A 1 354 ? -12.193 -14.722 4.762 1.00 96.38 354 GLU A CA 1
ATOM 2846 C C . GLU A 1 354 ? -12.776 -14.381 6.146 1.00 96.38 354 GLU A C 1
ATOM 2848 O O . GLU A 1 354 ? -13.618 -13.500 6.308 1.00 96.38 354 GLU A O 1
ATOM 2853 N N . ARG A 1 355 ? -12.318 -15.093 7.180 1.00 96.50 355 ARG A N 1
ATOM 2854 C CA . ARG A 1 355 ? -12.844 -14.955 8.548 1.00 96.50 355 ARG A CA 1
ATOM 2855 C C . ARG A 1 355 ? -12.364 -13.712 9.302 1.00 96.50 355 ARG A C 1
ATOM 2857 O O . ARG A 1 355 ? -13.102 -13.224 10.156 1.00 96.50 355 ARG A O 1
ATOM 2864 N N . LYS A 1 356 ? -11.150 -13.227 9.044 1.00 95.94 356 LYS A N 1
ATOM 2865 C CA . LYS A 1 356 ? -10.577 -12.041 9.701 1.00 95.94 356 LYS A CA 1
ATOM 2866 C C . LYS A 1 356 ? -11.231 -10.758 9.183 1.00 95.94 356 LYS A C 1
ATOM 2868 O O . LYS A 1 356 ? -11.673 -9.942 9.985 1.00 95.94 356 LYS A O 1
ATOM 2873 N N . GLY A 1 357 ? -11.354 -10.621 7.866 1.00 96.00 357 GLY A N 1
ATOM 2874 C CA . GLY A 1 357 ? -12.070 -9.551 7.181 1.00 96.00 357 GLY A CA 1
ATOM 2875 C C . GLY A 1 357 ? -13.550 -9.538 7.549 1.00 96.00 357 GLY A C 1
ATOM 2876 O O . GLY A 1 357 ? -14.078 -8.482 7.889 1.00 96.00 357 GLY A O 1
ATOM 2877 N N . LEU A 1 358 ? -14.200 -10.708 7.618 1.00 97.94 358 LEU A N 1
ATOM 2878 C CA . LEU A 1 358 ? -15.591 -10.803 8.073 1.00 97.94 358 LEU A CA 1
ATOM 2879 C C . LEU A 1 358 ? -15.775 -10.275 9.504 1.00 97.94 358 LEU A C 1
ATOM 2881 O O . LEU A 1 358 ? -16.706 -9.515 9.770 1.00 97.94 358 LEU A O 1
ATOM 2885 N N . LEU A 1 359 ? -14.870 -10.635 10.421 1.00 98.25 359 LEU A N 1
ATOM 2886 C CA . LEU A 1 359 ? -14.881 -10.116 11.789 1.00 98.25 359 LEU A CA 1
ATOM 2887 C C . LEU A 1 359 ? -14.702 -8.597 11.813 1.00 98.25 359 LEU A C 1
ATOM 2889 O O . LEU A 1 359 ? -15.459 -7.912 12.502 1.00 98.25 359 LEU A O 1
ATOM 2893 N N . ALA A 1 360 ? -13.720 -8.077 11.073 1.00 97.19 360 ALA A N 1
ATOM 2894 C CA . ALA A 1 360 ? -13.458 -6.643 10.997 1.00 97.19 360 ALA A CA 1
ATOM 2895 C C . ALA A 1 360 ? -14.677 -5.881 10.453 1.00 97.19 360 ALA A C 1
ATOM 2897 O O . ALA A 1 360 ? -15.086 -4.879 11.039 1.00 97.19 360 ALA A O 1
ATOM 2898 N N . ALA A 1 361 ? -15.316 -6.394 9.398 1.00 98.31 361 ALA A N 1
ATOM 2899 C CA . ALA A 1 361 ? -16.505 -5.793 8.804 1.00 98.31 361 ALA A CA 1
ATOM 2900 C C . ALA A 1 361 ? -17.702 -5.794 9.768 1.00 98.31 361 ALA A C 1
ATOM 2902 O O . ALA A 1 361 ? -18.369 -4.771 9.906 1.00 98.31 361 ALA A O 1
ATOM 2903 N N . TYR A 1 362 ? -17.943 -6.892 10.494 1.00 98.69 362 TYR A N 1
ATOM 2904 C CA . TYR A 1 362 ? -18.965 -6.930 11.547 1.00 98.69 362 TYR A CA 1
ATOM 2905 C C . TYR A 1 362 ? -18.693 -5.922 12.663 1.00 98.69 362 TYR A C 1
ATOM 2907 O O . TYR A 1 362 ? -19.613 -5.235 13.111 1.00 98.69 362 TYR A O 1
ATOM 2915 N N . ASN A 1 363 ? -17.439 -5.820 13.105 1.00 98.44 363 ASN A N 1
ATOM 2916 C CA . ASN A 1 363 ? -17.061 -4.903 14.169 1.00 98.44 363 ASN A CA 1
ATOM 2917 C C . ASN A 1 363 ? -17.243 -3.432 13.764 1.00 98.44 363 ASN A C 1
ATOM 2919 O O . ASN A 1 363 ? -17.824 -2.647 14.516 1.00 98.44 363 ASN A O 1
ATOM 2923 N N . ASN A 1 364 ? -16.781 -3.066 12.570 1.00 98.25 364 ASN A N 1
ATOM 2924 C CA . ASN A 1 364 ? -16.863 -1.693 12.082 1.00 98.25 364 ASN A CA 1
ATOM 2925 C C . ASN A 1 364 ? -18.297 -1.289 11.713 1.00 98.25 364 ASN A C 1
ATOM 2927 O O . ASN A 1 364 ? -18.701 -0.163 12.007 1.00 98.25 364 ASN A O 1
ATOM 2931 N N . LEU A 1 365 ? -19.093 -2.210 11.157 1.00 98.62 365 LEU A N 1
ATOM 2932 C CA . LEU A 1 365 ? -20.526 -1.994 10.956 1.00 98.62 365 LEU A CA 1
ATOM 2933 C C . LEU A 1 365 ? -21.234 -1.739 12.292 1.00 98.62 365 LEU A C 1
ATOM 2935 O O . LEU A 1 365 ? -22.009 -0.793 12.406 1.00 98.62 365 LEU A O 1
ATOM 2939 N N . GLY A 1 366 ? -20.931 -2.540 13.318 1.00 98.31 366 GLY A N 1
ATOM 2940 C CA . GLY A 1 366 ? -21.461 -2.336 14.664 1.00 98.31 366 GLY A CA 1
ATOM 2941 C C . GLY A 1 366 ? -21.099 -0.969 15.250 1.00 98.31 366 GLY A C 1
ATOM 2942 O O . GLY A 1 366 ? -21.957 -0.309 15.828 1.00 98.31 366 GLY A O 1
ATOM 2943 N N . ASN A 1 367 ? -19.864 -0.500 15.042 1.00 97.69 367 ASN A N 1
ATOM 2944 C CA . ASN A 1 367 ? -19.462 0.851 15.443 1.00 97.69 367 ASN A CA 1
ATOM 2945 C C . ASN A 1 367 ? -20.276 1.936 14.718 1.00 97.69 367 ASN A C 1
ATOM 2947 O O . ASN A 1 367 ? -20.839 2.811 15.368 1.00 97.69 367 ASN A O 1
ATOM 2951 N N . CYS A 1 368 ? -20.408 1.837 13.390 1.00 97.31 368 CYS A N 1
ATOM 2952 C CA . CYS A 1 368 ? -21.220 2.773 12.606 1.00 97.31 368 CYS A CA 1
ATOM 2953 C C . CYS A 1 368 ? -22.682 2.804 13.070 1.00 97.31 368 CYS A C 1
ATOM 2955 O O . CYS A 1 368 ? -23.312 3.855 13.047 1.00 97.31 368 CYS A O 1
ATOM 2957 N N . LEU A 1 369 ? -23.240 1.663 13.481 1.00 98.06 369 LEU A N 1
ATOM 2958 C CA . LEU A 1 369 ? -24.609 1.580 13.992 1.00 98.06 369 LEU A CA 1
ATOM 2959 C C . LEU A 1 369 ? -24.751 2.174 15.401 1.00 98.06 369 LEU A C 1
ATOM 2961 O O . LEU A 1 369 ? -25.755 2.832 15.669 1.00 98.06 369 LEU A O 1
ATOM 2965 N N . ASN A 1 370 ? -23.751 2.014 16.276 1.00 97.25 370 ASN A N 1
ATOM 2966 C CA . ASN A 1 370 ? -23.725 2.680 17.585 1.00 97.25 370 ASN A CA 1
ATOM 2967 C C . ASN A 1 370 ? -23.751 4.206 17.453 1.00 97.25 370 ASN A C 1
ATOM 2969 O O . ASN A 1 370 ? -24.454 4.879 18.204 1.00 97.25 370 ASN A O 1
ATOM 2973 N N . GLU A 1 371 ? -23.026 4.746 16.477 1.00 95.62 371 GLU A N 1
ATOM 2974 C CA . GLU A 1 371 ? -22.961 6.186 16.205 1.00 95.62 371 GLU A CA 1
ATOM 2975 C C . GLU A 1 371 ? -24.286 6.773 15.692 1.00 95.62 371 GLU A C 1
ATOM 2977 O O . GLU A 1 371 ? -24.415 7.987 15.594 1.00 95.62 371 GLU A O 1
ATOM 2982 N N . LYS A 1 372 ? -25.300 5.951 15.373 1.00 93.31 372 LYS A N 1
ATOM 2983 C CA . LYS A 1 372 ? -26.658 6.460 15.101 1.00 93.31 372 LYS A CA 1
ATOM 2984 C C . LYS A 1 372 ? -27.355 6.981 16.359 1.00 93.31 372 LYS A C 1
ATOM 2986 O O . LYS A 1 372 ? -28.385 7.639 16.244 1.00 93.31 372 LYS A O 1
ATOM 2991 N N . GLU A 1 373 ? -26.848 6.626 17.539 1.00 94.25 373 GLU A N 1
ATOM 2992 C CA . GLU A 1 373 ? -27.356 7.042 18.851 1.00 94.25 373 GLU A CA 1
ATOM 2993 C C . GLU A 1 373 ? -28.861 6.804 19.074 1.00 94.25 373 GLU A C 1
ATOM 2995 O O . GLU A 1 373 ? -29.526 7.479 19.863 1.00 94.25 373 GLU A O 1
ATOM 3000 N N . SER A 1 374 ? -29.415 5.797 18.397 1.00 97.00 374 SER A N 1
ATOM 3001 C CA . SER A 1 374 ? -30.805 5.373 18.529 1.00 97.00 374 SER A CA 1
ATOM 3002 C C . SER A 1 374 ? -30.891 3.995 19.165 1.00 97.00 374 SER A C 1
ATOM 3004 O O . SER A 1 374 ? -29.977 3.173 19.067 1.00 97.00 374 SER A O 1
ATOM 3006 N N . ARG A 1 375 ? -32.023 3.712 19.813 1.00 97.00 375 ARG A N 1
ATOM 3007 C CA . ARG A 1 375 ? -32.258 2.401 20.422 1.00 97.00 375 ARG A CA 1
ATOM 3008 C C . ARG A 1 375 ? -32.158 1.285 19.383 1.00 97.00 375 ARG A C 1
ATOM 3010 O O . ARG A 1 375 ? -31.503 0.280 19.644 1.00 97.00 375 ARG A O 1
ATOM 3017 N N . GLU A 1 376 ? -32.785 1.477 18.228 1.00 97.06 376 GLU A N 1
ATOM 3018 C CA . GLU A 1 376 ? -32.755 0.539 17.109 1.00 97.06 376 GLU A CA 1
ATOM 3019 C C . GLU A 1 376 ? -31.323 0.348 16.591 1.00 97.06 376 GLU A C 1
ATOM 3021 O O . GLU A 1 376 ? -30.907 -0.785 16.364 1.00 97.06 376 GLU A O 1
ATOM 3026 N N . GLY A 1 377 ? -30.544 1.432 16.486 1.00 97.19 377 GLY A N 1
ATOM 3027 C CA . GLY A 1 377 ? -29.137 1.386 16.083 1.00 97.19 377 GLY A CA 1
ATOM 3028 C C . GLY A 1 377 ? -28.281 0.563 17.044 1.00 97.19 377 GLY A C 1
ATOM 3029 O O . GLY A 1 377 ? -27.530 -0.304 16.605 1.00 97.19 377 GLY A O 1
ATOM 3030 N N . TYR A 1 378 ? -28.446 0.748 18.356 1.00 98.31 378 TYR A N 1
ATOM 3031 C CA . TYR A 1 378 ? -27.733 -0.052 19.357 1.00 98.31 378 TYR A CA 1
ATOM 3032 C C . TYR A 1 378 ? -28.159 -1.529 19.362 1.00 98.31 378 TYR A C 1
ATOM 3034 O O . TYR A 1 378 ? -27.321 -2.416 19.536 1.00 98.31 378 TYR A O 1
ATOM 3042 N N . GLU A 1 379 ? -29.452 -1.819 19.187 1.00 98.38 379 GLU A N 1
ATOM 3043 C CA . GLU A 1 379 ? -29.958 -3.197 19.100 1.00 98.38 379 GLU A CA 1
ATOM 3044 C C . GLU A 1 379 ? -29.416 -3.910 17.845 1.00 98.38 379 GLU A C 1
ATOM 3046 O O . GLU A 1 379 ? -28.996 -5.069 17.926 1.00 98.38 379 GLU A O 1
ATOM 3051 N N . GLU A 1 380 ? -29.337 -3.210 16.712 1.00 98.25 380 GLU A N 1
ATOM 3052 C CA . GLU A 1 380 ? -28.736 -3.731 15.482 1.00 98.25 380 GLU A CA 1
ATOM 3053 C C . GLU A 1 380 ? -27.209 -3.876 15.594 1.00 98.25 380 GLU A C 1
ATOM 3055 O O . GLU A 1 380 ? -26.651 -4.892 15.173 1.00 98.25 380 GLU A O 1
ATOM 3060 N N . ALA A 1 381 ? -26.520 -2.919 16.221 1.00 98.56 381 ALA A N 1
ATOM 3061 C CA . ALA A 1 381 ? -25.084 -3.006 16.477 1.00 98.56 381 ALA A CA 1
ATOM 3062 C C . ALA A 1 381 ? -24.741 -4.273 17.270 1.00 98.56 381 ALA A C 1
ATOM 3064 O O . ALA A 1 381 ? -23.852 -5.030 16.875 1.00 98.56 381 ALA A O 1
ATOM 3065 N N . LEU A 1 382 ? -25.497 -4.568 18.336 1.00 98.81 382 LEU A N 1
ATOM 3066 C CA . LEU A 1 382 ? -25.323 -5.794 19.118 1.00 98.81 382 LEU A CA 1
ATOM 3067 C C . LEU A 1 382 ? -25.469 -7.058 18.261 1.00 98.81 382 LEU A C 1
ATOM 3069 O O . LEU A 1 382 ? -24.730 -8.017 18.483 1.00 98.81 382 LEU A O 1
ATOM 3073 N N . LEU A 1 383 ? -26.379 -7.097 17.282 1.00 98.56 383 LEU A N 1
ATOM 3074 C CA . LEU A 1 383 ? -26.525 -8.257 16.394 1.00 98.56 383 LEU A CA 1
ATOM 3075 C C . LEU A 1 383 ? -25.222 -8.547 15.635 1.00 98.56 383 LEU A C 1
ATOM 3077 O O . LEU A 1 383 ? -24.767 -9.692 15.605 1.00 98.56 383 LEU A O 1
ATOM 3081 N N . TRP A 1 384 ? -24.619 -7.523 15.030 1.00 98.69 384 TRP A N 1
ATOM 3082 C CA . TRP A 1 384 ? -23.395 -7.671 14.238 1.00 98.69 384 TRP A CA 1
ATOM 3083 C C . TRP A 1 384 ? -22.158 -7.890 15.110 1.00 98.69 384 TRP A C 1
ATOM 3085 O O . TRP A 1 384 ? -21.357 -8.781 14.829 1.00 98.69 384 TRP A O 1
ATOM 3095 N N . LEU A 1 385 ? -22.035 -7.165 16.220 1.00 98.81 385 LEU A N 1
ATOM 3096 C CA . LEU A 1 385 ? -20.914 -7.316 17.149 1.00 98.81 385 LEU A CA 1
ATOM 3097 C C . LEU A 1 385 ? -20.894 -8.704 17.811 1.00 98.81 385 LEU A C 1
ATOM 3099 O O . LEU A 1 385 ? -19.831 -9.308 17.930 1.00 98.81 385 LEU A O 1
ATOM 3103 N N . ASN A 1 386 ? -22.053 -9.280 18.150 1.00 98.75 386 ASN A N 1
ATOM 3104 C CA . ASN A 1 386 ? -22.113 -10.659 18.654 1.00 98.75 386 ASN A CA 1
ATOM 3105 C C . ASN A 1 386 ? -21.692 -11.690 17.586 1.00 98.75 386 ASN A C 1
ATOM 3107 O O . ASN A 1 386 ? -21.080 -12.707 17.919 1.00 98.75 386 ASN A O 1
ATOM 3111 N N . LYS A 1 387 ? -21.957 -11.433 16.294 1.00 98.56 387 LYS A N 1
ATOM 3112 C CA . LYS A 1 387 ? -21.420 -12.271 15.204 1.00 98.56 387 LYS A CA 1
ATOM 3113 C C . LYS A 1 387 ? -19.895 -12.169 15.112 1.00 98.56 387 LYS A C 1
ATOM 3115 O O . LYS A 1 387 ? -19.247 -13.195 14.919 1.00 98.56 387 LYS A O 1
ATOM 3120 N N . ALA A 1 388 ? -19.321 -10.974 15.283 1.00 98.25 388 ALA A N 1
ATOM 3121 C CA . ALA A 1 388 ? -17.869 -10.786 15.357 1.00 98.25 388 ALA A CA 1
ATOM 3122 C C . ALA A 1 388 ? -17.263 -11.550 16.546 1.00 98.25 388 ALA A C 1
ATOM 3124 O O . ALA A 1 388 ? -16.275 -12.271 16.386 1.00 98.25 388 ALA A O 1
ATOM 3125 N N . GLU A 1 389 ? -17.885 -11.455 17.725 1.00 98.38 389 GLU A N 1
ATOM 3126 C CA . GLU A 1 389 ? -17.428 -12.138 18.939 1.00 98.38 389 GLU A CA 1
ATOM 3127 C C . GLU A 1 389 ? -17.415 -13.660 18.766 1.00 98.38 389 GLU A C 1
ATOM 3129 O O . GLU A 1 389 ? -16.429 -14.312 19.121 1.00 98.38 389 GLU A O 1
ATOM 3134 N N . ALA A 1 390 ? -18.455 -14.223 18.146 1.00 98.25 390 ALA A N 1
ATOM 3135 C CA . ALA A 1 390 ? -18.562 -15.657 17.887 1.00 98.25 390 ALA A CA 1
ATOM 3136 C C . ALA A 1 390 ? -17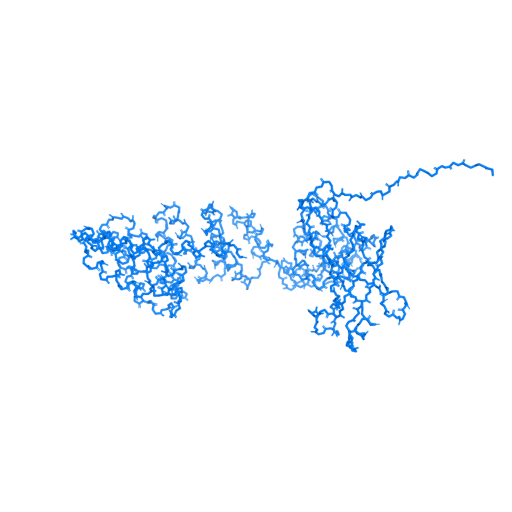.418 -16.214 17.017 1.00 98.25 390 ALA A C 1
ATOM 3138 O O . ALA A 1 390 ? -17.133 -17.412 17.067 1.00 98.25 390 ALA A O 1
ATOM 3139 N N . ILE A 1 391 ? -16.745 -15.365 16.232 1.00 97.81 391 ILE A N 1
ATOM 3140 C CA . ILE A 1 391 ? -15.650 -15.763 15.337 1.00 97.81 391 ILE A CA 1
ATOM 3141 C C . ILE A 1 391 ? -14.288 -15.181 15.738 1.00 97.81 391 ILE A C 1
ATOM 3143 O O . ILE A 1 391 ? -13.329 -15.318 14.977 1.00 97.81 391 ILE A O 1
ATOM 3147 N N . LYS A 1 392 ? -14.161 -14.594 16.938 1.00 96.62 392 LYS A N 1
ATOM 3148 C CA . LYS A 1 392 ? -12.940 -13.903 17.399 1.00 96.62 392 LYS A CA 1
ATOM 3149 C C . LYS A 1 392 ? -11.664 -14.740 17.389 1.00 96.62 392 LYS A C 1
ATOM 3151 O O . LYS A 1 392 ? -10.576 -14.197 17.215 1.00 96.62 392 LYS A O 1
ATOM 3156 N N . SER A 1 393 ? -11.786 -16.063 17.507 1.00 95.12 393 SER A N 1
ATOM 3157 C CA . SER A 1 393 ? -10.649 -16.989 17.419 1.00 95.12 393 SER A CA 1
ATOM 3158 C C . SER A 1 393 ? -9.931 -16.949 16.063 1.00 95.12 393 SER A C 1
ATOM 3160 O O . SER A 1 393 ? -8.773 -17.353 15.988 1.00 95.12 393 SER A O 1
ATOM 3162 N N . ALA A 1 394 ? -10.561 -16.415 15.009 1.00 94.19 394 ALA A N 1
ATOM 3163 C CA . ALA A 1 394 ? -9.956 -16.266 13.685 1.00 94.19 394 ALA A CA 1
ATOM 3164 C C . ALA A 1 394 ?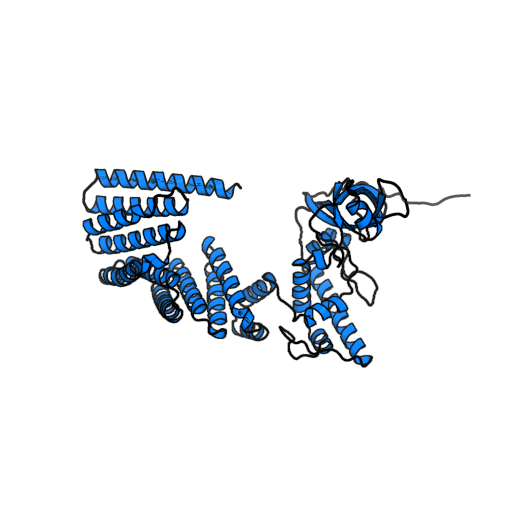 -8.747 -15.311 13.649 1.00 94.19 394 ALA A C 1
ATOM 3166 O O . ALA A 1 394 ? -7.921 -15.407 12.740 1.00 94.19 394 ALA A O 1
ATOM 3167 N N . LEU A 1 395 ? -8.621 -14.396 14.615 1.00 91.19 395 LEU A N 1
ATOM 3168 C CA . LEU A 1 395 ? -7.534 -13.411 14.652 1.00 91.19 395 LEU A CA 1
ATOM 3169 C C . LEU A 1 395 ? -6.208 -13.989 15.171 1.00 91.19 395 LEU A C 1
ATOM 3171 O O . LEU A 1 395 ? -5.147 -13.455 14.855 1.00 91.19 395 LEU A O 1
ATOM 3175 N N . GLY A 1 396 ? -6.257 -15.113 15.892 1.00 89.38 396 GLY A N 1
ATOM 3176 C CA . GLY A 1 396 ? -5.096 -15.697 16.562 1.00 89.38 396 GLY A CA 1
ATOM 3177 C C . GLY A 1 396 ? -4.649 -14.909 17.800 1.00 89.38 396 GLY A C 1
ATOM 3178 O O . GLY A 1 396 ? -5.190 -13.857 18.133 1.00 89.38 396 GLY A O 1
ATOM 3179 N N . ASN A 1 397 ? -3.641 -15.440 18.494 1.00 88.50 397 ASN A N 1
ATOM 3180 C CA . ASN A 1 397 ? -3.127 -14.882 19.748 1.00 88.50 397 ASN A CA 1
ATOM 3181 C C . ASN A 1 397 ? -1.895 -14.003 19.492 1.00 88.50 397 ASN A C 1
ATOM 3183 O O . ASN A 1 397 ? -0.798 -14.305 19.960 1.00 88.50 397 ASN A O 1
ATOM 3187 N N . ASN A 1 398 ? -2.066 -12.948 18.699 1.00 92.44 398 ASN A N 1
ATOM 3188 C CA . ASN A 1 398 ? -1.034 -11.940 18.466 1.00 92.44 398 ASN A CA 1
ATOM 3189 C C . ASN A 1 398 ? -1.519 -10.554 18.921 1.00 92.44 398 ASN A C 1
ATOM 3191 O O . ASN A 1 398 ? -2.665 -10.376 19.343 1.00 92.44 398 ASN A O 1
ATOM 3195 N N . GLU A 1 399 ? -0.619 -9.576 18.884 1.00 91.56 399 GLU A N 1
ATOM 3196 C CA . GLU A 1 399 ? -0.894 -8.224 19.370 1.00 91.56 399 GLU A CA 1
ATOM 3197 C C . GLU A 1 399 ? -2.035 -7.539 18.601 1.00 91.56 399 GLU A C 1
ATOM 3199 O O . GLU A 1 399 ? -2.967 -7.018 19.212 1.00 91.56 399 GLU A O 1
ATOM 3204 N N . GLU A 1 400 ? -1.997 -7.590 17.270 1.00 90.50 400 GLU A N 1
ATOM 3205 C CA . GLU A 1 400 ? -3.007 -6.989 16.393 1.00 90.50 400 GLU A CA 1
ATOM 3206 C C . GLU A 1 400 ? -4.396 -7.610 16.604 1.00 90.50 400 GLU A C 1
ATOM 3208 O O . GLU A 1 400 ? -5.402 -6.903 16.729 1.00 90.50 400 GLU A O 1
ATOM 3213 N N . GLY A 1 401 ? -4.453 -8.938 16.723 1.00 94.19 401 GLY A N 1
ATOM 3214 C CA . GLY A 1 401 ? -5.671 -9.671 17.034 1.00 94.19 401 GLY A CA 1
ATOM 3215 C C . GLY A 1 401 ? -6.225 -9.294 18.404 1.00 94.19 401 GLY A C 1
ATOM 3216 O O . GLY A 1 401 ? -7.414 -9.003 18.525 1.00 94.19 401 GLY A O 1
ATOM 3217 N N . SER A 1 402 ? -5.367 -9.199 19.422 1.00 95.19 402 SER A N 1
ATOM 3218 C CA . SER A 1 402 ? -5.782 -8.798 20.774 1.00 95.19 402 SER A CA 1
ATOM 3219 C C . SER A 1 402 ? -6.333 -7.369 20.791 1.00 95.19 402 SER A C 1
ATOM 3221 O O . SER A 1 402 ? -7.402 -7.120 21.346 1.00 95.19 402 SER A O 1
ATOM 3223 N N . ALA A 1 403 ? -5.675 -6.438 20.099 1.00 94.12 403 ALA A N 1
ATOM 3224 C CA . ALA A 1 403 ? -6.147 -5.063 19.968 1.00 94.12 403 ALA A CA 1
ATOM 3225 C C . ALA A 1 403 ? -7.482 -4.950 19.215 1.00 94.12 403 ALA A C 1
ATOM 3227 O O . ALA A 1 403 ? -8.322 -4.116 19.564 1.00 94.12 403 ALA A O 1
ATOM 3228 N N . THR A 1 404 ? -7.693 -5.785 18.197 1.00 95.00 404 THR A N 1
ATOM 3229 C CA . THR A 1 404 ? -8.956 -5.846 17.447 1.00 95.00 404 THR A CA 1
ATOM 3230 C C . THR A 1 404 ? -10.085 -6.394 18.322 1.00 95.00 404 THR A C 1
ATOM 3232 O O . THR A 1 404 ? -11.180 -5.833 18.339 1.00 95.00 404 THR A O 1
ATOM 3235 N N . ILE A 1 405 ? -9.816 -7.428 19.124 1.00 97.62 405 ILE A N 1
ATOM 3236 C CA . ILE A 1 405 ? -10.786 -7.971 20.087 1.00 97.62 405 ILE A CA 1
ATOM 3237 C C . ILE A 1 405 ? -11.110 -6.944 21.184 1.00 97.62 405 ILE A C 1
ATOM 3239 O O . ILE A 1 405 ? -12.274 -6.781 21.545 1.00 97.62 405 ILE A O 1
ATOM 3243 N N . ALA A 1 406 ? -10.120 -6.200 21.683 1.00 97.62 406 ALA A N 1
ATOM 3244 C CA . ALA A 1 406 ? -10.356 -5.119 22.641 1.00 97.62 406 ALA A CA 1
ATOM 3245 C C . ALA A 1 406 ? -11.283 -4.032 22.066 1.00 97.62 406 ALA A C 1
ATOM 3247 O O . ALA A 1 406 ? -12.188 -3.559 22.754 1.00 97.62 406 ALA A O 1
ATOM 3248 N N . GLN A 1 407 ? -11.101 -3.671 20.790 1.00 97.69 407 GLN A N 1
ATOM 3249 C CA . GLN A 1 407 ? -11.980 -2.728 20.094 1.00 97.69 407 GLN A CA 1
ATOM 3250 C C . GLN A 1 407 ? -13.408 -3.269 19.939 1.00 97.69 407 GLN A C 1
ATOM 3252 O O . GLN A 1 407 ? -14.363 -2.517 20.118 1.00 97.69 407 GLN A O 1
ATOM 3257 N N . LEU A 1 408 ? -13.560 -4.563 19.650 1.00 98.56 408 LEU A N 1
ATOM 3258 C CA . LEU A 1 408 ? -14.864 -5.226 19.613 1.00 98.56 408 LEU A CA 1
ATOM 3259 C C . LEU A 1 408 ? -15.593 -5.128 20.958 1.00 98.56 408 LEU A C 1
ATOM 3261 O O . LEU A 1 408 ? -16.762 -4.749 20.996 1.00 98.56 408 LEU A O 1
ATOM 3265 N N . TYR A 1 409 ? -14.904 -5.411 22.065 1.00 98.69 409 TYR A N 1
ATOM 3266 C CA . TYR A 1 409 ? -15.497 -5.290 23.398 1.00 98.69 409 TYR A CA 1
ATOM 3267 C C . TYR A 1 409 ? -15.822 -3.846 23.774 1.00 98.69 409 TYR A C 1
ATOM 3269 O O . TYR A 1 409 ? -16.859 -3.610 24.386 1.00 98.69 409 TYR A O 1
ATOM 3277 N N . ARG A 1 410 ? -15.010 -2.870 23.352 1.00 98.50 410 ARG A N 1
ATOM 3278 C CA . ARG A 1 410 ? -15.391 -1.458 23.466 1.00 98.50 410 ARG A CA 1
ATOM 3279 C C . ARG A 1 410 ? -16.720 -1.201 22.753 1.00 98.50 410 ARG A C 1
ATOM 3281 O O . ARG A 1 410 ? -17.659 -0.735 23.378 1.00 98.50 410 ARG A O 1
ATOM 3288 N N . ASN A 1 411 ? -16.832 -1.575 21.482 1.00 98.62 411 ASN A N 1
ATOM 3289 C CA . ASN A 1 411 ? -18.039 -1.308 20.699 1.00 98.62 411 ASN A CA 1
ATOM 3290 C C . ASN A 1 411 ? -19.276 -2.026 21.275 1.00 98.62 411 ASN A C 1
ATOM 3292 O O . ASN A 1 411 ? -20.356 -1.443 21.311 1.00 98.62 411 ASN A O 1
ATOM 3296 N N . LEU A 1 412 ? -19.128 -3.259 21.780 1.00 98.81 412 LEU A N 1
ATOM 3297 C CA . LEU A 1 412 ? -20.198 -3.961 22.504 1.00 98.81 412 LEU A CA 1
ATOM 3298 C C . LEU A 1 412 ? -20.624 -3.194 23.762 1.00 98.81 412 LEU A C 1
ATOM 3300 O O . LEU A 1 412 ? -21.818 -3.069 24.040 1.00 98.81 412 LEU A O 1
ATOM 3304 N N . GLY A 1 413 ? -19.654 -2.695 24.531 1.00 98.62 413 GLY A N 1
ATOM 3305 C CA . GLY A 1 413 ? -19.909 -1.918 25.738 1.00 98.62 413 GLY A CA 1
ATOM 3306 C C . GLY A 1 413 ? -20.638 -0.617 25.418 1.00 98.62 413 GLY A C 1
ATOM 3307 O O . GLY A 1 413 ? -21.629 -0.317 26.084 1.00 98.62 413 GLY A O 1
ATOM 3308 N N . ASP A 1 414 ? -20.238 0.066 24.341 1.00 98.56 414 ASP A N 1
ATOM 3309 C CA . ASP A 1 414 ? -20.866 1.300 23.856 1.00 98.56 414 ASP A CA 1
ATOM 3310 C C . ASP A 1 414 ? -22.340 1.047 23.492 1.00 98.56 414 ASP A C 1
ATOM 3312 O O . ASP A 1 414 ? -23.220 1.802 23.913 1.00 98.56 414 ASP A O 1
ATOM 3316 N N . SER A 1 415 ? -22.653 -0.074 22.825 1.00 98.69 415 SER A N 1
ATOM 3317 C CA . SER A 1 415 ? -24.044 -0.465 22.548 1.00 98.69 415 SER A CA 1
ATOM 3318 C C . SER A 1 415 ? -24.854 -0.676 23.833 1.00 98.69 415 SER A C 1
ATOM 3320 O O . SER A 1 415 ? -25.989 -0.209 23.957 1.00 98.69 415 SER A O 1
ATOM 3322 N N . TYR A 1 416 ? -24.292 -1.377 24.826 1.00 98.75 416 TYR A N 1
ATOM 3323 C CA . TYR A 1 416 ? -24.967 -1.589 26.110 1.00 98.75 416 TYR A CA 1
ATOM 3324 C C . TYR A 1 416 ? -25.142 -0.286 26.900 1.00 98.75 416 TYR A C 1
ATOM 3326 O O . TYR A 1 416 ? -26.191 -0.097 27.526 1.00 98.75 416 TYR A O 1
ATOM 3334 N N . ALA A 1 417 ? -24.155 0.610 26.872 1.00 98.44 417 ALA A N 1
ATOM 3335 C CA . ALA A 1 417 ? -24.212 1.916 27.516 1.00 98.44 417 ALA A CA 1
ATOM 3336 C C . ALA A 1 417 ? -25.282 2.811 26.871 1.00 98.44 417 ALA A C 1
ATOM 3338 O O . ALA A 1 417 ? -26.095 3.389 27.596 1.00 98.44 417 ALA A O 1
ATOM 3339 N N . GLY A 1 418 ? -25.365 2.838 25.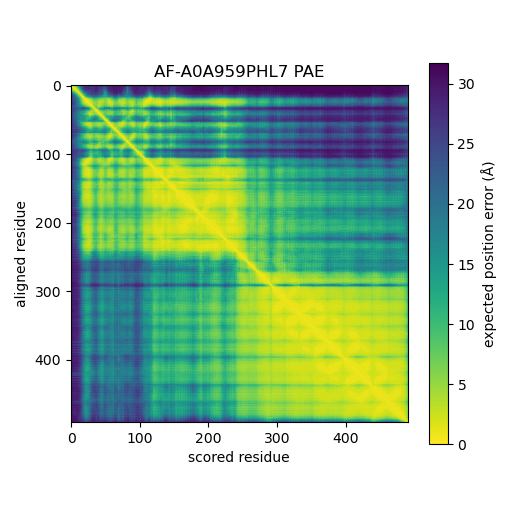537 1.00 98.00 418 GLY A N 1
ATOM 3340 C CA . GLY A 1 418 ? -26.414 3.531 24.781 1.00 98.00 418 GLY A CA 1
ATOM 3341 C C . GLY A 1 418 ? -27.826 3.029 25.107 1.00 98.00 418 GLY A C 1
ATOM 3342 O O . GLY A 1 418 ? -28.762 3.809 25.291 1.00 98.00 418 GLY A O 1
ATOM 3343 N N . LEU A 1 419 ? -27.966 1.720 25.338 1.00 98.44 419 LEU A N 1
ATOM 3344 C CA . LEU A 1 419 ? -29.195 1.096 25.853 1.00 98.44 419 LEU A CA 1
ATOM 3345 C C . LEU A 1 419 ? -29.418 1.298 27.362 1.00 98.44 419 LEU A C 1
ATOM 3347 O O . LEU A 1 419 ? -30.331 0.699 27.937 1.00 98.44 419 LEU A O 1
ATOM 3351 N N . LYS A 1 420 ? -28.592 2.116 28.024 1.00 98.12 420 LYS A N 1
ATOM 3352 C CA . LYS A 1 420 ? -28.622 2.406 29.468 1.00 98.12 420 LYS A CA 1
ATOM 3353 C C . LYS A 1 420 ? -28.442 1.166 30.353 1.00 98.12 420 LYS A C 1
ATOM 3355 O O . LYS A 1 420 ? -28.782 1.176 31.537 1.00 98.12 420 LYS A O 1
ATOM 3360 N N . LYS A 1 421 ? -27.865 0.087 29.814 1.00 98.56 421 LYS A N 1
ATOM 3361 C CA . LYS A 1 421 ? -27.510 -1.148 30.535 1.00 98.56 421 LYS A CA 1
ATOM 3362 C C . LYS A 1 421 ? -26.102 -1.026 31.124 1.00 98.56 421 LYS A C 1
ATOM 3364 O O . LYS A 1 421 ? -25.236 -1.863 30.884 1.00 98.56 421 LYS A O 1
ATOM 3369 N N . TYR A 1 422 ? -25.883 0.010 31.929 1.00 98.50 422 TYR A N 1
ATOM 3370 C CA . TYR A 1 422 ? -24.558 0.430 32.403 1.00 98.50 422 TYR A CA 1
ATOM 3371 C C . TYR A 1 422 ? -23.761 -0.660 33.127 1.00 98.50 422 TYR A C 1
ATOM 3373 O O . TYR A 1 422 ? -22.583 -0.839 32.851 1.00 98.50 422 TYR A O 1
ATOM 3381 N N . LYS A 1 423 ? -24.398 -1.456 33.996 1.00 98.31 423 LYS A N 1
ATOM 3382 C CA . LYS A 1 423 ? -23.710 -2.577 34.667 1.00 98.31 423 LYS A CA 1
ATOM 3383 C C . LYS A 1 423 ? -23.162 -3.596 33.665 1.00 98.31 423 LYS A C 1
ATOM 3385 O O . LYS A 1 423 ? -22.053 -4.082 33.838 1.00 98.31 423 LYS A O 1
ATOM 3390 N N . LYS A 1 424 ? -23.922 -3.876 32.599 1.00 98.50 424 LYS A N 1
ATOM 3391 C CA . LYS A 1 424 ? -23.483 -4.790 31.544 1.00 98.50 424 LYS A CA 1
ATOM 3392 C C . LYS A 1 424 ? -22.363 -4.180 30.706 1.00 98.50 424 LYS A C 1
ATOM 3394 O O . LYS A 1 424 ? -21.431 -4.890 30.361 1.00 98.50 424 LYS A O 1
ATOM 3399 N N . ALA A 1 425 ? -22.439 -2.880 30.421 1.00 98.69 425 ALA A N 1
ATOM 3400 C CA . ALA A 1 425 ? -21.370 -2.165 29.731 1.00 98.69 425 ALA A CA 1
ATOM 3401 C C . ALA A 1 425 ? -20.039 -2.268 30.497 1.00 98.69 425 ALA A C 1
ATOM 3403 O O . ALA A 1 425 ? -19.035 -2.623 29.893 1.00 98.69 425 ALA A O 1
ATOM 3404 N N . VAL A 1 426 ? -20.048 -2.087 31.827 1.00 98.75 426 VAL A N 1
ATOM 3405 C CA . VAL A 1 426 ? -18.855 -2.273 32.679 1.00 98.75 426 VAL A CA 1
ATOM 3406 C C . VAL A 1 426 ? -18.263 -3.678 32.531 1.00 98.75 426 VAL A C 1
ATOM 3408 O O . VAL A 1 426 ? -17.089 -3.794 32.201 1.00 98.75 426 VAL A O 1
ATOM 3411 N N . GLU A 1 427 ? -19.068 -4.741 32.684 1.00 98.69 427 GLU A N 1
ATOM 3412 C CA . GLU A 1 427 ? -18.595 -6.134 32.517 1.00 98.69 427 GLU A CA 1
ATOM 3413 C C . GLU A 1 427 ? -17.917 -6.364 31.154 1.00 98.69 427 GLU A C 1
ATOM 3415 O O . GLU A 1 427 ? -16.920 -7.083 31.032 1.00 98.69 427 GLU A O 1
ATOM 3420 N N . ILE A 1 428 ? -18.485 -5.763 30.111 1.00 98.75 428 ILE A N 1
ATOM 3421 C CA . ILE A 1 428 ? -18.028 -5.897 28.732 1.00 98.75 428 ILE A CA 1
ATOM 3422 C C . ILE A 1 428 ? -16.727 -5.115 28.503 1.00 98.75 428 ILE A C 1
ATOM 3424 O O . ILE A 1 428 ? -15.786 -5.665 27.926 1.00 98.75 428 ILE A O 1
ATOM 3428 N N . TYR A 1 429 ? -16.618 -3.884 29.005 1.00 98.69 429 TYR A N 1
ATOM 3429 C CA . TYR A 1 429 ? -15.375 -3.114 28.940 1.00 98.69 429 TYR A CA 1
ATOM 3430 C C . TYR A 1 429 ? -14.244 -3.767 29.742 1.00 98.69 429 TYR A C 1
ATOM 3432 O O . TYR A 1 429 ? -13.120 -3.851 29.242 1.00 98.69 429 TYR A O 1
ATOM 3440 N N . ASP A 1 430 ? -14.536 -4.296 30.934 1.00 98.50 430 ASP A N 1
ATOM 3441 C CA . ASP A 1 430 ? -13.566 -5.038 31.748 1.00 98.50 430 ASP A CA 1
ATOM 3442 C C . ASP A 1 430 ? -13.060 -6.285 31.013 1.00 98.50 430 ASP A C 1
ATOM 3444 O O . ASP A 1 430 ? -11.862 -6.576 31.019 1.00 98.50 430 ASP A O 1
ATOM 3448 N N . THR A 1 431 ? -13.944 -6.982 30.291 1.00 98.38 431 THR A N 1
ATOM 3449 C CA . THR A 1 431 ? -13.542 -8.086 29.406 1.00 98.38 431 THR A CA 1
ATOM 3450 C C . THR A 1 431 ? -12.585 -7.592 28.316 1.00 98.38 431 THR A C 1
ATOM 3452 O O . THR A 1 431 ? -11.547 -8.215 28.082 1.00 98.38 431 THR A O 1
ATOM 3455 N N . GLY A 1 432 ? -12.870 -6.445 27.694 1.00 97.75 432 GLY A N 1
ATOM 3456 C CA . GLY A 1 432 ? -11.986 -5.807 26.715 1.00 97.75 432 GLY A CA 1
ATOM 3457 C C . GLY A 1 432 ? -10.596 -5.473 27.267 1.00 97.75 432 GLY A C 1
ATOM 3458 O O . GLY A 1 432 ? -9.598 -5.700 26.580 1.00 97.75 432 GLY A O 1
ATOM 3459 N N . LEU A 1 433 ? -10.503 -5.013 28.520 1.00 98.06 433 LEU A N 1
ATOM 3460 C CA . LEU A 1 433 ? -9.224 -4.685 29.163 1.00 98.06 433 LEU A CA 1
ATOM 3461 C C . LEU A 1 433 ? -8.285 -5.895 29.246 1.00 98.06 433 LEU A C 1
ATOM 3463 O O . LEU A 1 433 ? -7.071 -5.728 29.095 1.00 98.06 433 LEU A O 1
ATOM 3467 N N . THR A 1 434 ? -8.825 -7.111 29.393 1.00 97.38 434 THR A N 1
ATOM 3468 C CA . THR A 1 434 ? -8.023 -8.351 29.438 1.00 97.38 434 THR A CA 1
ATOM 3469 C C . THR A 1 434 ? -7.240 -8.627 28.148 1.00 97.38 434 THR A C 1
ATOM 3471 O O . THR A 1 434 ? -6.243 -9.346 28.186 1.00 97.38 434 THR A O 1
ATOM 3474 N N . TYR A 1 435 ? -7.623 -8.004 27.028 1.00 96.88 435 TYR A N 1
ATOM 3475 C CA . TYR A 1 435 ? -6.935 -8.103 25.736 1.00 96.88 435 TYR A CA 1
ATOM 3476 C C . TYR A 1 435 ? -5.907 -6.981 25.496 1.00 96.88 435 TYR A C 1
ATOM 3478 O O . TYR A 1 435 ? -5.297 -6.916 24.431 1.00 96.88 435 TYR A O 1
ATOM 3486 N N . THR A 1 436 ? -5.680 -6.103 26.479 1.00 95.88 436 THR A N 1
ATOM 3487 C CA . THR A 1 436 ? -4.769 -4.942 26.377 1.00 95.88 436 THR A CA 1
ATOM 3488 C C . THR A 1 436 ? -3.636 -4.989 27.413 1.00 95.88 436 THR A C 1
ATOM 3490 O O . THR A 1 436 ? -3.275 -4.000 28.060 1.00 95.88 436 THR A O 1
ATOM 3493 N N . THR A 1 437 ? -3.080 -6.183 27.623 1.00 91.62 437 THR A N 1
ATOM 3494 C CA . THR A 1 437 ? -2.058 -6.437 28.653 1.00 91.62 437 THR A CA 1
ATOM 3495 C C . THR A 1 437 ? -0.654 -5.996 28.241 1.00 91.62 437 THR A C 1
ATOM 3497 O O . THR A 1 437 ? 0.150 -5.666 29.112 1.00 91.62 437 THR A O 1
ATOM 3500 N N . SER A 1 438 ? -0.346 -5.940 26.941 1.00 92.06 438 SER A N 1
ATOM 3501 C CA . SER A 1 438 ? 0.960 -5.476 26.457 1.00 92.06 438 SER A CA 1
ATOM 3502 C C . SER A 1 438 ? 1.104 -3.951 26.575 1.00 92.06 438 SER A C 1
ATOM 3504 O O . SER A 1 438 ? 0.115 -3.216 26.634 1.00 92.06 438 SER A O 1
ATOM 3506 N N . ASN A 1 439 ? 2.348 -3.463 26.590 1.00 91.50 439 ASN A N 1
ATOM 3507 C CA . ASN A 1 439 ? 2.678 -2.029 26.560 1.00 91.50 439 ASN A CA 1
ATOM 3508 C C . ASN A 1 439 ? 3.102 -1.566 25.160 1.00 91.50 439 ASN A C 1
ATOM 3510 O O . ASN A 1 439 ? 3.943 -0.685 25.019 1.00 91.50 439 ASN A O 1
ATOM 3514 N N . SER A 1 440 ? 2.560 -2.182 24.114 1.00 92.06 440 SER A N 1
ATOM 3515 C CA . SER A 1 440 ? 2.760 -1.684 22.760 1.00 92.06 440 SER A CA 1
ATOM 3516 C C . SER A 1 440 ? 1.906 -0.435 22.501 1.00 92.06 440 SER A C 1
ATOM 3518 O O . SER A 1 440 ? 0.877 -0.259 23.164 1.00 92.06 440 SER A O 1
ATOM 3520 N N . PRO A 1 441 ? 2.256 0.416 21.516 1.00 92.62 441 PRO A N 1
ATOM 3521 C CA . PRO A 1 441 ? 1.453 1.595 21.191 1.00 92.62 441 PRO A CA 1
ATOM 3522 C C . PRO A 1 441 ? -0.015 1.253 20.903 1.00 92.62 441 PRO A C 1
ATOM 3524 O O . PRO A 1 441 ? -0.922 1.922 21.398 1.00 92.62 441 PRO A O 1
ATOM 3527 N N . LEU A 1 442 ? -0.264 0.166 20.166 1.00 91.25 442 LEU A N 1
ATOM 3528 C CA . LEU A 1 442 ? -1.615 -0.260 19.819 1.00 91.25 442 LEU A CA 1
ATOM 3529 C C . LEU A 1 442 ? -2.416 -0.692 21.059 1.00 91.25 442 LEU A C 1
ATOM 3531 O O . LEU A 1 442 ? -3.551 -0.249 21.240 1.00 91.25 442 LEU A O 1
ATOM 3535 N N . SER A 1 443 ? -1.820 -1.495 21.945 1.00 94.69 443 SER A N 1
ATOM 3536 C CA . SER A 1 443 ? -2.462 -1.936 23.191 1.00 94.69 443 SER A CA 1
ATOM 3537 C C . SER A 1 443 ? -2.727 -0.768 24.143 1.00 94.69 443 SER A C 1
ATOM 3539 O O . SER A 1 443 ? -3.830 -0.642 24.678 1.00 94.69 443 SER A O 1
ATOM 3541 N N . LEU A 1 444 ? -1.763 0.146 24.295 1.00 95.88 444 LEU A N 1
ATOM 3542 C CA . LEU A 1 444 ? -1.910 1.343 25.126 1.00 95.88 444 LEU A CA 1
ATOM 3543 C C . LEU A 1 444 ? -3.056 2.235 24.649 1.00 95.88 444 LEU A C 1
ATOM 3545 O O . LEU A 1 444 ? -3.865 2.672 25.470 1.00 95.88 444 LEU A O 1
ATOM 3549 N N . LYS A 1 445 ? -3.163 2.456 23.333 1.00 95.44 445 LYS A N 1
ATOM 3550 C CA . LYS A 1 445 ? -4.260 3.224 22.735 1.00 95.44 445 LYS A CA 1
ATOM 3551 C C . LYS A 1 445 ? -5.619 2.579 23.012 1.00 95.44 445 LYS A C 1
ATOM 3553 O O . LYS A 1 445 ? -6.549 3.264 23.421 1.00 95.44 445 LYS A O 1
ATOM 3558 N N . ARG A 1 446 ? -5.753 1.259 22.833 1.00 96.44 446 ARG A N 1
ATOM 3559 C CA . ARG A 1 446 ? -7.022 0.556 23.111 1.00 96.44 446 ARG A CA 1
ATOM 3560 C C . ARG A 1 446 ? -7.375 0.582 24.600 1.00 96.44 446 ARG A C 1
ATOM 3562 O O . ARG A 1 446 ? -8.526 0.830 24.951 1.00 96.44 446 ARG A O 1
ATOM 3569 N N . ARG A 1 447 ? -6.385 0.385 25.475 1.00 97.88 447 ARG A N 1
ATOM 3570 C CA . ARG A 1 447 ? -6.556 0.405 26.933 1.00 97.88 447 ARG A CA 1
ATOM 3571 C C . ARG A 1 447 ? -7.009 1.767 27.450 1.00 97.88 447 ARG A C 1
ATOM 3573 O O . ARG A 1 447 ? -7.914 1.829 28.277 1.00 97.88 447 ARG A O 1
ATOM 3580 N N . SER A 1 448 ? -6.407 2.854 26.966 1.00 97.69 448 SER A N 1
ATOM 3581 C CA . SER A 1 448 ? -6.803 4.206 27.374 1.00 97.69 448 SER A CA 1
ATOM 3582 C C . SER A 1 448 ? -8.240 4.523 26.960 1.00 97.69 448 SER A C 1
ATOM 3584 O O . SER A 1 448 ? -8.996 5.041 27.779 1.00 97.69 448 SER A O 1
ATOM 3586 N N . MET A 1 449 ? -8.647 4.130 25.747 1.00 97.06 449 MET A N 1
ATOM 3587 C CA . MET A 1 449 ? -10.029 4.282 25.278 1.00 97.06 449 MET A CA 1
ATOM 3588 C C . MET A 1 449 ? -11.024 3.518 26.163 1.00 97.06 449 MET A C 1
ATOM 3590 O O . MET A 1 449 ? -12.052 4.079 26.530 1.00 97.06 449 MET A O 1
ATOM 3594 N N . LEU A 1 450 ? -10.720 2.273 26.544 1.00 98.50 450 LEU A N 1
ATOM 3595 C CA . LEU A 1 450 ? -11.569 1.481 27.446 1.00 98.50 450 LEU A CA 1
ATOM 3596 C C . LEU A 1 450 ? -11.695 2.115 28.838 1.00 98.50 450 LEU A C 1
ATOM 3598 O O . LEU A 1 450 ? -12.792 2.165 29.386 1.00 98.50 450 LEU A O 1
ATOM 3602 N N . TYR A 1 451 ? -10.601 2.639 29.398 1.00 98.56 451 TYR A N 1
ATOM 3603 C CA . TYR A 1 451 ? -10.651 3.353 30.676 1.00 98.56 451 TYR A CA 1
ATOM 3604 C C . TYR A 1 451 ? -11.523 4.610 30.619 1.00 98.56 451 TYR A C 1
ATOM 3606 O O . TYR A 1 451 ? -12.248 4.874 31.572 1.00 98.56 451 TYR A O 1
ATOM 3614 N N . ILE A 1 452 ? -11.493 5.354 29.512 1.00 98.00 452 ILE A N 1
ATOM 3615 C CA . ILE A 1 452 ? -12.372 6.516 29.325 1.00 98.00 452 ILE A CA 1
ATOM 3616 C C . ILE A 1 452 ? -13.842 6.073 29.296 1.00 98.00 452 ILE A C 1
ATOM 3618 O O . ILE A 1 452 ? -14.646 6.616 30.044 1.00 98.00 452 ILE A O 1
ATOM 3622 N N . GLN A 1 453 ? -14.180 5.026 28.534 1.00 98.31 453 GLN A N 1
ATOM 3623 C CA . GLN A 1 453 ? -15.560 4.518 28.488 1.00 98.31 453 GLN A CA 1
ATOM 3624 C C . GLN A 1 453 ? -16.050 3.991 29.847 1.00 98.31 453 GLN A C 1
ATOM 3626 O O . GLN A 1 453 ? -17.199 4.207 30.233 1.00 98.31 453 GLN A O 1
ATOM 3631 N N . LEU A 1 454 ? -15.176 3.332 30.615 1.00 98.50 454 LEU A N 1
ATOM 3632 C CA . LEU A 1 454 ? -15.486 2.923 31.985 1.00 98.50 454 LEU A CA 1
ATOM 3633 C C . LEU A 1 454 ? -15.765 4.128 32.885 1.00 98.50 454 LEU A C 1
ATOM 3635 O O . LEU A 1 454 ? -16.737 4.094 33.638 1.00 98.50 454 LEU A O 1
ATOM 3639 N N . ALA A 1 455 ? -14.954 5.185 32.797 1.00 98.25 455 ALA A N 1
ATOM 3640 C CA . ALA A 1 455 ? -15.167 6.406 33.568 1.00 98.25 455 ALA A CA 1
ATOM 3641 C C . ALA A 1 455 ? -16.535 7.035 33.264 1.00 98.25 455 ALA A C 1
ATOM 3643 O O . ALA A 1 455 ? -17.302 7.295 34.194 1.00 98.25 455 ALA A O 1
ATOM 3644 N N . ASP A 1 456 ? -16.878 7.169 31.979 1.00 97.94 456 ASP A N 1
ATOM 3645 C CA . ASP A 1 456 ? -18.160 7.721 31.532 1.00 97.94 456 ASP A CA 1
ATOM 3646 C C . ASP A 1 456 ? -19.340 6.909 32.089 1.00 97.94 456 ASP A C 1
ATOM 3648 O O . ASP A 1 456 ? -20.310 7.458 32.623 1.00 97.94 456 ASP A O 1
ATOM 3652 N N . VAL A 1 457 ? -19.260 5.576 32.029 1.00 98.06 457 VAL A N 1
ATOM 3653 C CA . VAL A 1 457 ? -20.314 4.700 32.557 1.00 98.06 457 VAL A CA 1
ATOM 3654 C C . VAL A 1 457 ? -20.391 4.737 34.087 1.00 98.06 457 VAL A C 1
ATOM 3656 O O . VAL A 1 457 ? -21.499 4.714 34.635 1.00 98.06 457 VAL A O 1
ATOM 3659 N N . TYR A 1 458 ? -19.265 4.833 34.797 1.00 98.44 458 TYR A N 1
ATOM 3660 C CA . TYR A 1 458 ? -19.266 4.995 36.254 1.00 98.44 458 TYR A CA 1
ATOM 3661 C C . TYR A 1 458 ? -19.874 6.331 36.689 1.00 98.44 458 TYR A C 1
ATOM 3663 O O . TYR A 1 458 ? -20.625 6.362 37.670 1.00 98.44 458 TYR A O 1
ATOM 3671 N N . GLU A 1 459 ? -19.671 7.402 35.922 1.00 97.62 459 GLU A N 1
ATOM 3672 C CA . GLU A 1 459 ? -20.361 8.673 36.144 1.00 97.62 459 GLU A CA 1
ATOM 3673 C C . GLU A 1 459 ? -21.882 8.509 35.995 1.00 97.62 459 GLU A C 1
ATOM 3675 O O . GLU A 1 459 ? -22.636 8.906 36.888 1.00 97.62 459 GLU A O 1
ATOM 3680 N N . LYS A 1 460 ? -22.359 7.822 34.940 1.00 97.62 460 LYS A N 1
ATOM 3681 C CA . LYS A 1 460 ? -23.799 7.513 34.770 1.00 97.62 460 LYS A CA 1
ATOM 3682 C C . LYS A 1 460 ? -24.370 6.628 35.884 1.00 97.62 460 LYS A C 1
ATOM 3684 O O . LYS A 1 460 ? -25.577 6.657 36.128 1.00 97.62 460 LYS A O 1
ATOM 3689 N N . LEU A 1 461 ? -23.527 5.851 36.564 1.00 97.44 461 LEU A N 1
ATOM 3690 C CA . LEU A 1 461 ? -23.881 5.045 37.737 1.00 97.44 461 LEU A CA 1
ATOM 3691 C C . LEU A 1 461 ? -23.796 5.818 39.068 1.00 97.44 461 LEU A C 1
ATOM 3693 O O . LEU A 1 461 ? -24.077 5.226 40.110 1.00 97.44 461 LEU A O 1
ATOM 3697 N N . ASN A 1 462 ? -23.443 7.110 39.055 1.00 97.19 462 ASN A N 1
ATOM 3698 C CA . ASN A 1 462 ? -23.169 7.937 40.241 1.00 97.19 462 ASN A CA 1
ATOM 3699 C C . ASN A 1 462 ? -22.033 7.397 41.135 1.00 97.19 462 ASN A C 1
ATOM 3701 O O . ASN A 1 462 ? -22.017 7.627 42.345 1.00 97.19 462 ASN A O 1
ATOM 3705 N N . LYS A 1 463 ? -21.071 6.692 40.538 1.00 97.94 463 LYS A N 1
ATOM 3706 C CA . LYS A 1 463 ? -19.884 6.120 41.184 1.00 97.94 463 LYS A CA 1
ATOM 3707 C C . LYS A 1 463 ? -18.671 7.020 40.940 1.00 97.94 463 LYS A C 1
ATOM 3709 O O . LYS A 1 463 ? -17.853 6.766 40.061 1.00 97.94 463 LYS A O 1
ATOM 3714 N N . LYS A 1 464 ? -18.626 8.142 41.666 1.00 96.75 464 LYS A N 1
ATOM 3715 C CA . LYS A 1 464 ? -17.663 9.231 41.416 1.00 96.75 464 LYS A CA 1
ATOM 3716 C C . LYS A 1 464 ? -16.207 8.815 41.627 1.00 96.75 464 LYS A C 1
ATOM 3718 O O . LYS A 1 464 ? -15.364 9.184 40.821 1.00 96.75 464 LYS A O 1
ATOM 3723 N N . GLU A 1 465 ? -15.929 8.040 42.673 1.00 97.81 465 GLU A N 1
ATOM 3724 C CA . GLU A 1 465 ? -14.568 7.592 42.993 1.00 97.81 465 GLU A CA 1
ATOM 3725 C C . GLU A 1 465 ? -14.012 6.686 41.887 1.00 97.81 465 GLU A C 1
ATOM 3727 O O . GLU A 1 465 ? -12.900 6.903 41.403 1.00 97.81 465 GLU A O 1
ATOM 3732 N N . GLU A 1 466 ? -14.809 5.721 41.418 1.00 97.94 466 GLU A N 1
ATOM 3733 C CA . GLU A 1 466 ? -14.415 4.854 40.309 1.00 97.94 466 GLU A CA 1
ATOM 3734 C C . GLU A 1 466 ? -14.263 5.637 38.998 1.00 97.94 466 GLU A C 1
ATOM 3736 O O . GLU A 1 466 ? -13.306 5.407 38.258 1.00 97.94 466 GLU A O 1
ATOM 3741 N N . ALA A 1 467 ? -15.162 6.587 38.717 1.00 97.88 467 ALA A N 1
ATOM 3742 C CA . ALA A 1 467 ? -15.061 7.435 37.531 1.00 97.88 467 ALA A CA 1
ATOM 3743 C C . ALA A 1 467 ? -13.734 8.215 37.512 1.00 97.88 467 ALA A C 1
ATOM 3745 O O . ALA A 1 467 ? -12.982 8.115 36.543 1.00 97.88 467 ALA A O 1
ATOM 3746 N N . GLU A 1 468 ? -13.388 8.901 38.607 1.00 98.00 468 GLU A N 1
ATOM 3747 C CA . GLU A 1 468 ? -12.122 9.637 38.737 1.00 98.00 468 GLU A CA 1
ATOM 3748 C C . GLU A 1 468 ? -10.894 8.723 38.604 1.00 98.00 468 GLU A C 1
ATOM 3750 O O . GLU A 1 468 ? -9.911 9.075 37.936 1.00 98.00 468 GLU A O 1
ATOM 3755 N N . GLU A 1 469 ? -10.938 7.527 39.200 1.00 98.19 469 GLU A N 1
ATOM 3756 C CA . GLU A 1 469 ? -9.862 6.544 39.081 1.00 98.19 469 GLU A CA 1
ATOM 3757 C C . GLU A 1 469 ? -9.628 6.145 37.618 1.00 98.19 469 GLU A C 1
ATOM 3759 O O . GLU A 1 469 ? -8.480 6.146 37.149 1.00 98.19 469 GLU A O 1
ATOM 3764 N N . TYR A 1 470 ? -10.698 5.815 36.894 1.00 98.25 470 TYR A N 1
ATOM 3765 C CA . TYR A 1 470 ? -10.621 5.380 35.503 1.00 98.25 470 TYR A CA 1
ATOM 3766 C C . TYR A 1 470 ? -10.256 6.519 34.549 1.00 98.25 470 TYR A C 1
ATOM 3768 O O . TYR A 1 470 ? -9.415 6.306 33.672 1.00 98.25 470 TYR A O 1
ATOM 3776 N N . THR A 1 471 ? -10.740 7.744 34.775 1.00 98.25 471 THR A N 1
ATOM 3777 C CA . THR A 1 471 ? -10.272 8.932 34.043 1.00 98.25 471 THR A CA 1
ATOM 3778 C C . THR A 1 471 ? -8.760 9.091 34.197 1.00 98.25 471 THR A C 1
ATOM 3780 O O . THR A 1 471 ? -8.041 9.224 33.202 1.00 98.25 471 THR A O 1
ATOM 3783 N N . ARG A 1 472 ? -8.237 8.996 35.428 1.00 98.25 472 ARG A N 1
ATOM 3784 C CA . ARG A 1 472 ? -6.793 9.100 35.688 1.00 98.25 472 ARG A CA 1
ATOM 3785 C C . ARG A 1 472 ? -6.005 7.994 34.984 1.00 98.25 472 ARG A C 1
ATOM 3787 O O . ARG A 1 472 ? -4.972 8.278 34.375 1.00 98.25 472 ARG A O 1
ATOM 3794 N N . LYS A 1 473 ? -6.475 6.742 35.042 1.00 98.06 473 LYS A N 1
ATOM 3795 C CA . LYS A 1 473 ? -5.843 5.612 34.333 1.00 98.06 473 LYS A CA 1
ATOM 3796 C C . LYS A 1 473 ? -5.832 5.831 32.819 1.00 98.06 473 LYS A C 1
ATOM 3798 O O . LYS A 1 473 ? -4.801 5.585 32.187 1.00 98.06 473 LYS A O 1
ATOM 3803 N N . GLY A 1 474 ? -6.938 6.312 32.250 1.00 97.50 474 GLY A N 1
ATOM 3804 C CA . GLY A 1 474 ? -7.075 6.628 30.827 1.00 97.50 474 GLY A CA 1
ATOM 3805 C C . GLY A 1 474 ? -6.060 7.671 30.370 1.00 97.50 474 GLY A C 1
ATOM 3806 O O . GLY A 1 474 ? -5.254 7.387 29.483 1.00 97.50 474 GLY A O 1
ATOM 3807 N N . VAL A 1 475 ? -6.025 8.826 31.041 1.00 97.31 475 VAL A N 1
ATOM 3808 C CA . VAL A 1 475 ? -5.108 9.937 30.722 1.00 97.31 475 VAL A CA 1
ATOM 3809 C C . VAL A 1 475 ? -3.642 9.514 30.843 1.00 97.31 475 VAL A C 1
ATOM 3811 O O . VAL A 1 475 ? -2.855 9.751 29.928 1.00 97.31 475 VAL A O 1
ATOM 3814 N N . MET A 1 476 ? -3.264 8.837 31.933 1.00 97.31 476 MET A N 1
ATOM 3815 C CA . MET A 1 476 ? -1.882 8.378 32.127 1.00 97.31 476 MET A CA 1
ATOM 3816 C C . MET A 1 476 ? -1.456 7.352 31.070 1.00 97.31 476 MET A C 1
ATOM 3818 O O . MET A 1 476 ? -0.331 7.404 30.575 1.00 97.31 476 MET A O 1
ATOM 3822 N N . THR A 1 477 ? -2.354 6.437 30.696 1.00 97.31 477 THR A N 1
ATOM 3823 C CA . THR A 1 477 ? -2.078 5.434 29.656 1.00 97.31 477 THR A CA 1
ATOM 3824 C C . THR A 1 477 ? -1.941 6.085 28.280 1.00 97.31 477 THR A C 1
ATOM 3826 O O . THR A 1 477 ? -1.046 5.720 27.520 1.00 97.31 477 THR A O 1
ATOM 3829 N N . TYR A 1 478 ? -2.790 7.066 27.965 1.00 95.88 478 TYR A N 1
ATOM 3830 C CA . TYR A 1 478 ? -2.723 7.801 26.703 1.00 95.88 478 TYR A CA 1
ATOM 3831 C C . TYR A 1 478 ? -1.436 8.629 26.589 1.00 95.88 478 TYR A C 1
ATOM 3833 O O . TYR A 1 478 ? -0.762 8.571 25.564 1.00 95.88 478 TYR A O 1
ATOM 3841 N N . LYS A 1 479 ? -1.019 9.298 27.671 1.00 95.75 479 LYS A N 1
ATOM 3842 C CA . LYS A 1 479 ? 0.269 10.002 27.719 1.00 95.75 479 LYS A CA 1
ATOM 3843 C C . LYS A 1 479 ? 1.444 9.062 27.428 1.00 95.75 479 LYS A C 1
ATOM 3845 O O . LYS A 1 479 ? 2.338 9.406 26.662 1.00 95.75 479 LYS A O 1
ATOM 3850 N N . HIS A 1 480 ? 1.423 7.854 27.994 1.00 94.31 480 HIS A N 1
ATOM 3851 C CA . HIS A 1 480 ? 2.459 6.860 27.716 1.00 94.31 480 HIS A CA 1
ATOM 3852 C C . HIS A 1 480 ? 2.473 6.420 26.241 1.00 94.31 480 HIS A C 1
ATOM 3854 O O . HIS A 1 480 ? 3.541 6.254 25.655 1.00 94.31 480 HIS A O 1
ATOM 3860 N N . TYR A 1 481 ? 1.297 6.279 25.622 1.00 94.19 481 TYR A N 1
ATOM 3861 C CA . TYR A 1 481 ? 1.172 6.023 24.185 1.00 94.19 481 TYR A CA 1
ATOM 3862 C C . TYR A 1 481 ? 1.805 7.142 23.338 1.00 94.19 481 TYR A C 1
ATOM 3864 O O . TYR A 1 481 ? 2.597 6.845 22.441 1.00 94.19 481 TYR A O 1
ATOM 3872 N N . GLU A 1 482 ? 1.530 8.414 23.642 1.00 93.88 482 GLU A N 1
ATOM 3873 C CA . GLU A 1 482 ? 2.115 9.553 22.915 1.00 93.88 482 GLU A CA 1
ATOM 3874 C C . GLU A 1 482 ? 3.642 9.611 23.051 1.00 93.88 482 GLU A C 1
ATOM 3876 O O . GLU A 1 482 ? 4.353 9.823 22.067 1.00 93.88 482 GLU A O 1
ATOM 3881 N N . GLU A 1 483 ? 4.166 9.352 24.251 1.00 92.25 483 GLU A N 1
ATOM 3882 C CA . GLU A 1 483 ? 5.610 9.283 24.502 1.00 92.25 483 GLU A CA 1
ATOM 3883 C C . GLU A 1 483 ? 6.299 8.185 23.676 1.00 92.25 483 GLU A C 1
ATOM 3885 O O . GLU A 1 483 ? 7.449 8.355 23.262 1.00 92.25 483 GLU A O 1
ATOM 3890 N N . MET A 1 484 ? 5.622 7.060 23.425 1.00 89.50 484 MET A N 1
ATOM 3891 C CA . MET A 1 484 ? 6.148 5.994 22.569 1.00 89.50 484 MET A CA 1
ATOM 3892 C C . MET A 1 484 ? 6.147 6.383 21.091 1.00 89.50 484 MET A C 1
ATOM 3894 O O . MET A 1 484 ? 7.153 6.163 20.414 1.00 89.50 484 MET A O 1
ATOM 3898 N N . LEU A 1 485 ? 5.070 6.998 20.596 1.00 86.19 485 LEU A N 1
ATOM 3899 C CA . LEU A 1 485 ? 5.012 7.470 19.209 1.00 86.19 485 LEU A CA 1
ATOM 3900 C C . LEU A 1 485 ? 6.074 8.533 18.920 1.00 86.19 485 LEU A C 1
ATOM 3902 O O . LEU A 1 485 ? 6.744 8.472 17.893 1.00 86.19 485 LEU A O 1
ATOM 3906 N N . ALA A 1 486 ? 6.293 9.461 19.854 1.00 85.00 486 ALA A N 1
ATOM 3907 C CA . ALA A 1 486 ? 7.304 10.509 19.718 1.00 85.00 486 ALA A CA 1
ATOM 3908 C C . ALA A 1 486 ? 8.747 9.972 19.659 1.00 85.00 486 ALA A C 1
ATOM 3910 O O . ALA A 1 486 ? 9.646 10.664 19.179 1.00 85.00 486 ALA A O 1
ATOM 3911 N N . LYS A 1 487 ? 8.994 8.758 20.170 1.00 81.88 487 LYS A N 1
ATOM 3912 C CA . LYS A 1 487 ? 10.290 8.076 20.037 1.00 81.88 487 LYS A CA 1
ATOM 3913 C C . LYS A 1 487 ? 10.439 7.393 18.679 1.00 81.88 487 LYS A C 1
ATOM 3915 O O . LYS A 1 487 ? 11.543 7.389 18.153 1.00 81.88 487 LYS A O 1
ATOM 3920 N N . GLN A 1 488 ? 9.352 6.859 18.121 1.00 73.44 488 GLN A N 1
ATOM 3921 C CA . GLN A 1 488 ? 9.356 6.179 16.820 1.00 73.44 488 GLN A CA 1
ATOM 3922 C C . GLN A 1 488 ? 9.530 7.139 15.640 1.00 73.44 488 GLN A C 1
ATOM 3924 O O . GLN A 1 488 ? 10.082 6.748 14.625 1.00 73.44 488 GLN A O 1
ATOM 3929 N N . THR A 1 489 ? 9.108 8.397 15.769 1.00 61.59 489 THR A N 1
ATOM 3930 C CA . THR A 1 489 ? 9.267 9.417 14.717 1.00 61.59 489 THR A CA 1
ATOM 3931 C C . THR A 1 489 ? 10.649 10.080 14.679 1.00 61.59 489 THR A C 1
ATOM 3933 O O . THR A 1 489 ? 10.902 10.898 13.799 1.00 61.59 489 THR A O 1
ATOM 3936 N N . LYS A 1 490 ? 11.542 9.767 15.629 1.00 50.38 490 LYS A N 1
ATOM 3937 C CA . LYS A 1 490 ? 12.903 10.337 15.728 1.00 50.38 490 LYS A CA 1
ATOM 3938 C C . LYS A 1 490 ? 14.022 9.381 15.296 1.00 50.38 490 LYS A C 1
ATOM 3940 O O . LYS A 1 490 ? 15.183 9.785 15.305 1.00 50.38 490 LYS A O 1
ATOM 3945 N N . THR A 1 491 ? 13.678 8.141 14.976 1.00 39.72 491 THR A N 1
ATOM 3946 C CA . THR A 1 491 ? 14.553 7.090 14.433 1.00 39.72 491 THR A CA 1
ATOM 3947 C C . THR A 1 491 ? 14.176 6.837 12.995 1.00 39.72 491 THR A C 1
ATOM 3949 O O . THR A 1 491 ? 15.106 6.685 12.178 1.00 39.72 491 THR A O 1
#

Mean predicted aligned error: 12.2 Å

Sequence (491 aa):
MLTLLLIFSDVSAQRYPYETRTDTFFFRFFFSEEASEPYQGYFSHGSLVPETFAEGPVYPLYSEFVTEPFQSHGTASVNSIDQGTSGLSIRLSSSSDGRRIFQQLEGVVALPVKVAAEGYRGVFYDLVKNDIYLFDILNGQPFYTLDDILQHDSPSKENAIMEAMLKEAKFVAEEMVRQGMESPKVVSGRFAGMDLFQAMKVSEVSDIRSFLRYVQYLPRKYQGLNWQLAEVYATWIDGGAPSTKEDVEELLLSNLNDFSSFRKYLNSYKKEDFPKVAEMVRQRVLDLKAGGDKLNEAMGFANVSLKVSEAAEDNKNIAWAYFEIAEIQHQQELQDKAIQSYHKAIEYFDLSKERKGLLAAYNNLGNCLNEKESREGYEEALLWLNKAEAIKSALGNNEEGSATIAQLYRNLGDSYAGLKKYKKAVEIYDTGLTYTTSNSPLSLKRRSMLYIQLADVYEKLNKKEEAEEYTRKGVMTYKHYEEMLAKQTKT

Secondary structure (DSSP, 8-state):
----------------SS-EEEEEEEEEEEE-S--SSSEEEEESS--PPTT---EEEEEEPP-TT-S-TTS--EEEEEEEEETTEEEEEEEE-SSHHHHHHHHHS-EEEEEEEEEESSS---HHHHHHHTT-EEEETTTTEESS-HHHHHHH--HHHHHHHHHHHHHHHHHHHHHHHHTT---PBP-SGGGTTSBHHHHHHH--HHHHHHHHHHHHHSHHHHTTSEEEHHHHHHHHHHTT----HHHHHHHHHHTTT-HHHHHHHHTTS-GGGHHHHHHHHHHHHHHHHHTSTTHHHHHHHHHHHHHHHHHHT-HHHHHHHHHHHHHHHHHTT-HHHHHHHHHHHHHHHHHHT-HHHHHHHHHHHHHHHHTT-SHHHHHHHHHHHHHHHHTGGGG-SSHHHHHHHHHHHHHHHHHHHHTT-HHHHHHHHHHHHTT--S-SHHHHHHHHHHHHHHHHHHHHTT-HHHHHHHHHHHHHHHHHHHHHHHHHTT-

Radius of gyration: 31.21 Å; Cα contacts (8 Å, |Δi|>4): 786; chains: 1; bounding box: 92×56×88 Å

pLDDT: mean 83.46, std 16.83, range [24.77, 98.81]

=== Feature glossary ===
A reading guide for the features in this record.

Start from the sequence.

  · Sequence gives the chain of amino acids in standard one-letter code (A=alanine, C=cysteine, …, Y=tyrosine), read N→C. It is the only feature that is directly encoded by the gene; all structural features are derived from the folded form of this sequence.

Fold it, and you get atomic coordinates and the backbone conformation that goes with them.

  · Structure coordinates are given as an mmCIF _atom_site loop: one row per atom with element, residue name, chain id, sequence number, and x/y/z position in Å. Only the four main-chain atoms per residue are included here; side chains are omitted to keep the record compact.

  · Backbone dihedral angles. Every residue except chain termini has a φ (preceding-C → N → Cα → C) and a ψ (N → Cα → C → next-N). They are reported in degrees following the IUPAC sign convention. Secondary structure is essentially a statement about which (φ, ψ) basin each residue occupies.

  · Eight-state secondary structure (DSSP): H is the canonical α-helix, G the tighter 3₁₀-helix, I the wider π-helix; E/B are β-structure, T and S are turns and bends, and '-' is everything else. DSSP derives these from the pattern of main-chain N–H···O=C hydrogen bonds, not from the sequence.

  · SS3 is a coarse helix/strand/coil call (letters a/b/c) made by the P-SEA algorithm from inter-Cα distances and dihedrals. It is less detailed than DSSP but needs only Cα positions.

Summarize the fold with a handful of shape descriptors and a per-residue structural alphabet.

  · Radius of gyration (Rg) is the root-mean-square distance of Cα atoms from their centroid — a single number for overall size and compactness. A globular domain of N residues has Rg ≈ 2.2·N^0.38 Å; an extended or disordered chain has a much larger Rg. The Cα contact count is the number of residue pairs whose Cα atoms are within 8 Å and are more than four positions apart in sequence — a standard proxy for tertiary packing density. The bounding box is the smallest axis-aligned box enclosing all Cα atoms.

  · 3Di is Foldseek's structural alphabet. Each residue is assigned one of twenty discrete states based on how its Cα sits relative to its spatial (not sequential) neighbors. Aligning 3Di strings finds structural homologs roughly as well as full 3D superposition, but orders of magnitude faster.

  · Solvent-accessible surface area (SASA) is the area in Å² traced out by the centre of a 1.4 Å probe sphere (a water molecule) rolled over the protein's van der Waals surface (Shrake–Rupley / Lee–Richards construction). Buried residues have near-zero SASA; fully exposed residues can exceed 200 Å². The total SASA scales roughly with the number of surface residues.

Ask how reliable the model is.

  · For AlphaFold models, the B-factor field carries pLDDT — the model's own estimate of local accuracy on a 0–100 scale. Regions with pLDDT<50 should be treated as essentially unmodeled; they often correspond to intrinsically disordered segments.

  · For experimental (PDB) structures, the B-factor (temperature factor) quantifies the positional spread of each atom in the crystal — a combination of thermal vibration and static disorder — in units of Å². High B-factors mark flexible loops or poorly resolved regions; low B-factors mark the rigid, well-ordered core.

  · Predicted Aligned Error (PAE) is an AlphaFold confidence matrix: entry (i, j) is the expected error in the position of residue j, in ångströms, when the prediction is superimposed on the true structure at residue i. Low PAE within a block of residues means that block is internally rigid and well-predicted; high PAE between two blocks means their relative placement is uncertain even if each block individually is confident.

Place it in context: what it resembles, what it is annotated as, and how it looks.

  · Structural nearest neighbors (via Foldseek easy-search vs the PDB). Reported per hit: target PDB id, E-value, and alignment TM-score. A TM-score above ~0.5 is the conventional threshold for 'same fold'.

  · Functional annotations link the protein to curated databases. InterPro entries identify conserved domains and families by matching the sequence against member-database signatures (Pfam, PROSITE, CDD, …). Gene Ontology (GO) terms describe molecular function, biological process, and cellular component in a controlled vocabulary. CATH places the structure in a hierarchical fold classification (Class/Architecture/Topology/Homologous-superfamily). The organism is the source species.

  · The contact map is a binary N×N matrix image: pixel (i, j) is dark where Cα_i and Cα_j are within 8 Å and |i−j|>4. Because the |i−j|>4 filter removes local helical contacts, off-diagonal stripes parallel to the main diagonal indicate parallel β-sheets; stripes perpendicular to it indicate antiparallel β-sheets. The Ramachandran plot scatters every residue's (φ, ψ) pair against the sterically allowed regions. The PAE heatmap renders the predicted-aligned-error matrix.

  · Six rendered views show the 3D structure from the faces of a cube — i.e. along ±x, ±y, ±z. Rendering representation is drawn randomly per protein from cartoon (secondary-structure ribbons), sticks (backbone bonds), or molecular surface; coloring is either N→C rainbow (blue at the N-terminus through red at the C-terminus) or one color per chain.